Protein AF-0000000076642189 (afdb_homodimer)

Organism: NCBI:txid1194090

InterPro domains:
  IPR000515 ABC transporter type 1, transmembrane domain MetI-like [PF00528] (84-279)
  IPR000515 ABC transporter type 1, transm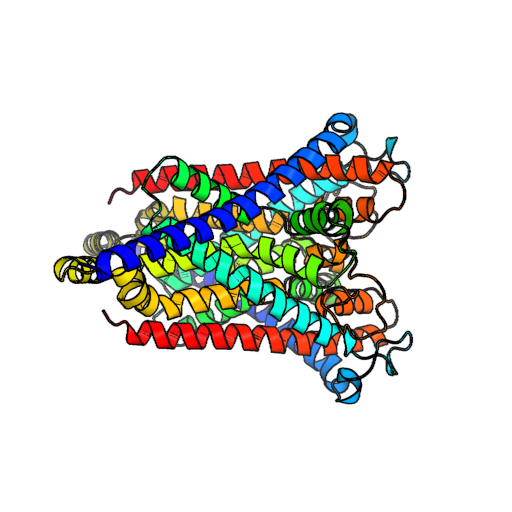embrane domain MetI-like [PS50928] (66-272)
  IPR000515 ABC transporter type 1, transmembrane domain MetI-like [cd06261] (67-217)
  IPR005672 Phosphate transport system permease protein PstA [TIGR00974] (12-279)
  IPR035906 MetI-like superfamily [G3DSA:1.10.3720.10] (18-284)
  IPR035906 MetI-like superfamily [SSF161098] (12-273)

Foldseek 3Di:
DVVVVVVVVVVVVVVVVVVVVVCVVVVVVVVVLVVLCVLAVVVDDPQQCCAFADPDLNRGHCPQAALLLVLLLVLLLVPLLCLLLVLLCCLQQVNDVDPVSVVVLVVLVVLQVDDLLVLLVVLQPVVCPVVVLNLFSNSLSVSLSSNLSSQLSVQSNVLLVPDDCVQVVVCVVVVHDSVCSCVPPRCVLSVLSSLLSSLVSSLVSSQDDNSSVSSPLLDRDRDHDDDRSDRGHHLNSQLVVLVPDPDVSSPNSSSNSVVVSVVVSVVSNVVSVVSNVVSVVVPPD/DVVVVVVVVVVVVVVVVVVVVVCVVVVVVVVVLVVLCVLAVVVDDPQQCCAFADPDLNNGHCPQAALLLVLLLVLLLVPLLCLLLVLLCCLQQVNDVDPVSVVVLVVLVVLQVDDLLVLLVVLQPVVCPVVVLNLFSNSLSVSLSSNLSSQLSVQNNVLLVPDDCVQVVVCVVVVDDSVCSCVPPRCVLSVLSSLLSSLVSSLVSSQDDNSSVSSPLLDRDRDHDDDRSDRGHHLNSQLVVLVPDPDVSSPNSSSNSVVVSVVVSVVSNVVSVVSNVVSVVVPPD

Sequence (570 aa):
MNNTNSSRFKDKAFRVFGLSAIIFCMLTLVIFIGFIIYQGAGRLSWDFMTSLPSRFAERSGIYTAWIGTLWVLVLTTLISFPLGVGAGIYLEEYGNKGKLSKLLEINIANLAGVPSIIYGLLGLQVFVRMMKMGNSILAGALTLALLILPIIIVSTREALRAVPSSIKEASVALGASKWQTIWKQTLPASFGGILTGVILAISRAVGETAPLIVIGALAYVPFVPESPFDEFTVLPIQIFNWVSRPQHEFAINAAAAIIVLLFITFLMNGIAVYLRNRWQQKINWMNNTNSSRFKDKAFRVFGLSAIIFCMLTLVIFIGFIIYQGAGRLSWDFMTSLPSRFAERSGIYTAWIGTLWVLVLTTLISFPLGVGAGIYLEEYGNKGKLSKLLEINIANLAGVPSIIYGLLGLQVFVRMMKMGNSILAGALTLALLILPIIIVSTREALRAVPSSIKEASVALGASKWQTIWKQTLPASFGGILTGVILAISRAVGETAPLIVIGALAYVPFVPESPFDEFTVLPIQIFNWVSRPQHEFAINAAAAIIVLLFITFLMNGIAVYLRNRWQQKINW

Solvent-accessible surface area (backbone atoms only — not comparable to full-atom values): 27286 Å² total; per-residue (Å²): 120,70,69,56,53,55,40,47,52,53,41,50,52,45,44,51,50,7,48,51,39,50,48,50,55,51,46,53,51,50,52,43,51,50,50,34,47,70,57,3,53,82,59,60,45,71,63,31,52,66,20,46,59,49,96,46,52,90,63,30,26,41,28,26,19,52,51,31,38,50,51,32,50,52,50,18,44,67,53,24,47,60,34,11,42,34,28,10,47,29,53,64,74,64,35,51,97,40,72,63,41,50,50,49,52,54,46,39,56,49,57,62,30,52,32,49,46,56,42,8,49,38,25,31,50,49,36,22,57,73,63,60,46,41,52,10,34,46,34,47,12,54,29,49,18,58,66,35,24,41,51,24,19,52,30,26,31,52,22,48,64,68,50,61,63,63,60,56,52,50,37,43,72,73,66,45,50,71,50,52,34,39,68,68,44,48,46,66,72,18,40,35,45,29,50,24,29,41,37,49,34,50,27,41,53,64,25,56,35,40,28,41,46,62,39,45,31,68,46,89,50,77,52,68,62,87,50,59,66,30,53,36,28,28,49,57,46,52,34,49,56,26,58,71,42,86,54,65,59,25,42,31,51,23,25,26,50,46,52,53,51,48,48,54,28,49,51,42,46,48,50,22,50,52,42,36,53,56,38,56,62,66,57,71,123,122,72,70,56,53,56,40,47,51,51,40,50,52,45,45,51,50,8,49,51,38,50,48,50,53,49,47,54,49,50,52,42,51,52,51,32,47,69,58,3,54,81,59,62,44,72,64,31,52,66,20,46,59,48,95,45,51,89,62,30,26,42,28,27,19,53,51,29,36,48,51,33,50,50,50,18,45,67,52,24,48,59,36,12,43,33,28,10,48,29,52,65,72,64,36,52,97,39,74,64,42,51,50,50,51,53,47,38,56,49,56,61,31,52,32,50,45,56,41,8,49,38,24,32,50,48,35,22,57,71,64,60,46,40,53,10,36,46,35,47,13,53,30,49,19,58,65,34,25,42,50,22,20,51,29,26,30,52,23,49,64,67,51,62,65,64,58,56,51,51,38,43,71,74,67,44,49,70,50,52,34,39,68,68,45,47,44,64,72,17,40,36,44,29,49,26,31,40,36,51,35,49,26,40,53,65,25,55,35,42,28,42,47,64,38,44,32,67,47,88,51,76,50,67,63,87,49,59,65,29,53,34,29,26,49,56,47,52,34,49,57,27,59,71,42,87,54,66,60,24,41,33,51,23,25,26,50,46,52,53,52,48,49,55,30,50,50,43,47,49,50,22,49,53,44,35,53,56,38,56,63,66,57,70,122

Radius of gyration: 24.4 Å; Cα contacts (8 Å, |Δi|>4): 907; chains: 2; bounding box: 71×69×58 Å

Secondary structure (DSSP, 8-state):
-HHHHHHHHHHHHHHHHHHHHHHHHHHHHHHHHHHHHHHHGGG--HHHHHPPP-SSGGG--SHHHHHHHHHHHHHHHHHHHHHHHHHHHIIIII--SSHHHHHHHHHHHHHHHS-HHHHHHHIIIIIIIIS---SBHHHHHHHHHHHHHHHHHHHHHHHHHTS-HHHHHHHHHTT--HHHHIIIIIHHHHHHHHHHHHHHHHHHHHT--HHHIIIIITS---S---STTSB---HHHHHHHHHTSS-HHHHHHHHHHHHHHHHHHHHHHHHHHHHHHHHHHH---/-HHHHHHHHHHHHHHHHHHHHHHHHHHHHHHHHHHHHHHHGGG--HHHHHPPP-SSGGG--SHHHHHHHHHHHHHHHHHHHHHHHHHHHIIIII--SSHHHHHHHHHHHHHHHS-HHHHHHHIIIIIIIIS---SBHHHHHHHHHHHHHHHHHHHHHHHHHTS-HHHHHHHHHTT--HHHHIIIIIHHHHHHHHHHHHHHHHHHHHT--HHHIIIIITS---S---STTSB---HHHHHHHHHTSS-HHHHHHHHHHHHHHHHHHHHHHHHHHHHHHHHHHH---

Structure (mmCIF, N/CA/C/O backbone):
data_AF-0000000076642189-model_v1
#
loop_
_entity.id
_entity.type
_entity.pdbx_description
1 polymer 'Phosphate transport system permease protein PstA'
#
loop_
_atom_site.group_PDB
_atom_site.id
_atom_site.type_symbol
_atom_site.label_atom_id
_atom_site.label_alt_id
_atom_site.label_comp_id
_atom_site.label_asym_id
_atom_site.label_entity_id
_atom_site.label_seq_id
_atom_site.pdbx_PDB_ins_code
_atom_site.Cartn_x
_atom_site.Cartn_y
_atom_site.Cartn_z
_atom_site.occupancy
_atom_site.B_iso_or_equiv
_atom_site.auth_seq_id
_atom_site.auth_comp_id
_atom_site.auth_asym_id
_atom_site.auth_atom_id
_atom_site.pdbx_PDB_model_num
ATOM 1 N N . MET A 1 1 ? 32.625 36.062 4.148 1 38.81 1 MET A N 1
ATOM 2 C CA . MET A 1 1 ? 32.375 36.156 2.709 1 38.81 1 MET A CA 1
ATOM 3 C C . MET A 1 1 ? 32.375 34.781 2.07 1 38.81 1 MET A C 1
ATOM 5 O O . MET A 1 1 ? 31.594 34.5 1.159 1 38.81 1 MET A O 1
ATOM 9 N N . ASN A 1 2 ? 33.406 33.875 2.416 1 45.53 2 ASN A N 1
ATOM 10 C CA . ASN A 1 2 ? 33.812 32.594 1.893 1 45.53 2 ASN A CA 1
ATOM 11 C C . ASN A 1 2 ? 32.812 31.484 2.197 1 45.53 2 ASN A C 1
ATOM 13 O O . ASN A 1 2 ? 32.719 30.5 1.461 1 45.53 2 ASN A O 1
ATOM 17 N N . ASN A 1 3 ? 32.125 31.719 3.395 1 54.75 3 ASN A N 1
ATOM 18 C CA . ASN A 1 3 ? 31.172 30.766 3.932 1 54.75 3 ASN A CA 1
ATOM 19 C C . ASN A 1 3 ? 29.859 30.797 3.158 1 54.75 3 ASN A C 1
ATOM 21 O O . ASN A 1 3 ? 29.109 29.812 3.16 1 54.75 3 ASN A O 1
ATOM 25 N N . THR A 1 4 ? 29.75 31.969 2.391 1 63.41 4 THR A N 1
ATOM 26 C CA . THR A 1 4 ? 28.547 32.156 1.608 1 63.41 4 THR A CA 1
ATOM 27 C C . THR A 1 4 ? 28.578 31.359 0.322 1 63.41 4 THR A C 1
ATOM 29 O O . THR A 1 4 ? 27.578 30.766 -0.079 1 63.41 4 THR A O 1
ATOM 32 N N . ASN A 1 5 ? 29.938 31.297 -0.279 1 64.25 5 ASN A N 1
ATOM 33 C CA . ASN A 1 5 ? 30.047 30.578 -1.541 1 64.25 5 ASN A CA 1
ATOM 34 C C . ASN A 1 5 ? 29.875 29.078 -1.344 1 64.25 5 ASN A C 1
ATOM 36 O O . ASN A 1 5 ? 29.25 28.406 -2.168 1 64.25 5 ASN A O 1
ATOM 40 N N . SER A 1 6 ? 30.562 28.625 -0.318 1 72.5 6 SER A N 1
ATOM 41 C CA . SER A 1 6 ? 30.469 27.203 -0.024 1 72.5 6 SER A CA 1
ATOM 42 C C . SER A 1 6 ? 29.016 26.797 0.276 1 72.5 6 SER A C 1
ATOM 44 O O . SER A 1 6 ? 28.562 25.734 -0.163 1 72.5 6 SER A O 1
ATOM 46 N N . SER A 1 7 ? 28.391 27.734 0.865 1 74.88 7 SER A N 1
ATOM 47 C CA . SER A 1 7 ? 27 27.453 1.194 1 74.88 7 SER A CA 1
ATOM 48 C C . SER A 1 7 ? 26.125 27.438 -0.057 1 74.88 7 SER A C 1
ATOM 50 O O . SER A 1 7 ? 25.203 26.641 -0.167 1 74.88 7 SER A O 1
ATOM 52 N N . ARG A 1 8 ? 26.531 28.234 -0.994 1 77.62 8 ARG A N 1
ATOM 53 C CA . ARG A 1 8 ? 25.781 28.281 -2.24 1 77.62 8 ARG A CA 1
ATOM 54 C C . ARG A 1 8 ? 25.984 27.016 -3.061 1 77.62 8 ARG A C 1
ATOM 56 O O . ARG A 1 8 ? 25.031 26.531 -3.689 1 77.62 8 ARG A O 1
ATOM 63 N N . PHE A 1 9 ? 27.234 26.547 -3.025 1 77.31 9 PHE A N 1
ATOM 64 C CA . PHE A 1 9 ? 27.516 25.312 -3.75 1 77.31 9 PHE A CA 1
ATOM 65 C C . PHE A 1 9 ? 26.75 24.141 -3.131 1 77.31 9 PHE A C 1
ATOM 67 O O . PHE A 1 9 ? 26.234 23.297 -3.848 1 77.31 9 PHE A O 1
ATOM 74 N N . LYS A 1 10 ? 26.734 24.125 -1.885 1 78.38 10 LYS A N 1
ATOM 75 C CA . LYS A 1 10 ? 26.016 23.062 -1.191 1 78.38 10 LYS A CA 1
ATOM 76 C C . LYS A 1 10 ? 24.516 23.141 -1.443 1 78.38 10 LYS A C 1
ATOM 78 O O . LYS A 1 10 ? 23.859 22.125 -1.627 1 78.38 10 LYS A O 1
ATOM 83 N N . ASP A 1 11 ? 24.094 24.234 -1.544 1 77.44 11 ASP A N 1
ATOM 84 C CA . ASP A 1 11 ? 22.672 24.453 -1.857 1 77.44 11 ASP A CA 1
ATOM 85 C C . ASP A 1 11 ? 22.344 23.953 -3.264 1 77.44 11 ASP A C 1
ATOM 87 O O . ASP A 1 11 ? 21.344 23.266 -3.469 1 77.44 11 ASP A O 1
ATOM 91 N N . LYS A 1 12 ? 23.25 24.328 -4.156 1 81 12 LYS A N 1
ATOM 92 C CA . LYS A 1 12 ? 23.031 23.938 -5.543 1 81 12 LYS A CA 1
ATOM 93 C C . LYS A 1 12 ? 23.125 22.422 -5.695 1 81 12 LYS A C 1
ATOM 95 O O . LYS A 1 12 ? 22.344 21.812 -6.422 1 81 12 LYS A O 1
ATOM 100 N N . ALA A 1 13 ? 24.031 21.797 -5.031 1 80.56 13 ALA A N 1
ATOM 101 C CA . ALA A 1 13 ? 24.219 20.344 -5.098 1 80.56 13 ALA A CA 1
ATOM 102 C C . ALA A 1 13 ? 22.984 19.609 -4.551 1 80.56 13 ALA A C 1
ATOM 104 O O . ALA A 1 13 ? 22.547 18.609 -5.121 1 80.56 13 ALA A O 1
ATOM 105 N N . PHE A 1 14 ? 22.5 20.141 -3.609 1 78 14 PHE A N 1
ATOM 106 C CA . PHE A 1 14 ? 21.344 19.5 -2.986 1 78 14 PHE A CA 1
ATOM 107 C C . PHE A 1 14 ? 20.109 19.672 -3.854 1 78 14 PHE A C 1
ATOM 109 O O . PHE A 1 14 ? 19.281 18.766 -3.959 1 78 14 PHE A O 1
ATOM 116 N N . ARG A 1 15 ? 20.078 20.75 -4.398 1 80.44 15 ARG A N 1
ATOM 117 C CA . ARG A 1 15 ? 18.969 20.984 -5.316 1 80.44 15 ARG A CA 1
ATOM 118 C C . ARG A 1 15 ? 19.031 20.031 -6.504 1 80.44 15 ARG A C 1
ATOM 120 O O . ARG A 1 15 ? 18 19.469 -6.902 1 80.44 15 ARG A O 1
ATOM 127 N N . VAL A 1 16 ? 20.188 19.859 -6.965 1 83.25 16 VAL A N 1
ATOM 128 C CA . VAL A 1 16 ? 20.359 19 -8.133 1 83.25 16 VAL A CA 1
ATOM 129 C C . VAL A 1 16 ? 20.109 17.547 -7.746 1 83.25 16 VAL A C 1
ATOM 131 O O . VAL A 1 16 ? 19.5 16.797 -8.508 1 83.25 16 VAL A O 1
ATOM 134 N N . PHE A 1 17 ? 20.438 17.188 -6.578 1 83.31 17 PHE A N 1
ATOM 135 C CA . PHE A 1 17 ? 20.266 15.828 -6.102 1 83.31 17 PHE A CA 1
ATOM 136 C C . PHE A 1 17 ? 18.781 15.508 -5.941 1 83.31 17 PHE A C 1
ATOM 138 O O . PHE A 1 17 ? 18.312 14.477 -6.43 1 83.31 17 PHE A O 1
ATOM 145 N N . GLY A 1 18 ? 18.094 16.359 -5.305 1 81.56 18 GLY A N 1
ATOM 146 C CA . GLY A 1 18 ? 16.672 16.172 -5.113 1 81.56 18 GLY A CA 1
ATOM 147 C C . GLY A 1 18 ? 15.891 16.109 -6.414 1 81.56 18 GLY A C 1
ATOM 148 O O . GLY A 1 18 ? 15.039 15.25 -6.598 1 81.56 18 GLY A O 1
ATOM 149 N N . LEU A 1 19 ? 16.281 16.938 -7.277 1 82.81 19 LEU A N 1
ATOM 150 C CA . LEU A 1 19 ? 15.609 17.016 -8.562 1 82.81 19 LEU A CA 1
ATOM 151 C C . LEU A 1 19 ? 15.914 15.789 -9.414 1 82.81 19 LEU A C 1
ATOM 153 O O . LEU A 1 19 ? 15.031 15.266 -10.109 1 82.81 19 LEU A O 1
ATOM 157 N N . SER A 1 20 ? 17.094 15.383 -9.375 1 86.31 20 SER A N 1
ATOM 158 C CA . SER A 1 20 ? 17.484 14.211 -10.148 1 86.31 20 SER A CA 1
ATOM 159 C C . SER A 1 20 ? 16.703 12.977 -9.688 1 86.31 20 SER A C 1
ATOM 161 O O . SER A 1 20 ? 16.359 12.125 -10.508 1 86.31 20 SER A O 1
ATOM 163 N N . ALA A 1 21 ? 16.438 12.852 -8.414 1 84.25 21 ALA A N 1
ATOM 164 C CA . ALA A 1 21 ? 15.695 11.727 -7.871 1 84.25 21 ALA A CA 1
ATOM 165 C C . ALA A 1 21 ? 14.258 11.719 -8.391 1 84.25 21 ALA A C 1
ATOM 167 O O . ALA A 1 21 ? 13.742 10.68 -8.797 1 84.25 21 ALA A O 1
ATOM 168 N N . ILE A 1 22 ? 13.727 12.82 -8.438 1 84.25 22 ILE A N 1
ATOM 169 C CA . ILE A 1 22 ? 12.352 12.961 -8.891 1 84.25 22 ILE A CA 1
ATOM 170 C C . ILE A 1 22 ? 12.266 12.664 -10.383 1 84.25 22 ILE A C 1
ATOM 172 O O . ILE A 1 22 ? 11.375 11.93 -10.828 1 84.25 22 ILE A O 1
ATOM 176 N N . ILE A 1 23 ? 13.172 13.156 -11.094 1 85.19 23 ILE A N 1
ATOM 177 C CA . ILE A 1 23 ? 13.18 12.969 -12.539 1 85.19 23 ILE A CA 1
ATOM 178 C C . ILE A 1 23 ? 13.391 11.492 -12.867 1 85.19 23 ILE A C 1
ATOM 180 O O . ILE A 1 23 ? 12.75 10.961 -13.781 1 85.19 23 ILE A O 1
ATOM 184 N N . PHE A 1 24 ? 14.211 10.852 -12.141 1 85.31 24 PHE A N 1
ATOM 185 C CA . PHE A 1 24 ? 14.453 9.43 -12.359 1 85.31 24 PHE A CA 1
ATOM 186 C C . PHE A 1 24 ? 13.18 8.617 -12.156 1 85.31 24 PHE A C 1
ATOM 188 O O . PHE A 1 24 ? 12.844 7.758 -12.969 1 85.31 24 PHE A O 1
ATOM 195 N N . CYS A 1 25 ? 12.508 8.891 -11.0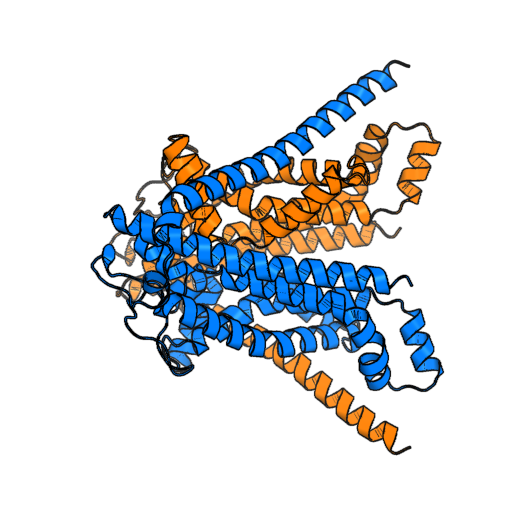78 1 83.56 25 CYS A N 1
ATOM 196 C CA . CYS A 1 25 ? 11.266 8.18 -10.781 1 83.56 25 CYS A CA 1
ATOM 197 C C . CYS A 1 25 ? 10.227 8.438 -11.867 1 83.56 25 CYS A C 1
ATOM 199 O O . CYS A 1 25 ? 9.594 7.496 -12.352 1 83.56 25 CYS A O 1
ATOM 201 N N . MET A 1 26 ? 10.125 9.672 -12.273 1 84.25 26 MET A N 1
ATOM 202 C CA . MET A 1 26 ? 9.133 10.055 -13.273 1 84.25 26 MET A CA 1
ATOM 203 C C . MET A 1 26 ? 9.492 9.484 -14.641 1 84.25 26 MET A C 1
ATOM 205 O O . MET A 1 26 ? 8.617 9.039 -15.383 1 84.25 26 MET A O 1
ATOM 209 N N . LEU A 1 27 ? 10.758 9.516 -14.922 1 87.25 27 LEU A N 1
ATOM 210 C CA . LEU A 1 27 ? 11.227 9.039 -16.219 1 87.25 27 LEU A CA 1
ATOM 211 C C . LEU A 1 27 ? 10.984 7.539 -16.359 1 87.25 27 LEU A C 1
ATOM 213 O O . LEU A 1 27 ? 10.562 7.074 -17.422 1 87.25 27 LEU A O 1
ATOM 217 N N . THR A 1 28 ? 11.305 6.82 -15.312 1 87.44 28 THR A N 1
ATOM 218 C CA . THR A 1 28 ? 11.086 5.379 -15.375 1 87.44 28 THR A CA 1
ATOM 219 C C . THR A 1 28 ? 9.609 5.062 -15.586 1 87.44 28 THR A C 1
ATOM 221 O O . THR A 1 28 ? 9.258 4.164 -16.344 1 87.44 28 THR A O 1
ATOM 224 N N . LEU A 1 29 ? 8.773 5.805 -14.969 1 86.12 29 LEU A N 1
ATOM 225 C CA . LEU A 1 29 ? 7.336 5.594 -15.117 1 86.12 29 LEU A CA 1
ATOM 226 C C . LEU A 1 29 ? 6.875 5.953 -16.531 1 86.12 29 LEU A C 1
ATOM 228 O O . LEU A 1 29 ? 6.086 5.227 -17.125 1 86.12 29 LEU A O 1
ATOM 232 N N . VAL A 1 30 ? 7.383 7.051 -17.047 1 88.25 30 VAL A N 1
ATOM 233 C CA . VAL A 1 30 ? 7.004 7.508 -18.375 1 88.25 30 VAL A CA 1
ATOM 234 C C . VAL A 1 30 ? 7.48 6.5 -19.422 1 88.25 30 VAL A C 1
ATOM 236 O O . VAL A 1 30 ? 6.758 6.195 -20.375 1 88.25 30 VAL A O 1
ATOM 239 N N . ILE A 1 31 ? 8.648 6.004 -19.203 1 90.12 31 ILE A N 1
ATOM 240 C CA . ILE A 1 31 ? 9.195 5.008 -20.125 1 90.12 31 ILE A CA 1
ATOM 241 C C . ILE A 1 31 ? 8.328 3.75 -20.094 1 90.12 31 ILE A C 1
ATOM 243 O O . ILE A 1 31 ? 7.996 3.195 -21.141 1 90.12 31 ILE A O 1
ATOM 247 N N . PHE A 1 32 ? 7.965 3.303 -18.906 1 90.62 32 PHE A N 1
ATOM 248 C CA . PHE A 1 32 ? 7.137 2.107 -18.781 1 90.62 32 PHE A CA 1
ATOM 249 C C . PHE A 1 32 ? 5.77 2.326 -19.422 1 90.62 32 PHE A C 1
ATOM 251 O O . PHE A 1 32 ? 5.273 1.464 -20.156 1 90.62 32 PHE A O 1
ATOM 258 N N . ILE A 1 33 ? 5.156 3.471 -19.172 1 91.19 33 ILE A N 1
ATOM 259 C CA . ILE A 1 33 ? 3.84 3.777 -19.719 1 91.19 33 ILE A CA 1
ATOM 260 C C . ILE A 1 33 ? 3.914 3.83 -21.25 1 91.19 33 ILE A C 1
ATOM 262 O O . ILE A 1 33 ? 3.033 3.307 -21.938 1 91.19 33 ILE A O 1
ATOM 266 N N . GLY A 1 34 ? 4.918 4.453 -21.797 1 92.94 34 GLY A N 1
ATOM 267 C CA . GLY A 1 34 ? 5.117 4.477 -23.234 1 92.94 34 GLY A CA 1
ATOM 268 C C . GLY A 1 34 ? 5.254 3.094 -23.844 1 92.94 34 GLY A C 1
ATOM 269 O O . GLY A 1 34 ? 4.656 2.803 -24.891 1 92.94 34 GLY A O 1
ATOM 270 N N . PHE A 1 35 ? 5.992 2.301 -23.172 1 92.38 35 PHE A N 1
ATOM 271 C CA . PHE A 1 35 ? 6.188 0.927 -23.625 1 92.38 35 PHE A CA 1
ATOM 272 C C . PHE A 1 35 ? 4.867 0.171 -23.641 1 92.38 35 PHE A C 1
ATOM 274 O O . PHE A 1 35 ? 4.57 -0.544 -24.594 1 92.38 35 PHE A O 1
ATOM 281 N N . ILE A 1 36 ? 4.137 0.334 -22.609 1 93.94 36 ILE A N 1
ATOM 282 C CA . ILE A 1 36 ? 2.881 -0.398 -22.469 1 93.94 36 ILE A CA 1
ATOM 283 C C . ILE A 1 36 ? 1.888 0.082 -23.531 1 93.94 36 ILE A C 1
ATOM 285 O O . ILE A 1 36 ? 1.136 -0.717 -24.094 1 93.94 36 ILE A O 1
ATOM 289 N N . ILE A 1 37 ? 1.857 1.361 -23.75 1 95.75 37 ILE A N 1
ATOM 290 C CA . ILE A 1 37 ? 0.957 1.912 -24.766 1 95.75 37 ILE A CA 1
ATOM 291 C C . ILE A 1 37 ? 1.356 1.403 -26.141 1 95.75 37 ILE A C 1
ATOM 293 O O . ILE A 1 37 ? 0.502 0.987 -26.922 1 95.75 37 ILE A O 1
ATOM 297 N N . TYR A 1 38 ? 2.594 1.391 -26.375 1 94.62 38 TYR A N 1
ATOM 298 C CA . TYR A 1 38 ? 3.102 0.917 -27.672 1 94.62 38 TYR A CA 1
ATOM 299 C C . TYR A 1 38 ? 2.754 -0.551 -27.875 1 94.62 38 TYR A C 1
ATOM 301 O O . TYR A 1 38 ? 2.352 -0.945 -28.984 1 94.62 38 TYR A O 1
ATOM 309 N N . GLN A 1 39 ? 2.83 -1.307 -26.859 1 93.75 39 GLN A N 1
ATOM 310 C CA . GLN A 1 39 ? 2.633 -2.748 -26.953 1 93.75 39 GLN A CA 1
ATOM 311 C C . GLN A 1 39 ? 1.148 -3.104 -26.922 1 93.75 39 GLN A C 1
ATOM 313 O O . GLN A 1 39 ? 0.714 -4.035 -27.594 1 93.75 39 GLN A O 1
ATOM 318 N N . GLY A 1 40 ? 0.393 -2.389 -26.125 1 95.81 40 GLY A N 1
ATOM 319 C CA . GLY A 1 40 ? -0.947 -2.855 -25.797 1 95.81 40 GLY A CA 1
ATOM 320 C C . GLY A 1 40 ? -2.037 -2.064 -26.5 1 95.81 40 GLY A C 1
ATOM 321 O O . GLY A 1 40 ? -3.18 -2.52 -26.594 1 95.81 40 GLY A O 1
ATOM 322 N N . ALA A 1 41 ? -1.795 -0.889 -27.078 1 95.31 41 ALA A N 1
ATOM 323 C CA . ALA A 1 41 ? -2.816 -0.002 -27.625 1 95.31 41 ALA A CA 1
ATOM 324 C C . ALA A 1 41 ? -3.539 -0.662 -28.797 1 95.31 41 ALA A C 1
ATOM 326 O O . ALA A 1 41 ? -4.746 -0.471 -28.984 1 95.31 41 ALA A O 1
ATOM 327 N N . GLY A 1 42 ? -2.863 -1.412 -29.531 1 93.81 42 GLY A N 1
ATOM 328 C CA . GLY A 1 42 ? -3.449 -2.07 -30.688 1 93.81 42 GLY A CA 1
ATOM 329 C C . GLY A 1 42 ? -4.445 -3.152 -30.328 1 93.81 42 GLY A C 1
ATOM 330 O O . GLY A 1 42 ? -5.336 -3.48 -31.109 1 93.81 42 GLY A O 1
ATOM 331 N N . ARG A 1 43 ? -4.281 -3.691 -29.156 1 95 43 ARG A N 1
ATOM 332 C CA . ARG A 1 43 ? -5.137 -4.785 -28.703 1 95 43 ARG A CA 1
ATOM 333 C C . ARG A 1 43 ? -6.398 -4.254 -28.031 1 95 43 ARG A C 1
ATOM 335 O O . ARG A 1 43 ? -7.383 -4.98 -27.891 1 95 43 ARG A O 1
ATOM 342 N N . LEU A 1 44 ? -6.359 -3.016 -27.797 1 94.56 44 LEU A N 1
ATOM 343 C CA . LEU A 1 44 ? -7.52 -2.424 -27.141 1 94.56 44 LEU A CA 1
ATOM 344 C C . LEU A 1 44 ? -8.68 -2.283 -28.125 1 94.56 44 LEU A C 1
ATOM 346 O O . LEU A 1 44 ? -8.578 -1.578 -29.125 1 94.56 44 LEU A O 1
ATOM 350 N N . SER A 1 45 ? -9.656 -3.096 -27.953 1 93.88 45 SER A N 1
ATOM 351 C CA . SER A 1 45 ? -10.875 -3.104 -28.766 1 93.88 45 SER A CA 1
ATOM 352 C C . SER A 1 45 ? -12.102 -3.445 -27.922 1 93.88 45 SER A C 1
ATOM 354 O O . SER A 1 45 ? -11.969 -3.875 -26.781 1 93.88 45 SER A O 1
ATOM 356 N N . TRP A 1 46 ? -13.219 -3.195 -28.5 1 94 46 TRP A N 1
ATOM 357 C CA . TRP A 1 46 ? -14.453 -3.537 -27.797 1 94 46 TRP A CA 1
ATOM 358 C C . TRP A 1 46 ? -14.555 -5.043 -27.578 1 94 46 TRP A C 1
ATOM 360 O O . TRP A 1 46 ? -15.055 -5.488 -26.547 1 94 46 TRP A O 1
ATOM 370 N N . ASP A 1 47 ? -14.07 -5.727 -28.531 1 93.88 47 ASP A N 1
ATOM 371 C CA . ASP A 1 47 ? -14.055 -7.18 -28.422 1 93.88 47 ASP A CA 1
ATOM 372 C C . ASP A 1 47 ? -13.18 -7.633 -27.25 1 93.88 47 ASP A C 1
ATOM 374 O O . ASP A 1 47 ? -13.539 -8.539 -26.516 1 93.88 47 ASP A O 1
ATOM 378 N N . PHE A 1 48 ? -12.047 -7 -27.109 1 95.81 48 PHE A N 1
ATOM 379 C CA . PHE A 1 48 ? -11.133 -7.32 -26.016 1 95.81 48 PHE A CA 1
ATOM 380 C C . PHE A 1 48 ? -11.781 -7.023 -24.672 1 95.81 48 PHE A C 1
ATOM 382 O O . PHE A 1 48 ? -11.617 -7.785 -23.719 1 95.81 48 PHE A O 1
ATOM 389 N N . MET A 1 49 ? -12.617 -6.012 -24.641 1 95 49 MET A N 1
ATOM 390 C CA . MET A 1 49 ? -13.227 -5.562 -23.391 1 95 49 MET A CA 1
ATOM 391 C C . MET A 1 49 ? -14.406 -6.453 -23.016 1 95 49 MET A C 1
ATOM 393 O O . MET A 1 49 ? -14.734 -6.582 -21.844 1 95 49 MET A O 1
ATOM 397 N N . THR A 1 50 ? -15 -7.133 -24 1 94.69 50 THR A N 1
ATOM 398 C CA . THR A 1 50 ? -16.25 -7.82 -23.719 1 94.69 50 TH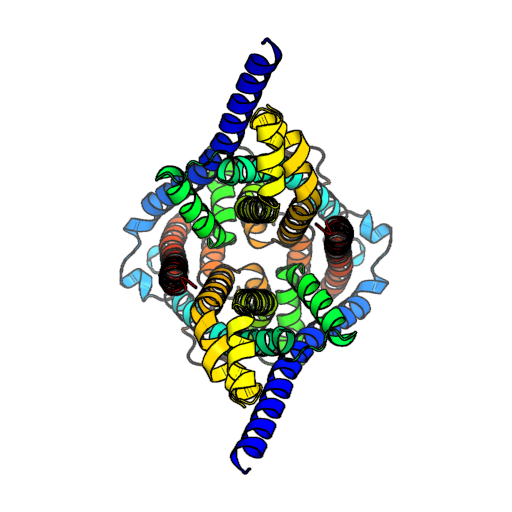R A CA 1
ATOM 399 C C . THR A 1 50 ? -16.109 -9.328 -23.922 1 94.69 50 THR A C 1
ATOM 401 O O . THR A 1 50 ? -17.078 -10.078 -23.766 1 94.69 50 THR A O 1
ATOM 404 N N . SER A 1 51 ? -14.945 -9.719 -24.203 1 93.69 51 SER A N 1
ATOM 405 C CA . SER A 1 51 ? -14.734 -11.148 -24.422 1 93.69 51 SER A CA 1
ATOM 406 C C . SER A 1 51 ? -14.273 -11.836 -23.141 1 93.69 51 SER A C 1
ATOM 408 O O . SER A 1 51 ? -13.641 -11.211 -22.281 1 93.69 51 SER A O 1
ATOM 410 N N . LEU A 1 52 ? -14.609 -13.094 -23.078 1 92.31 52 LEU A N 1
ATOM 411 C CA . LEU A 1 52 ? -14.188 -13.93 -21.969 1 92.31 52 LEU A CA 1
ATOM 412 C C . LEU A 1 52 ? -12.734 -14.383 -22.141 1 92.31 52 LEU A C 1
ATOM 414 O O . LEU A 1 52 ? -12.195 -14.328 -23.25 1 92.31 52 LEU A O 1
ATOM 418 N N . PRO A 1 53 ? -12.141 -14.711 -21.031 1 89.38 53 PRO A N 1
ATOM 419 C CA . PRO A 1 53 ? -10.781 -15.234 -21.156 1 89.38 53 PRO A CA 1
ATOM 420 C C . PRO A 1 53 ? -10.719 -16.547 -21.953 1 89.38 53 PRO A C 1
ATOM 422 O O . PRO A 1 53 ? -11.664 -17.344 -21.906 1 89.38 53 PRO A O 1
ATOM 425 N N . SER A 1 54 ? -9.602 -16.656 -22.625 1 90 54 SER A N 1
ATOM 426 C CA . SER A 1 54 ? -9.391 -17.844 -23.453 1 90 54 SER A CA 1
ATOM 427 C C . SER A 1 54 ? -7.945 -18.328 -23.375 1 90 54 SER A C 1
ATOM 429 O O . SER A 1 54 ? -7.055 -17.562 -23 1 90 54 SER A O 1
ATOM 431 N N . ARG A 1 55 ? -7.812 -19.594 -23.688 1 88 55 ARG A N 1
ATOM 432 C CA . ARG A 1 55 ? -6.457 -20.141 -23.766 1 88 55 ARG A CA 1
ATOM 433 C C . ARG A 1 55 ? -5.715 -19.594 -24.984 1 88 55 ARG A C 1
ATOM 435 O O . ARG A 1 55 ? -4.484 -19.641 -25.031 1 88 55 ARG A O 1
ATOM 442 N N . PHE A 1 56 ? -6.535 -19.141 -25.875 1 90.31 56 PHE A N 1
ATOM 443 C CA . PHE A 1 56 ? -5.961 -18.5 -27.062 1 90.31 56 PHE A CA 1
ATOM 444 C C . PHE A 1 56 ? -5.902 -16.984 -26.891 1 90.31 56 PHE A C 1
ATOM 446 O O . PHE A 1 56 ? -6.934 -16.344 -26.719 1 90.31 56 PHE A O 1
ATOM 453 N N . ALA A 1 57 ? -4.758 -16.469 -26.969 1 92.5 57 ALA A N 1
ATOM 454 C CA . ALA A 1 57 ? -4.496 -15.062 -26.688 1 92.5 57 ALA A CA 1
ATOM 455 C C . ALA A 1 57 ? -5.375 -14.164 -27.547 1 92.5 57 ALA A C 1
ATOM 457 O O . ALA A 1 57 ? -5.895 -13.148 -27.078 1 92.5 57 ALA A O 1
ATOM 458 N N . GLU A 1 58 ? -5.523 -14.539 -28.781 1 91.25 58 GLU A N 1
ATOM 459 C CA . GLU A 1 58 ? -6.242 -13.695 -29.734 1 91.25 58 GLU A CA 1
ATOM 460 C C . GLU A 1 58 ? -7.723 -13.602 -29.391 1 91.25 58 GLU A C 1
ATOM 462 O O . GLU A 1 58 ? -8.383 -12.609 -29.703 1 91.25 58 GLU A O 1
ATOM 467 N N . ARG A 1 59 ? -8.203 -14.633 -28.75 1 91.88 59 ARG A N 1
ATOM 468 C CA . ARG A 1 59 ? -9.625 -14.68 -28.422 1 91.88 59 ARG A CA 1
ATOM 469 C C . ARG A 1 59 ? -9.875 -14.266 -26.984 1 91.88 59 ARG A C 1
ATOM 471 O O . ARG A 1 59 ? -11.023 -14.125 -26.562 1 91.88 59 ARG A O 1
ATOM 478 N N . SER A 1 60 ? -8.82 -14.031 -26.312 1 93.19 60 SER A N 1
ATOM 479 C CA . SER A 1 60 ? -8.945 -13.75 -24.875 1 93.19 60 SER A CA 1
ATOM 480 C C . SER A 1 60 ? -9.258 -12.281 -24.625 1 93.19 60 SER A C 1
ATOM 482 O O . SER A 1 60 ? -8.727 -11.398 -25.312 1 93.19 60 SER A O 1
ATOM 484 N N . GLY A 1 61 ? -10.18 -12.008 -23.703 1 94.19 61 GLY A N 1
ATOM 485 C CA . GLY A 1 61 ? -10.516 -10.648 -23.312 1 94.19 61 GLY A CA 1
ATOM 486 C C . GLY A 1 61 ? -10.508 -10.438 -21.797 1 94.19 61 GLY A C 1
ATOM 487 O O . GLY A 1 61 ? -10.039 -11.297 -21.047 1 94.19 61 GLY A O 1
ATOM 488 N N . ILE A 1 62 ? -10.961 -9.25 -21.422 1 95.25 62 ILE A N 1
ATOM 489 C CA . ILE A 1 62 ? -10.836 -8.922 -20 1 95.25 62 ILE A CA 1
ATOM 490 C C . ILE A 1 62 ? -12.219 -8.703 -19.391 1 95.25 62 ILE A C 1
ATOM 492 O O . ILE A 1 62 ? -12.352 -8.039 -18.359 1 95.25 62 ILE A O 1
ATOM 496 N N . TYR A 1 63 ? -13.25 -9.289 -19.969 1 94.81 63 TYR A N 1
ATOM 497 C CA . TYR A 1 63 ? -14.617 -9.07 -19.5 1 94.81 63 TYR A CA 1
ATOM 498 C C . TYR A 1 63 ? -14.773 -9.516 -18.047 1 94.81 63 TYR A C 1
ATOM 500 O O . TYR A 1 63 ? -15.297 -8.773 -17.219 1 94.81 63 TYR A O 1
ATOM 508 N N . THR A 1 64 ? -14.352 -10.648 -17.719 1 93.75 64 THR A N 1
ATOM 509 C CA . THR A 1 64 ? -14.469 -11.188 -16.375 1 93.75 64 THR A CA 1
ATOM 510 C C . THR A 1 64 ? -13.633 -10.367 -15.391 1 93.75 64 THR A C 1
ATOM 512 O O . THR A 1 64 ? -14.078 -10.078 -14.281 1 93.75 64 THR A O 1
ATOM 515 N N . ALA A 1 65 ? -12.469 -9.945 -15.828 1 93.81 65 ALA A N 1
ATOM 516 C CA . ALA A 1 65 ? -11.523 -9.258 -14.945 1 93.81 65 ALA A CA 1
ATOM 517 C C . ALA A 1 65 ? -12 -7.844 -14.633 1 93.81 65 ALA A C 1
ATOM 519 O O . ALA A 1 65 ? -11.922 -7.398 -13.484 1 93.81 65 ALA A O 1
ATOM 520 N N . TRP A 1 66 ? -12.445 -7.148 -15.648 1 94 66 TRP A N 1
ATOM 521 C CA . TRP A 1 66 ? -12.812 -5.77 -15.359 1 94 66 TRP A CA 1
ATOM 522 C C . TRP A 1 66 ? -14.141 -5.703 -14.617 1 94 66 TRP A C 1
ATOM 524 O O . TRP A 1 66 ? -14.344 -4.828 -13.766 1 94 66 TRP A O 1
ATOM 534 N N . ILE A 1 67 ? -15.109 -6.637 -14.836 1 94.31 67 ILE A N 1
ATOM 535 C CA . ILE A 1 67 ? -16.359 -6.691 -14.078 1 94.31 67 ILE A CA 1
ATOM 536 C C . ILE A 1 67 ? -16.062 -7.102 -12.641 1 94.31 67 ILE A C 1
ATOM 538 O O . ILE A 1 67 ? -16.641 -6.562 -11.695 1 94.31 67 ILE A O 1
ATOM 542 N N . GLY A 1 68 ? -15.211 -8.062 -12.508 1 93.44 68 GLY A N 1
ATOM 543 C CA . GLY A 1 68 ? -14.789 -8.438 -11.172 1 93.44 68 GLY A CA 1
ATOM 544 C C . GLY A 1 68 ? -14.164 -7.285 -10.406 1 93.44 68 GLY A C 1
ATOM 545 O O . GLY A 1 68 ? -14.43 -7.105 -9.211 1 93.44 68 GLY A O 1
ATOM 546 N N . THR A 1 69 ? -13.359 -6.535 -11.125 1 94.12 69 THR A N 1
ATOM 547 C CA . THR A 1 69 ? -12.742 -5.359 -10.516 1 94.12 69 THR A CA 1
ATOM 548 C C . THR A 1 69 ? -13.805 -4.367 -10.062 1 94.12 69 THR A C 1
ATOM 550 O O . THR A 1 69 ? -13.727 -3.826 -8.953 1 94.12 69 THR A O 1
ATOM 553 N N . LEU A 1 70 ? -14.758 -4.191 -10.844 1 94.19 70 LEU A N 1
ATOM 554 C CA . LEU A 1 70 ? -15.836 -3.27 -10.492 1 94.19 70 LEU A CA 1
ATOM 555 C C . LEU A 1 70 ? -16.609 -3.762 -9.273 1 94.19 70 LEU A C 1
ATOM 557 O O . LEU A 1 70 ? -16.922 -2.975 -8.383 1 94.19 70 LEU A O 1
ATOM 561 N N . TRP A 1 71 ? -16.891 -5.004 -9.289 1 94.75 71 TRP A N 1
ATOM 562 C CA . TRP A 1 71 ? -17.594 -5.602 -8.156 1 94.75 71 TRP A CA 1
ATOM 563 C C . TRP A 1 71 ? -16.812 -5.398 -6.863 1 94.75 71 TRP A C 1
ATOM 565 O O . TRP A 1 71 ? -17.359 -4.957 -5.855 1 94.75 71 TRP A O 1
ATOM 575 N N . VAL A 1 72 ? -15.594 -5.754 -6.914 1 94.25 72 VAL A N 1
ATOM 576 C CA . VAL A 1 72 ? -14.742 -5.676 -5.734 1 94.25 72 VAL A CA 1
ATOM 577 C C . VAL A 1 72 ? -14.625 -4.227 -5.27 1 94.25 72 VAL A C 1
ATOM 579 O O . VAL A 1 72 ? -14.68 -3.947 -4.066 1 94.25 72 VAL A O 1
ATOM 582 N N . LEU A 1 73 ? -14.5 -3.336 -6.211 1 93.88 73 LEU A N 1
ATOM 583 C CA . LEU A 1 73 ? -14.375 -1.921 -5.883 1 93.88 73 LEU A CA 1
ATOM 584 C C . LEU A 1 73 ? -15.641 -1.402 -5.211 1 93.88 73 LEU A C 1
ATOM 586 O O . LEU A 1 73 ? -15.57 -0.702 -4.199 1 93.88 73 LEU A O 1
ATOM 590 N N . VAL A 1 74 ? -16.719 -1.719 -5.77 1 95.69 74 VAL A N 1
ATOM 591 C CA . VAL A 1 74 ? -18 -1.229 -5.258 1 95.69 74 VAL A CA 1
ATOM 592 C C . VAL A 1 74 ? -18.25 -1.798 -3.863 1 95.69 74 VAL A C 1
ATOM 594 O O . VAL A 1 74 ? -18.594 -1.059 -2.938 1 95.69 74 VAL A O 1
ATOM 597 N N . LEU A 1 75 ? -18.078 -3.035 -3.691 1 96.88 75 LEU A N 1
ATOM 598 C CA . LEU A 1 75 ? -18.344 -3.676 -2.408 1 96.88 75 LEU A CA 1
ATOM 599 C C . LEU A 1 75 ? -17.344 -3.207 -1.353 1 96.88 75 LEU A C 1
ATOM 601 O O . LEU A 1 75 ? -17.719 -2.957 -0.206 1 96.88 75 LEU A O 1
ATOM 605 N N . THR A 1 76 ? -16.062 -3.162 -1.718 1 96.81 76 THR A N 1
ATOM 606 C CA . THR A 1 76 ? -15.047 -2.676 -0.789 1 96.81 76 THR A CA 1
ATOM 607 C C . THR A 1 76 ? -15.383 -1.262 -0.319 1 96.81 76 THR A C 1
ATOM 609 O O . THR A 1 76 ? -15.25 -0.949 0.866 1 96.81 76 THR A O 1
ATOM 612 N N . THR A 1 77 ? -15.828 -0.446 -1.271 1 95.69 77 THR A N 1
ATOM 613 C CA . THR A 1 77 ? -16.188 0.93 -0.944 1 95.69 77 THR A CA 1
ATOM 614 C C . THR A 1 77 ? -17.406 0.97 -0.02 1 95.69 77 THR A C 1
ATOM 616 O O . THR A 1 77 ? -17.406 1.689 0.982 1 95.69 77 THR A O 1
ATOM 619 N N . LEU A 1 78 ? -18.406 0.23 -0.373 1 96.25 78 LEU A N 1
ATOM 620 C CA . LEU A 1 78 ? -19.641 0.21 0.402 1 96.25 78 LEU A CA 1
ATOM 621 C C . LEU A 1 78 ? -19.375 -0.228 1.838 1 96.25 78 LEU A C 1
ATOM 623 O O . LEU A 1 78 ? -20.047 0.224 2.764 1 96.25 78 LEU A O 1
ATOM 627 N N . ILE A 1 79 ? -18.391 -1.022 2.021 1 95.5 79 ILE A N 1
ATOM 628 C CA . ILE A 1 79 ? -18.109 -1.567 3.344 1 95.5 79 ILE A CA 1
ATOM 629 C C . ILE A 1 79 ? -17.141 -0.638 4.086 1 95.5 79 ILE A C 1
ATOM 631 O O . ILE A 1 79 ? -17.422 -0.232 5.219 1 95.5 79 ILE A O 1
ATOM 635 N N . SER A 1 80 ? -16.062 -0.286 3.438 1 95.62 80 SER A N 1
ATOM 636 C CA . SER A 1 80 ? -14.977 0.424 4.105 1 95.62 80 SER A CA 1
ATOM 637 C C . SER A 1 80 ? -15.336 1.889 4.34 1 95.62 80 SER A C 1
ATOM 639 O O . SER A 1 80 ? -14.898 2.49 5.32 1 95.62 80 SER A O 1
ATOM 641 N N . PHE A 1 81 ? -16.125 2.457 3.451 1 94.81 81 PHE A N 1
ATOM 642 C CA . PHE A 1 81 ? -16.422 3.881 3.543 1 94.81 81 PHE A CA 1
ATOM 643 C C . PHE A 1 81 ? -17.203 4.188 4.816 1 94.81 81 PHE A C 1
ATOM 645 O O . PHE A 1 81 ? -16.766 4.977 5.648 1 94.81 81 PHE A O 1
ATOM 652 N N . PRO A 1 82 ? -18.359 3.594 5.039 1 94.12 82 PRO A N 1
ATOM 653 C CA . PRO A 1 82 ? -19.109 3.883 6.262 1 94.12 82 PRO A CA 1
ATOM 654 C C . PRO A 1 82 ? -18.359 3.475 7.527 1 94.12 82 PRO A C 1
ATOM 656 O O . PRO A 1 82 ? -18.375 4.203 8.523 1 94.12 82 PRO A O 1
ATOM 659 N N . LEU A 1 83 ? -17.672 2.367 7.496 1 93.31 83 LEU A N 1
ATOM 660 C CA . LEU A 1 83 ? -16.969 1.883 8.68 1 93.31 83 LEU A CA 1
ATOM 661 C C . LEU A 1 83 ? -15.773 2.775 8.992 1 93.31 83 LEU A C 1
ATOM 663 O O . LEU A 1 83 ? -15.555 3.143 10.156 1 93.31 83 LEU A O 1
ATOM 667 N N . GLY A 1 84 ? -15.039 3.082 7.934 1 94.06 84 GLY A N 1
ATOM 668 C CA . GLY A 1 84 ? -13.852 3.9 8.125 1 94.06 84 GLY A CA 1
ATOM 669 C C . GLY A 1 84 ? -14.172 5.32 8.555 1 94.06 84 GLY A C 1
ATOM 670 O O . GLY A 1 84 ? -13.562 5.84 9.492 1 94.06 84 GLY A O 1
ATOM 671 N N . VAL A 1 85 ? -15.078 5.926 7.859 1 93.31 85 VAL A N 1
ATOM 672 C CA . VAL A 1 85 ? -15.469 7.293 8.188 1 93.31 85 VAL A CA 1
ATOM 673 C C . VAL A 1 85 ? -16.109 7.324 9.57 1 93.31 85 VAL A C 1
ATOM 675 O O . VAL A 1 85 ? -15.805 8.203 10.383 1 93.31 85 VAL A O 1
ATOM 678 N N . GLY A 1 86 ? -17 6.363 9.836 1 91.31 86 GLY A N 1
ATOM 679 C CA . GLY A 1 86 ? -17.609 6.277 11.156 1 91.31 86 GLY A CA 1
ATOM 680 C C . GLY A 1 86 ? -16.578 6.129 12.273 1 91.31 86 GLY A C 1
ATOM 681 O O . GLY A 1 86 ? -16.672 6.809 13.297 1 91.31 86 GLY A O 1
ATOM 682 N N . ALA A 1 87 ? -15.625 5.273 12.086 1 91.25 87 ALA A N 1
ATOM 683 C CA . ALA A 1 87 ? -14.578 5.059 13.078 1 91.25 87 ALA A CA 1
ATOM 684 C C . ALA A 1 87 ? -13.719 6.309 13.25 1 91.25 87 ALA A C 1
ATOM 686 O O . ALA A 1 87 ? -13.328 6.648 14.367 1 91.25 87 ALA A O 1
ATOM 687 N N . GLY A 1 88 ? -13.406 6.934 12.109 1 91.5 88 GLY A N 1
ATOM 688 C CA . GLY A 1 88 ? -12.648 8.172 12.172 1 91.5 88 GLY A CA 1
ATOM 689 C C . GLY A 1 88 ? -13.352 9.258 12.969 1 91.5 88 GLY A C 1
ATOM 690 O O . GLY A 1 88 ? -12.727 9.961 13.766 1 91.5 88 GLY A O 1
ATOM 691 N N . ILE A 1 89 ? -14.617 9.398 12.703 1 90.31 89 ILE A N 1
ATOM 692 C CA . ILE A 1 89 ? -15.414 10.383 13.422 1 90.31 89 ILE A CA 1
ATOM 693 C C . ILE A 1 89 ? -15.438 10.039 14.914 1 90.31 89 ILE A C 1
ATOM 695 O O . ILE A 1 89 ? -15.266 10.914 15.766 1 90.31 89 ILE A O 1
ATOM 699 N N . TYR A 1 90 ? -15.695 8.805 15.18 1 87.69 90 TYR A N 1
ATOM 700 C CA . TYR A 1 90 ? -15.742 8.359 16.562 1 87.69 90 TYR A CA 1
ATOM 701 C C . TYR A 1 90 ? -14.438 8.68 17.281 1 87.69 90 TYR A C 1
ATOM 703 O O . TYR A 1 90 ? -14.445 9.242 18.391 1 87.69 90 TYR A O 1
ATOM 711 N N . LEU A 1 91 ? -13.391 8.43 16.75 1 87.88 91 LEU A N 1
ATOM 712 C CA . LEU A 1 91 ? -12.086 8.594 17.391 1 87.88 91 LEU A CA 1
ATOM 713 C C . LEU A 1 91 ? -11.742 10.07 17.547 1 87.88 91 LEU A C 1
ATOM 715 O O . LEU A 1 91 ? -11.125 10.461 18.547 1 87.88 91 LEU A O 1
ATOM 719 N N . GLU A 1 92 ? -12.148 10.859 16.547 1 88.31 92 GLU A N 1
ATOM 720 C CA . GLU A 1 92 ? -11.773 12.266 16.578 1 88.31 92 GLU A CA 1
ATOM 721 C C . GLU A 1 92 ? -12.727 13.078 17.453 1 88.31 92 GLU A C 1
ATOM 723 O O . GLU A 1 92 ? -12.305 14.008 18.141 1 88.31 92 GLU A O 1
ATOM 728 N N . GLU A 1 93 ? -13.984 12.742 17.422 1 85.94 93 GLU A N 1
ATOM 729 C CA . GLU A 1 93 ? -14.977 13.602 18.062 1 85.94 93 GLU A CA 1
ATOM 730 C C . GLU A 1 93 ? -15.438 13.031 19.406 1 85.94 93 GLU A C 1
ATOM 732 O O . GLU A 1 93 ? -15.852 13.773 20.297 1 85.94 93 GLU A O 1
ATOM 737 N N . TYR A 1 94 ? -15.5 11.781 19.453 1 78.38 94 TYR A N 1
ATOM 738 C CA . TYR A 1 94 ? -16.047 11.172 20.656 1 78.38 94 TYR A CA 1
ATOM 739 C C . TYR A 1 94 ? -14.945 10.531 21.484 1 78.38 94 TYR A C 1
ATOM 741 O O . TYR A 1 94 ? -15.172 10.141 22.641 1 78.38 94 TYR A O 1
ATOM 749 N N . GLY A 1 95 ? -13.828 10.164 20.766 1 70.12 95 GLY A N 1
ATOM 750 C CA . GLY A 1 95 ? -12.766 9.477 21.469 1 70.12 95 GLY A CA 1
ATOM 751 C C . GLY A 1 95 ? -12.172 10.289 22.609 1 70.12 95 GLY A C 1
ATOM 752 O O . GLY A 1 95 ? -11.852 11.469 22.422 1 70.12 95 GLY A O 1
ATOM 753 N N . ASN A 1 96 ? -12.68 10.047 23.703 1 63.72 96 ASN A N 1
ATOM 754 C CA . ASN A 1 96 ? -12.102 10.703 24.875 1 63.72 96 ASN A CA 1
ATOM 755 C C . ASN A 1 96 ? -10.602 10.453 24.969 1 63.72 96 ASN A C 1
ATOM 757 O O . ASN A 1 96 ? -10.102 9.453 24.453 1 63.72 96 ASN A O 1
ATOM 761 N N . LYS A 1 97 ? -9.719 11.523 25.031 1 63.56 97 LYS A N 1
ATOM 762 C CA . LYS A 1 97 ? -8.289 11.414 25.297 1 63.56 97 LYS A CA 1
ATOM 763 C C . LYS A 1 97 ? -7.992 10.281 26.266 1 63.56 97 LYS A C 1
ATOM 765 O O . LYS A 1 97 ? -6.977 10.305 26.969 1 63.56 97 LYS A O 1
ATOM 770 N N . GLY A 1 98 ? -8.977 9.297 26.219 1 68.31 98 GLY A N 1
ATOM 771 C CA . GLY A 1 98 ? -8.734 8.258 27.219 1 68.31 98 GLY A CA 1
ATOM 772 C C . GLY A 1 98 ? -7.805 7.168 26.719 1 68.31 98 GLY A C 1
ATOM 773 O O . GLY A 1 98 ? -7.238 7.27 25.625 1 68.31 98 GLY A O 1
ATOM 774 N N . LYS A 1 99 ? -7.559 6.25 27.609 1 76.25 99 LYS A N 1
ATOM 775 C CA . LYS A 1 99 ? -6.645 5.133 27.406 1 76.25 99 LYS A CA 1
ATOM 776 C C . LYS A 1 99 ? -7.098 4.27 26.219 1 76.25 99 LYS A C 1
ATOM 778 O O . LYS A 1 99 ? -6.27 3.787 25.453 1 76.25 99 LYS A O 1
ATOM 783 N N . LEU A 1 100 ? -8.414 4.156 25.984 1 76.12 100 LEU A N 1
ATOM 784 C CA . LEU A 1 100 ? -8.938 3.32 24.906 1 76.12 100 LEU A CA 1
ATOM 785 C C . LEU A 1 100 ? -8.656 3.949 23.547 1 76.12 100 LEU A C 1
ATOM 787 O O . LEU A 1 100 ? -8.273 3.254 22.594 1 76.12 100 LEU A O 1
ATOM 791 N N . SER A 1 101 ? -8.883 5.211 23.516 1 75 101 SER A N 1
ATOM 792 C CA . SER A 1 101 ? -8.625 5.922 22.266 1 75 101 SER A CA 1
ATOM 793 C C . SER A 1 101 ? -7.16 5.824 21.859 1 75 101 SER A C 1
ATOM 795 O O . SER A 1 101 ? -6.844 5.629 20.688 1 75 101 SER A O 1
ATOM 797 N N . LYS A 1 102 ? -6.379 5.891 22.859 1 76 102 LYS A N 1
ATOM 798 C CA . LYS A 1 102 ? -4.945 5.785 22.594 1 76 102 LYS A CA 1
ATOM 799 C C . LYS A 1 102 ? -4.574 4.387 22.125 1 76 102 LYS A C 1
ATOM 801 O O . LYS A 1 102 ? -3.762 4.234 21.203 1 76 102 LYS A O 1
ATOM 806 N N . LEU A 1 103 ? -5.215 3.449 22.719 1 77 103 LEU A N 1
ATOM 807 C CA . LEU A 1 103 ? -4.973 2.068 22.312 1 77 103 LEU A CA 1
ATOM 808 C C . LEU A 1 103 ? -5.438 1.827 20.875 1 77 103 LEU A C 1
ATOM 810 O O . LEU A 1 103 ? -4.758 1.148 20.109 1 77 103 LEU A O 1
ATOM 814 N N . LEU A 1 104 ? -6.527 2.383 20.562 1 78.31 104 LEU A N 1
ATOM 815 C CA . LEU A 1 104 ? -7.074 2.203 19.219 1 78.31 104 LEU A CA 1
ATOM 816 C C . LEU A 1 104 ? -6.215 2.914 18.188 1 78.31 104 LEU A C 1
ATOM 818 O O . LEU A 1 104 ? -5.984 2.383 17.094 1 78.31 104 LEU A O 1
ATOM 822 N N . GLU A 1 105 ? -5.77 4.008 18.625 1 75.62 105 GLU A N 1
ATOM 823 C CA . GLU A 1 105 ? -4.922 4.781 17.734 1 75.62 105 GLU A CA 1
ATOM 824 C C . GLU A 1 105 ? -3.633 4.027 17.406 1 75.62 105 GLU A C 1
ATOM 826 O O . GLU A 1 105 ? -3.234 3.941 16.234 1 75.62 105 GLU A O 1
ATOM 831 N N . ILE A 1 106 ? -3.088 3.436 18.375 1 73.12 106 ILE A N 1
ATOM 832 C CA . ILE A 1 106 ? -1.838 2.703 18.203 1 73.12 106 ILE A CA 1
ATOM 833 C C . ILE A 1 106 ? -2.078 1.464 17.344 1 73.12 106 ILE A C 1
ATOM 835 O O . ILE A 1 106 ? -1.264 1.133 16.469 1 73.12 106 ILE A O 1
ATOM 839 N N . ASN A 1 107 ? -3.178 0.923 17.578 1 77.62 107 ASN A N 1
ATOM 840 C CA . ASN A 1 107 ? -3.484 -0.296 16.828 1 77.62 107 ASN A CA 1
ATOM 841 C C . ASN A 1 107 ? -3.789 -0 15.367 1 77.62 107 ASN A C 1
ATOM 843 O O . ASN A 1 107 ? -3.434 -0.784 14.484 1 77.62 107 ASN A O 1
ATOM 847 N N . ILE A 1 108 ? -4.398 1.093 15.172 1 78.38 108 ILE A N 1
ATOM 848 C CA . ILE A 1 108 ? -4.711 1.462 13.789 1 78.38 108 ILE A CA 1
ATOM 849 C C . ILE A 1 108 ? -3.418 1.715 13.016 1 78.38 108 ILE A C 1
ATOM 851 O O . ILE A 1 108 ? -3.287 1.302 11.867 1 78.38 108 ILE A O 1
ATOM 855 N N . ALA A 1 109 ? -2.469 2.299 13.68 1 71.31 109 ALA A N 1
ATOM 856 C CA . ALA A 1 109 ? -1.168 2.539 13.062 1 71.31 109 ALA A CA 1
ATOM 857 C C . ALA A 1 109 ? -0.458 1.226 12.75 1 71.31 109 ALA A C 1
ATOM 859 O O . ALA A 1 109 ? 0.181 1.092 11.703 1 71.31 109 ALA A O 1
ATOM 860 N N . ASN A 1 110 ? -0.666 0.318 13.609 1 74.31 110 ASN A N 1
ATOM 861 C CA . ASN A 1 110 ? -0.044 -0.988 13.422 1 74.31 110 ASN A CA 1
ATOM 862 C C . ASN A 1 110 ? -0.708 -1.77 12.289 1 74.31 110 ASN A C 1
ATOM 864 O O . ASN A 1 110 ? -0.039 -2.5 11.555 1 74.31 110 ASN A O 1
ATOM 868 N N . LEU A 1 111 ? -1.962 -1.549 12.211 1 77.12 111 LEU A N 1
ATOM 869 C CA . LEU A 1 111 ? -2.689 -2.227 11.141 1 77.12 111 LEU A CA 1
ATOM 870 C C . LEU A 1 111 ? -2.23 -1.73 9.773 1 77.12 111 LEU A C 1
ATOM 872 O O . LEU A 1 111 ? -2.141 -2.512 8.828 1 77.12 111 LEU A O 1
ATOM 876 N N . ALA A 1 112 ? -1.825 -0.495 9.797 1 73.88 112 ALA A N 1
ATOM 877 C CA . ALA A 1 112 ? -1.386 0.106 8.539 1 73.88 112 ALA A CA 1
ATOM 878 C C . ALA A 1 112 ? -0.034 -0.455 8.109 1 73.88 112 ALA A C 1
ATOM 880 O O . ALA A 1 112 ? 0.308 -0.42 6.922 1 73.88 112 ALA A O 1
ATOM 881 N N . GLY A 1 113 ? 0.634 -1.055 9.023 1 77.38 113 GLY A N 1
ATOM 882 C CA . GLY A 1 113 ? 1.965 -1.568 8.742 1 77.38 113 GLY A CA 1
ATOM 883 C C . GLY A 1 113 ? 1.981 -3.059 8.461 1 77.38 113 GLY A C 1
ATOM 884 O O . GLY A 1 113 ? 3.016 -3.611 8.078 1 77.38 113 GLY A O 1
ATOM 885 N N . VAL A 1 114 ? 0.845 -3.703 8.578 1 85.38 114 VAL A N 1
ATOM 886 C CA . VAL A 1 114 ? 0.754 -5.141 8.344 1 85.38 114 VAL A CA 1
ATOM 887 C C . VAL A 1 114 ? 0.915 -5.43 6.852 1 85.38 114 VAL A C 1
ATOM 889 O O . VAL A 1 114 ? 0.281 -4.781 6.016 1 85.38 114 VAL A O 1
ATOM 892 N N . PRO A 1 115 ? 1.72 -6.355 6.551 1 88.38 115 PRO A N 1
ATOM 893 C CA . PRO A 1 115 ? 1.918 -6.723 5.148 1 88.38 115 PRO A CA 1
ATOM 894 C C . PRO A 1 115 ? 0.622 -7.148 4.461 1 88.38 115 PRO A C 1
ATOM 896 O O . PRO A 1 115 ? -0.208 -7.828 5.066 1 88.38 115 PRO A O 1
ATOM 899 N N . SER A 1 116 ? 0.493 -6.785 3.209 1 89.19 116 SER A N 1
ATOM 900 C CA . SER A 1 116 ? -0.771 -6.988 2.508 1 89.19 116 SER A CA 1
ATOM 901 C C . SER A 1 116 ? -1.087 -8.469 2.355 1 89.19 116 SER A C 1
ATOM 903 O O . SER A 1 116 ? -2.254 -8.867 2.377 1 89.19 116 SER A O 1
ATOM 905 N N . ILE A 1 117 ? -0.071 -9.305 2.166 1 90.88 117 ILE A N 1
ATOM 906 C CA . ILE A 1 117 ? -0.281 -10.734 1.975 1 90.88 117 ILE A CA 1
ATOM 907 C C . ILE A 1 117 ? -0.937 -11.328 3.219 1 90.88 117 ILE A C 1
ATOM 909 O O . ILE A 1 117 ? -1.69 -12.297 3.125 1 90.88 117 ILE A O 1
ATOM 913 N N . ILE A 1 118 ? -0.589 -10.766 4.352 1 91.81 118 ILE A N 1
ATOM 914 C CA . ILE A 1 118 ? -1.151 -11.25 5.609 1 91.81 118 ILE A CA 1
ATOM 915 C C . ILE A 1 118 ? -2.66 -11.023 5.617 1 91.81 118 ILE A C 1
ATOM 917 O O . ILE A 1 118 ? -3.418 -11.859 6.117 1 91.81 118 ILE A O 1
ATOM 921 N N . TYR A 1 119 ? -3.082 -9.938 5.082 1 92.75 119 TYR A N 1
ATOM 922 C CA . TYR A 1 119 ? -4.516 -9.695 4.965 1 92.75 119 TYR A CA 1
ATOM 923 C C . TYR A 1 119 ? -5.168 -10.727 4.055 1 92.75 119 TYR A C 1
ATOM 925 O O . TYR A 1 119 ? -6.301 -11.148 4.301 1 92.75 119 TYR A O 1
ATOM 933 N N . GLY A 1 120 ? -4.453 -11.078 3.039 1 93.69 120 GLY A N 1
ATOM 934 C CA . GLY A 1 120 ? -4.969 -12.133 2.18 1 93.69 120 GLY A CA 1
ATOM 935 C C . GLY A 1 120 ? -5.176 -13.445 2.904 1 93.69 120 GLY A C 1
ATOM 936 O O . GLY A 1 120 ? -6.211 -14.094 2.746 1 93.69 120 GLY A O 1
ATOM 937 N N . LEU A 1 121 ? -4.219 -13.781 3.664 1 93.56 121 LEU A N 1
ATOM 938 C CA . LEU A 1 121 ? -4.293 -15.031 4.406 1 93.56 121 LEU A CA 1
ATOM 939 C C . LEU A 1 121 ? -5.371 -14.961 5.484 1 93.56 121 LEU A C 1
ATOM 941 O O . LEU A 1 121 ? -6.031 -15.961 5.773 1 93.56 121 LEU A O 1
ATOM 945 N N . LEU A 1 122 ? -5.422 -13.812 6.066 1 93.81 122 LEU A N 1
ATOM 946 C CA . LEU A 1 122 ? -6.516 -13.578 7.004 1 93.81 122 LEU A CA 1
ATOM 947 C C . LEU A 1 122 ? -7.867 -13.789 6.328 1 93.81 122 LEU A C 1
ATOM 949 O O . LEU A 1 122 ? -8.742 -14.453 6.875 1 93.81 122 LEU A O 1
ATOM 953 N N . GLY A 1 123 ? -8.078 -13.203 5.191 1 94.75 123 GLY A N 1
ATOM 954 C CA . GLY A 1 123 ? -9.312 -13.375 4.445 1 94.75 123 GLY A CA 1
ATOM 955 C C . GLY A 1 123 ? -9.586 -14.828 4.086 1 94.75 123 GLY A C 1
ATOM 956 O O . GLY A 1 123 ? -10.727 -15.289 4.18 1 94.75 123 GLY A O 1
ATOM 957 N N . LEU A 1 124 ? -8.578 -15.508 3.66 1 92.94 124 LEU A N 1
ATOM 958 C CA . LEU A 1 124 ? -8.711 -16.922 3.318 1 92.94 124 LEU A CA 1
ATOM 959 C C . LEU A 1 124 ? -9.172 -17.734 4.523 1 92.94 124 LEU A C 1
ATOM 961 O O . LEU A 1 124 ? -10.117 -18.516 4.422 1 92.94 124 LEU A O 1
ATOM 965 N N . GLN A 1 125 ? -8.516 -17.453 5.664 1 91.69 125 GLN A N 1
ATOM 966 C CA . GLN A 1 125 ? -8.797 -18.266 6.852 1 91.69 125 GLN A CA 1
ATOM 967 C C . GLN A 1 125 ? -10.141 -17.875 7.469 1 91.69 125 GLN A C 1
ATOM 969 O O . GLN A 1 125 ? -10.953 -18.75 7.773 1 91.69 125 GLN A O 1
ATOM 974 N N . VAL A 1 126 ? -10.383 -16.625 7.609 1 93.25 126 VAL A N 1
ATOM 975 C CA . VAL A 1 126 ? -11.539 -16.172 8.359 1 93.25 126 VAL A CA 1
ATOM 976 C C . VAL A 1 126 ? -12.766 -16.141 7.457 1 93.25 126 VAL A C 1
ATOM 978 O O . VAL A 1 126 ? -13.789 -16.766 7.762 1 93.25 126 VAL A O 1
ATOM 981 N N . PHE A 1 127 ? -12.719 -15.539 6.328 1 95.19 127 PHE A N 1
ATOM 982 C CA . PHE A 1 127 ? -13.898 -15.328 5.496 1 95.19 127 PHE A CA 1
ATOM 983 C C . PHE A 1 127 ? -14.164 -16.547 4.617 1 95.19 127 PHE A C 1
ATOM 985 O O . PHE A 1 127 ? -15.289 -17.031 4.535 1 95.19 127 PHE A O 1
ATOM 992 N N . VAL A 1 128 ? -13.164 -17.047 3.984 1 94.19 128 VAL A N 1
ATOM 993 C CA . VAL A 1 128 ? -13.344 -18.141 3.031 1 94.19 128 VAL A CA 1
ATOM 994 C C . VAL A 1 128 ? -13.602 -19.453 3.783 1 94.19 128 VAL A C 1
ATOM 996 O O . VAL A 1 128 ? -14.57 -20.156 3.494 1 94.19 128 VAL A O 1
ATOM 999 N N . ARG A 1 129 ? -12.797 -19.734 4.77 1 91.69 129 ARG A N 1
ATOM 1000 C CA . ARG A 1 129 ? -12.836 -21.047 5.395 1 91.69 129 ARG A CA 1
ATOM 1001 C C . ARG A 1 129 ? -13.75 -21.047 6.617 1 91.69 129 ARG A C 1
ATOM 1003 O O . ARG A 1 129 ? -14.703 -21.828 6.684 1 91.69 129 ARG A O 1
ATOM 1010 N N . MET A 1 130 ? -13.492 -20.172 7.59 1 91.88 130 MET A N 1
ATOM 1011 C CA . MET A 1 130 ? -14.258 -20.188 8.836 1 91.88 130 MET A CA 1
ATOM 1012 C C . MET A 1 130 ? -15.711 -19.781 8.586 1 91.88 130 MET A C 1
ATOM 1014 O O . MET A 1 130 ? -16.641 -20.453 9.055 1 91.88 130 MET A O 1
ATOM 1018 N N . MET A 1 131 ? -15.93 -18.766 7.754 1 93.94 131 MET A N 1
ATOM 1019 C CA . MET A 1 131 ? -17.281 -18.266 7.5 1 93.94 131 MET A CA 1
ATOM 1020 C C . MET A 1 131 ? -17.875 -18.953 6.273 1 93.94 131 MET A C 1
ATOM 1022 O O . MET A 1 131 ? -19.016 -18.656 5.887 1 93.94 131 MET A O 1
ATOM 1026 N N . LYS A 1 132 ? -17.125 -19.75 5.539 1 95.69 132 LYS A N 1
ATOM 1027 C CA . LYS A 1 132 ? -17.547 -20.594 4.418 1 95.69 132 LYS A CA 1
ATOM 1028 C C . LYS A 1 132 ? -18.109 -19.734 3.279 1 95.69 132 LYS A C 1
ATOM 1030 O O . LYS A 1 132 ? -19.125 -20.094 2.674 1 95.69 132 LYS A O 1
ATOM 1035 N N . MET A 1 133 ? -17.531 -18.625 3.018 1 94.69 133 MET A N 1
ATOM 1036 C CA . MET A 1 133 ? -17.953 -17.75 1.932 1 94.69 133 MET A CA 1
ATOM 1037 C C . MET A 1 133 ? -17.391 -18.219 0.597 1 94.69 133 MET A C 1
ATOM 1039 O O . MET A 1 133 ? -17.812 -17.75 -0.462 1 94.69 133 MET A O 1
ATOM 1043 N N . GLY A 1 134 ? -16.422 -19.172 0.67 1 92.5 134 GLY A N 1
ATOM 1044 C CA . GLY A 1 134 ? -15.727 -19.562 -0.545 1 92.5 134 GLY A CA 1
ATOM 1045 C C . GLY A 1 134 ? -14.867 -18.453 -1.125 1 92.5 134 GLY A C 1
ATOM 1046 O O . GLY A 1 134 ? -14.758 -17.375 -0.539 1 92.5 134 GLY A O 1
ATOM 1047 N N . ASN A 1 135 ? -14.211 -18.75 -2.232 1 92.81 135 ASN A N 1
ATOM 1048 C CA . ASN A 1 135 ? -13.406 -17.75 -2.936 1 92.81 135 ASN A CA 1
ATOM 1049 C C . ASN A 1 135 ? -14.281 -16.766 -3.688 1 92.81 135 ASN A C 1
ATOM 1051 O O . ASN A 1 135 ? -14.188 -16.641 -4.91 1 92.81 135 ASN A O 1
ATOM 1055 N N . SER A 1 136 ? -15 -16 -2.924 1 94.94 136 SER A N 1
ATOM 1056 C CA . SER A 1 136 ? -16.062 -15.156 -3.477 1 94.94 136 SER A CA 1
ATOM 1057 C C . SER A 1 136 ? -15.617 -13.695 -3.557 1 94.94 136 SER A C 1
ATOM 1059 O O . SER A 1 136 ? -14.641 -13.305 -2.918 1 94.94 136 SER A O 1
ATOM 1061 N N . ILE A 1 137 ? -16.375 -12.93 -4.289 1 95.31 137 ILE A N 1
ATOM 1062 C CA . ILE A 1 137 ? -16.156 -11.492 -4.414 1 95.31 137 ILE A CA 1
ATOM 1063 C C . ILE A 1 137 ? -16.266 -10.836 -3.039 1 95.31 137 ILE A C 1
ATOM 1065 O O . ILE A 1 137 ? -15.477 -9.945 -2.705 1 95.31 137 ILE A O 1
ATOM 1069 N N . LEU A 1 138 ? -17.203 -11.336 -2.312 1 96.56 138 LEU A N 1
ATOM 1070 C CA . LEU A 1 138 ? -17.453 -10.75 -1 1 96.56 138 LEU A CA 1
ATOM 1071 C C . LEU A 1 138 ? -16.266 -10.977 -0.069 1 96.56 138 LEU A C 1
ATOM 1073 O O . LEU A 1 138 ? -15.875 -10.078 0.678 1 96.56 138 LEU A O 1
ATOM 1077 N N . ALA A 1 139 ? -15.719 -12.18 -0.091 1 96.31 139 ALA A N 1
ATOM 1078 C CA . ALA A 1 139 ? -14.539 -12.469 0.716 1 96.31 139 ALA A CA 1
ATOM 1079 C C . ALA A 1 139 ? -13.375 -11.555 0.336 1 96.31 139 ALA A C 1
ATOM 1081 O O . ALA A 1 139 ? -12.672 -11.047 1.208 1 96.31 139 ALA A O 1
ATOM 1082 N N . GLY A 1 140 ? -13.219 -11.391 -0.985 1 95.44 140 GLY A N 1
ATOM 1083 C CA . GLY A 1 140 ? -12.188 -10.484 -1.461 1 95.44 140 GLY A CA 1
ATOM 1084 C C . GLY A 1 140 ? -12.422 -9.047 -1.049 1 95.44 140 GLY A C 1
ATOM 1085 O O . GLY A 1 140 ? -11.5 -8.367 -0.592 1 95.44 140 GLY A O 1
ATOM 1086 N N . ALA A 1 141 ? -13.633 -8.625 -1.145 1 96.31 141 ALA A N 1
ATOM 1087 C CA . ALA A 1 141 ? -13.992 -7.25 -0.814 1 96.31 141 ALA A CA 1
ATOM 1088 C C . ALA A 1 141 ? -13.805 -6.977 0.675 1 96.31 141 ALA A C 1
ATOM 1090 O O . ALA A 1 141 ? -13.305 -5.914 1.062 1 96.31 141 ALA A O 1
ATOM 1091 N N . LEU A 1 142 ? -14.219 -7.895 1.476 1 96.19 142 LEU A N 1
ATOM 1092 C CA . LEU A 1 142 ? -14.055 -7.746 2.916 1 96.19 142 LEU A CA 1
ATOM 1093 C C . LEU A 1 142 ? -12.578 -7.672 3.291 1 96.19 142 LEU A C 1
ATOM 1095 O O . LEU A 1 142 ? -12.195 -6.898 4.176 1 96.19 142 LEU A O 1
ATOM 1099 N N . THR A 1 143 ? -11.797 -8.477 2.646 1 95.62 143 THR A N 1
ATOM 1100 C CA . THR A 1 143 ? -10.359 -8.492 2.889 1 95.62 143 THR A CA 1
ATOM 1101 C C . THR A 1 143 ? -9.734 -7.148 2.525 1 95.62 143 THR A C 1
ATOM 1103 O O . THR A 1 143 ? -8.977 -6.578 3.311 1 95.62 143 THR A O 1
ATOM 1106 N N . LEU A 1 144 ? -10.094 -6.664 1.354 1 95.69 144 LEU A N 1
ATOM 1107 C CA . LEU A 1 144 ? -9.57 -5.379 0.91 1 95.69 144 LEU A CA 1
ATOM 1108 C C . LEU A 1 144 ? -10.086 -4.246 1.792 1 95.69 144 LEU A C 1
ATOM 1110 O O . LEU A 1 144 ? -9.375 -3.271 2.037 1 95.69 144 LEU A O 1
ATOM 1114 N N . ALA A 1 145 ? -11.297 -4.395 2.209 1 95.5 145 ALA A N 1
ATOM 1115 C CA . ALA A 1 145 ? -11.859 -3.387 3.104 1 95.5 145 ALA A CA 1
ATOM 1116 C C . ALA A 1 145 ? -11.047 -3.281 4.391 1 95.5 145 ALA A C 1
ATOM 1118 O O . ALA A 1 145 ? -10.734 -2.178 4.848 1 95.5 145 ALA A O 1
ATOM 1119 N N . LEU A 1 146 ? -10.711 -4.391 4.941 1 93.12 146 LEU A N 1
ATOM 1120 C CA . LEU A 1 146 ? -9.898 -4.402 6.156 1 93.12 146 LEU A CA 1
ATOM 1121 C C . LEU A 1 146 ? -8.531 -3.779 5.902 1 93.12 146 LEU A C 1
ATOM 1123 O O . LEU A 1 146 ? -7.988 -3.088 6.77 1 93.12 146 LEU A O 1
ATOM 1127 N N . LEU A 1 147 ? -8.062 -4.055 4.754 1 92.38 147 LEU A N 1
ATOM 1128 C CA . LEU A 1 147 ? -6.73 -3.578 4.387 1 92.38 147 LEU A CA 1
ATOM 1129 C C . LEU A 1 147 ? -6.703 -2.057 4.309 1 92.38 147 LEU A C 1
ATOM 1131 O O . LEU A 1 147 ? -5.738 -1.425 4.746 1 92.38 147 LEU A O 1
ATOM 1135 N N . ILE A 1 148 ? -7.777 -1.399 3.834 1 93.31 148 ILE A N 1
ATOM 1136 C CA . ILE A 1 148 ? -7.695 0.032 3.566 1 93.31 148 ILE A CA 1
ATOM 1137 C C . ILE A 1 148 ? -8.414 0.806 4.668 1 93.31 148 ILE A C 1
ATOM 1139 O O . ILE A 1 148 ? -8.375 2.037 4.699 1 93.31 148 ILE A O 1
ATOM 1143 N N . LEU A 1 149 ? -9.047 0.134 5.578 1 92.75 149 LEU A N 1
ATOM 1144 C CA . LEU A 1 149 ? -9.797 0.761 6.656 1 92.75 149 LEU A CA 1
ATOM 1145 C C . LEU A 1 149 ? -8.922 1.723 7.449 1 92.75 149 LEU A C 1
ATOM 1147 O O . LEU A 1 149 ? -9.312 2.863 7.707 1 92.75 149 LEU A O 1
ATOM 1151 N N . PRO A 1 150 ? -7.734 1.296 7.871 1 89.12 150 PRO A N 1
ATOM 1152 C CA . PRO A 1 150 ? -6.883 2.213 8.633 1 89.12 150 PRO A CA 1
ATOM 1153 C C . PRO A 1 150 ? -6.586 3.508 7.875 1 89.12 150 PRO A C 1
ATOM 1155 O O . PRO A 1 150 ? -6.527 4.582 8.484 1 89.12 150 PRO A O 1
ATOM 1158 N N . ILE A 1 151 ? -6.434 3.424 6.605 1 88.25 151 ILE A N 1
ATOM 1159 C CA . ILE A 1 151 ? -6.145 4.598 5.789 1 88.25 151 ILE A CA 1
ATOM 1160 C C . ILE A 1 151 ? -7.344 5.543 5.801 1 88.25 151 ILE A C 1
ATOM 1162 O O . ILE A 1 151 ? -7.184 6.758 5.945 1 88.25 151 ILE A O 1
ATOM 1166 N N . ILE A 1 152 ? -8.484 4.988 5.668 1 93.19 152 ILE A N 1
ATOM 1167 C CA . ILE A 1 152 ? -9.695 5.797 5.66 1 93.19 152 ILE A CA 1
ATOM 1168 C C . ILE A 1 152 ? -9.898 6.438 7.031 1 93.19 152 ILE A C 1
ATOM 1170 O O . ILE A 1 152 ? -10.258 7.613 7.125 1 93.19 152 ILE A O 1
ATOM 1174 N N . ILE A 1 153 ? -9.633 5.723 8.039 1 92.12 153 ILE A N 1
ATOM 1175 C CA . ILE A 1 153 ? -9.797 6.227 9.398 1 92.12 153 ILE A CA 1
ATOM 1176 C C . ILE A 1 153 ? -8.852 7.398 9.633 1 92.12 153 ILE A C 1
ATOM 1178 O O . ILE A 1 153 ? -9.273 8.461 10.094 1 92.12 153 ILE A O 1
ATOM 1182 N N . VAL A 1 154 ? -7.648 7.223 9.281 1 86.62 154 VAL A N 1
ATOM 1183 C CA . VAL A 1 154 ? -6.633 8.242 9.516 1 86.62 154 VAL A CA 1
ATOM 1184 C C . VAL A 1 154 ? -6.945 9.484 8.68 1 86.62 154 VAL A C 1
ATOM 1186 O O . VAL A 1 154 ? -6.871 10.609 9.172 1 86.62 154 VAL A O 1
ATOM 1189 N N . SER A 1 155 ? -7.285 9.281 7.461 1 89.31 155 SER A N 1
ATOM 1190 C CA . SER A 1 155 ? -7.605 10.414 6.594 1 89.31 155 SER A CA 1
ATOM 1191 C C . SER A 1 155 ? -8.828 11.172 7.102 1 89.31 155 SER A C 1
ATOM 1193 O O . SER A 1 155 ? -8.883 12.398 7.031 1 89.31 155 SER A O 1
ATOM 1195 N N . THR A 1 156 ? -9.766 10.445 7.562 1 92.94 156 THR A N 1
ATOM 1196 C CA . THR A 1 156 ? -10.961 11.062 8.117 1 92.94 156 THR A CA 1
ATOM 1197 C C . THR A 1 156 ? -10.625 11.883 9.352 1 92.94 156 THR A C 1
ATOM 1199 O O . THR A 1 156 ? -11.07 13.031 9.492 1 92.94 156 THR A O 1
ATOM 1202 N N . ARG A 1 157 ? -9.867 11.336 10.188 1 90.44 157 ARG A N 1
ATOM 1203 C CA . ARG A 1 157 ? -9.453 12.047 11.391 1 90.44 157 ARG A CA 1
ATOM 1204 C C . ARG A 1 157 ? -8.688 13.32 11.047 1 90.44 157 ARG A C 1
ATOM 1206 O O . ARG A 1 157 ? -8.93 14.375 11.633 1 90.44 157 ARG A O 1
ATOM 1213 N N . GLU A 1 158 ? -7.809 13.195 10.125 1 85.06 158 GLU A N 1
ATOM 1214 C CA . GLU A 1 158 ? -7.008 14.344 9.719 1 85.06 158 GLU A CA 1
ATOM 1215 C C . GLU A 1 158 ? -7.887 15.438 9.117 1 85.06 158 GLU A C 1
ATOM 1217 O O . GLU A 1 158 ? -7.668 16.625 9.375 1 85.06 158 GLU A O 1
ATOM 1222 N N . ALA A 1 159 ? -8.789 15.023 8.312 1 89.94 159 ALA A N 1
ATOM 1223 C CA . ALA A 1 159 ? -9.703 15.984 7.707 1 89.94 159 ALA A CA 1
ATOM 1224 C C . ALA A 1 159 ? -10.539 16.703 8.766 1 89.94 159 ALA A C 1
ATOM 1226 O O . ALA A 1 159 ? -10.758 17.906 8.68 1 89.94 159 ALA A O 1
ATOM 1227 N N . LEU A 1 160 ? -10.961 16.016 9.773 1 91.75 160 LEU A N 1
ATOM 1228 C CA . LEU A 1 160 ? -11.758 16.594 10.852 1 91.75 160 LEU A CA 1
ATOM 1229 C C . LEU A 1 160 ? -10.906 17.531 11.711 1 91.75 160 LEU A C 1
ATOM 1231 O O . LEU A 1 160 ? -11.383 18.578 12.141 1 91.75 160 LEU A O 1
ATOM 1235 N N . ARG A 1 161 ? -9.75 17.109 11.883 1 88.81 161 ARG A N 1
ATOM 1236 C CA . ARG A 1 161 ? -8.828 17.891 12.703 1 88.81 161 ARG A CA 1
ATOM 1237 C C . ARG A 1 161 ? -8.477 19.203 12.016 1 88.81 161 ARG A C 1
ATOM 1239 O O . ARG A 1 161 ? -8.141 20.188 12.688 1 88.81 161 ARG A O 1
ATOM 1246 N N . ALA A 1 162 ? -8.531 19.188 10.797 1 85 162 ALA A N 1
ATOM 1247 C CA . ALA A 1 162 ? -8.18 20.375 10.023 1 85 162 ALA A CA 1
ATOM 1248 C C . ALA A 1 162 ? -9.258 21.453 10.148 1 85 162 ALA A C 1
ATOM 1250 O O . ALA A 1 162 ? -9.016 22.625 9.812 1 85 162 ALA A O 1
ATOM 1251 N N . VAL A 1 163 ? -10.375 21.141 10.633 1 88.62 163 VAL A N 1
ATOM 1252 C CA . VAL A 1 163 ? -11.453 22.109 10.812 1 88.62 163 VAL A CA 1
ATOM 1253 C C . VAL A 1 163 ? -11.164 22.984 12.031 1 88.62 163 VAL A C 1
ATOM 1255 O O . VAL A 1 163 ? -10.906 22.469 13.117 1 88.62 163 VAL A O 1
ATOM 1258 N N . PRO A 1 164 ? -11.203 24.266 11.875 1 89 164 PRO A N 1
ATOM 1259 C CA . PRO A 1 164 ? -10.922 25.172 12.992 1 89 164 PRO A CA 1
ATOM 1260 C C . PRO A 1 164 ? -11.844 24.938 14.188 1 89 164 PRO A C 1
ATOM 1262 O O . PRO A 1 164 ? -13.039 24.688 14.008 1 89 164 PRO A O 1
ATOM 1265 N N . SER A 1 165 ? -11.281 25.047 15.289 1 88.38 165 SER A N 1
ATOM 1266 C CA . SER A 1 165 ? -12.031 24.828 16.531 1 88.38 165 SER A CA 1
ATOM 1267 C C . SER A 1 165 ? -13.102 25.906 16.719 1 88.38 165 SER A C 1
ATOM 1269 O O . SER A 1 165 ? -14.109 25.656 17.391 1 88.38 165 SER A O 1
ATOM 1271 N N . SER A 1 166 ? -12.883 27.016 16.141 1 90.81 166 SER A N 1
ATOM 1272 C CA . SER A 1 166 ? -13.828 28.125 16.266 1 90.81 166 SER A CA 1
ATOM 1273 C C . SER A 1 166 ? -15.203 27.734 15.734 1 90.81 166 SER A C 1
ATOM 1275 O O . SER A 1 166 ? -16.219 28.188 16.25 1 90.81 166 SER A O 1
ATOM 1277 N N . ILE A 1 167 ? -15.172 26.922 14.766 1 89.69 167 ILE A N 1
ATOM 1278 C CA . ILE A 1 167 ? -16.422 26.469 14.172 1 89.69 167 ILE A CA 1
ATOM 1279 C C . ILE A 1 167 ? -17.188 25.594 15.164 1 89.69 167 ILE A C 1
ATOM 1281 O O . ILE A 1 167 ? -18.391 25.781 15.367 1 89.69 167 ILE A O 1
ATOM 1285 N N . LYS A 1 168 ? -16.469 24.781 15.789 1 89.31 168 LYS A N 1
ATOM 1286 C CA . LYS A 1 168 ? -17.078 23.891 16.781 1 89.31 168 LYS A CA 1
ATOM 1287 C C . LYS A 1 168 ? -17.531 24.672 18 1 89.31 168 LYS A C 1
ATOM 1289 O O . LYS A 1 168 ? -18.641 24.438 18.516 1 89.31 168 LYS A O 1
ATOM 1294 N N . GLU A 1 169 ? -16.734 25.578 18.406 1 90.62 169 GLU A N 1
ATOM 1295 C CA . GLU A 1 169 ? -17.047 26.391 19.578 1 90.62 169 GLU A CA 1
ATOM 1296 C C . GLU A 1 169 ? -18.266 27.281 19.312 1 90.62 169 GLU A C 1
ATOM 1298 O O . GLU A 1 169 ? -19.109 27.453 20.188 1 90.62 169 GLU A O 1
ATOM 1303 N N . ALA A 1 170 ? -18.281 27.75 18.156 1 91.5 170 ALA A N 1
ATOM 1304 C CA . ALA A 1 170 ? -19.406 28.594 17.781 1 91.5 170 ALA A CA 1
ATOM 1305 C C . ALA A 1 170 ? -20.703 27.797 17.766 1 91.5 170 ALA A C 1
ATOM 1307 O O . ALA A 1 170 ? -21.75 28.281 18.219 1 91.5 170 ALA A O 1
ATOM 1308 N N . SER A 1 171 ? -20.641 26.641 17.25 1 90.69 171 SER A N 1
ATOM 1309 C CA . SER A 1 171 ? -21.812 25.766 17.203 1 90.69 171 SER A CA 1
ATOM 1310 C C . SER A 1 171 ? -22.312 25.422 18.594 1 90.69 171 SER A C 1
ATOM 1312 O O . SER A 1 171 ? -23.516 25.469 18.859 1 90.69 171 SER A O 1
ATOM 1314 N N . VAL A 1 172 ? -21.469 25.234 19.484 1 87.31 172 VAL A N 1
ATOM 1315 C CA . VAL A 1 172 ? -21.812 24.891 20.859 1 87.31 172 VAL A CA 1
ATOM 1316 C C . VAL A 1 172 ? -22.359 26.125 21.578 1 87.31 172 VAL A C 1
ATOM 1318 O O . VAL A 1 172 ? -23.312 26.016 22.375 1 87.31 172 VAL A O 1
ATOM 1321 N N . ALA A 1 173 ? -21.781 27.141 21.281 1 91.62 173 ALA A N 1
ATOM 1322 C CA . ALA A 1 173 ? -22.234 28.391 21.875 1 91.62 173 ALA A CA 1
ATOM 1323 C C . ALA A 1 173 ? -23.672 28.703 21.469 1 91.62 173 ALA A C 1
ATOM 1325 O O . ALA A 1 173 ? -24.422 29.312 22.234 1 91.62 173 ALA A O 1
ATOM 1326 N N . LEU A 1 174 ? -24.062 28.266 20.359 1 93.12 174 LEU A N 1
ATOM 1327 C CA . LEU A 1 174 ? -25.422 28.453 19.859 1 93.12 174 LEU A CA 1
ATOM 1328 C C . LEU A 1 174 ? -26.375 27.406 20.422 1 93.12 174 LEU A C 1
ATOM 1330 O O . LEU A 1 174 ? -27.578 27.438 20.141 1 93.12 174 LEU A O 1
ATOM 1334 N N . GLY A 1 175 ? -25.875 26.469 21.234 1 89.5 175 GLY A N 1
ATOM 1335 C CA . GLY A 1 175 ? -26.703 25.469 21.906 1 89.5 175 GLY A CA 1
ATOM 1336 C C . GLY A 1 175 ? -26.828 24.172 21.141 1 89.5 175 GLY A C 1
ATOM 1337 O O . GLY A 1 175 ? -27.656 23.328 21.469 1 89.5 175 GLY A O 1
ATOM 1338 N N . ALA A 1 176 ? -26.016 24.047 20.125 1 89.56 176 ALA A N 1
ATOM 1339 C CA . ALA A 1 176 ? -26.078 22.828 19.328 1 89.56 176 ALA A CA 1
ATOM 1340 C C . ALA A 1 176 ? -25.5 21.641 20.094 1 89.56 176 ALA A C 1
ATOM 1342 O O . ALA A 1 176 ? -24.547 21.797 20.859 1 89.56 176 ALA A O 1
ATOM 1343 N N . SER A 1 177 ? -26.156 20.5 19.875 1 86.69 177 SER A N 1
ATOM 1344 C CA . SER A 1 177 ? -25.594 19.266 20.438 1 86.69 177 SER A CA 1
ATOM 1345 C C . SER A 1 177 ? -24.375 18.812 19.656 1 86.69 177 SER A C 1
ATOM 1347 O O . SER A 1 177 ? -24.094 19.312 18.562 1 86.69 177 SER A O 1
ATOM 1349 N N . LYS A 1 178 ? -23.609 17.891 20.266 1 85.56 178 LYS A N 1
ATOM 1350 C CA . LYS A 1 178 ? -22.406 17.375 19.625 1 85.56 178 LYS A CA 1
ATOM 1351 C C . LYS A 1 178 ? -22.719 16.75 18.281 1 85.56 178 LYS A C 1
ATOM 1353 O O . LYS A 1 178 ? -22.016 16.969 17.297 1 85.56 178 LYS A O 1
ATOM 1358 N N . TRP A 1 179 ? -23.781 16.016 18.266 1 85.62 179 TRP A N 1
ATOM 1359 C CA . TRP A 1 179 ? -24.188 15.375 17.031 1 85.62 179 TRP A CA 1
ATOM 1360 C C . TRP A 1 179 ? -24.562 16.406 15.969 1 85.62 179 TRP A C 1
ATOM 1362 O O . TRP A 1 179 ? -24.203 16.25 14.797 1 85.62 179 TRP A O 1
ATOM 1372 N N . GLN A 1 180 ? -25.219 17.438 16.422 1 88.38 180 GLN A N 1
ATOM 1373 C CA . GLN A 1 180 ? -25.609 18.5 15.5 1 88.38 180 GLN A CA 1
ATOM 1374 C C . GLN A 1 180 ? -24.375 19.234 14.953 1 88.38 180 GLN A C 1
ATOM 1376 O O . GLN A 1 180 ? -24.328 19.562 13.766 1 88.38 180 GLN A O 1
ATOM 1381 N N . THR A 1 181 ? -23.469 19.438 15.867 1 90.44 181 THR A N 1
ATOM 1382 C CA . THR A 1 181 ? -22.25 20.125 15.477 1 90.44 181 THR A CA 1
ATOM 1383 C C . THR A 1 181 ? -21.453 19.297 14.469 1 90.44 181 THR A C 1
ATOM 1385 O O . THR A 1 181 ? -20.969 19.812 13.469 1 90.44 181 THR A O 1
ATOM 1388 N N . ILE A 1 182 ? -21.359 18.031 14.648 1 89.88 182 ILE A N 1
ATOM 1389 C CA . ILE A 1 182 ? -20.609 17.156 13.773 1 89.88 182 ILE A CA 1
ATOM 1390 C C . ILE A 1 182 ? -21.281 17.062 12.414 1 89.88 182 ILE A C 1
ATOM 1392 O O . ILE A 1 182 ? -20.656 17.266 11.375 1 89.88 182 ILE A O 1
ATOM 1396 N N . TRP A 1 183 ? -22.562 16.891 12.359 1 89.56 183 TRP A N 1
ATOM 1397 C CA . TRP A 1 183 ? -23.281 16.578 11.125 1 89.56 183 TRP A CA 1
ATOM 1398 C C . TRP A 1 183 ? -23.562 17.859 10.328 1 89.56 183 TRP A C 1
ATOM 1400 O O . TRP A 1 183 ? -23.625 17.812 9.094 1 89.56 183 TRP A O 1
ATOM 1410 N N . LYS A 1 184 ? -23.609 18.953 11.062 1 91.44 184 LYS A N 1
ATOM 1411 C CA . LYS A 1 184 ? -24.031 20.156 10.367 1 91.44 184 LYS A CA 1
ATOM 1412 C C . LYS A 1 184 ? -22.844 21.078 10.102 1 91.44 184 LYS A C 1
ATOM 1414 O O . LYS A 1 184 ? -22.875 21.922 9.195 1 91.44 184 LYS A O 1
ATOM 1419 N N . GLN A 1 185 ? -21.781 20.938 10.859 1 91.69 185 GLN A N 1
ATOM 1420 C CA . GLN A 1 185 ? -20.672 21.875 10.719 1 91.69 185 GLN A CA 1
ATOM 1421 C C . GLN A 1 185 ? -19.375 21.156 10.375 1 91.69 185 GLN A C 1
ATOM 1423 O O . GLN A 1 185 ? -18.859 21.281 9.258 1 91.69 185 GLN A O 1
ATOM 1428 N N . THR A 1 186 ? -18.984 20.297 11.211 1 91.81 186 THR A N 1
ATOM 1429 C CA . THR A 1 186 ? -17.641 19.703 11.102 1 91.81 186 THR A CA 1
ATOM 1430 C C . THR A 1 186 ? -17.562 18.766 9.906 1 91.81 186 THR A C 1
ATOM 1432 O O . THR A 1 186 ? -16.609 18.828 9.133 1 91.81 186 THR A O 1
ATOM 1435 N N . LEU A 1 187 ? -18.516 17.922 9.719 1 92 187 LEU A N 1
ATOM 1436 C CA . LEU A 1 187 ? -18.469 16.922 8.656 1 92 187 LEU A CA 1
ATOM 1437 C C . LEU A 1 187 ? -18.578 17.578 7.285 1 92 187 LEU A C 1
ATOM 1439 O O . LEU A 1 187 ? -17.797 17.266 6.383 1 92 187 LEU A O 1
ATOM 1443 N N . PRO A 1 188 ? -19.531 18.469 7.164 1 91.56 188 PRO A N 1
ATOM 1444 C CA . PRO A 1 188 ? -19.594 19.141 5.867 1 91.56 188 PRO A CA 1
ATOM 1445 C C . PRO A 1 188 ? -18.328 19.922 5.543 1 91.56 188 PRO A C 1
ATOM 1447 O O . PRO A 1 188 ? -17.906 19.984 4.387 1 91.56 188 PRO A O 1
ATOM 1450 N N . ALA A 1 189 ? -17.719 20.484 6.562 1 90.38 189 ALA A N 1
ATOM 1451 C CA . ALA A 1 189 ? -16.5 21.281 6.371 1 90.38 189 ALA A CA 1
ATOM 1452 C C . ALA A 1 189 ? -15.312 20.406 6.031 1 90.38 189 ALA A C 1
ATOM 1454 O O . ALA A 1 189 ? -14.359 20.844 5.387 1 90.38 189 ALA A O 1
ATOM 1455 N N . SER A 1 190 ? -15.352 19.141 6.418 1 92.81 190 SER A N 1
ATOM 1456 C CA . SER A 1 190 ? -14.227 18.25 6.23 1 92.81 190 SER A CA 1
ATOM 1457 C C . SER A 1 190 ? -14.492 17.25 5.109 1 92.81 190 SER A C 1
ATOM 1459 O O . SER A 1 190 ? -13.68 16.359 4.848 1 92.81 190 SER A O 1
ATOM 1461 N N . PHE A 1 191 ? -15.594 17.359 4.461 1 91.38 191 PHE A N 1
ATOM 1462 C CA . PHE A 1 191 ? -16.062 16.344 3.525 1 91.38 191 PHE A CA 1
ATOM 1463 C C . PHE A 1 191 ? -15.086 16.203 2.361 1 91.38 191 PHE A C 1
ATOM 1465 O O . PHE A 1 191 ? -14.836 15.086 1.893 1 91.38 191 PHE A O 1
ATOM 1472 N N . GLY A 1 192 ? -14.602 17.297 1.877 1 88 192 GLY A N 1
ATOM 1473 C CA . GLY A 1 192 ? -13.633 17.234 0.793 1 88 192 GLY A CA 1
ATOM 1474 C C . GLY A 1 192 ? -12.391 16.438 1.143 1 88 192 GLY A C 1
ATOM 1475 O O . GLY A 1 192 ? -11.969 15.57 0.376 1 88 192 GLY A O 1
ATOM 1476 N N . GLY A 1 193 ? -11.883 16.703 2.33 1 88.12 193 GLY A N 1
ATOM 1477 C CA . GLY A 1 193 ? -10.727 15.961 2.799 1 88.12 193 GLY A CA 1
ATOM 1478 C C . GLY A 1 193 ? -11.008 14.492 3.02 1 88.12 193 GLY A C 1
ATOM 1479 O O . GLY A 1 193 ? -10.188 13.633 2.67 1 88.12 193 GLY A O 1
ATOM 1480 N N . ILE A 1 194 ? -12.133 14.203 3.516 1 93.38 194 ILE A N 1
ATOM 1481 C CA . ILE A 1 194 ? -12.531 12.82 3.773 1 93.38 194 ILE A CA 1
ATOM 1482 C C . ILE A 1 194 ? -12.656 12.07 2.451 1 93.38 194 ILE A C 1
ATOM 1484 O O . ILE A 1 194 ? -12.109 10.969 2.301 1 93.38 194 ILE A O 1
ATOM 1488 N N . LEU A 1 195 ? -13.328 12.695 1.528 1 92.69 195 LEU A N 1
ATOM 1489 C CA . LEU A 1 195 ? -13.555 12.047 0.241 1 92.69 195 LEU A CA 1
ATOM 1490 C C . LEU A 1 195 ? -12.234 11.812 -0.488 1 92.69 195 LEU A C 1
ATOM 1492 O O . LEU A 1 195 ? -12.055 10.781 -1.133 1 92.69 195 LEU A O 1
ATOM 1496 N N . THR A 1 196 ? -11.359 12.758 -0.404 1 86.88 196 THR A N 1
ATOM 1497 C CA . THR A 1 196 ? -10.047 12.602 -1.009 1 86.88 196 THR A CA 1
ATOM 1498 C C . THR A 1 196 ? -9.328 11.391 -0.425 1 86.88 196 THR A C 1
ATOM 1500 O O . THR A 1 196 ? -8.789 10.562 -1.166 1 86.88 196 THR A O 1
ATOM 1503 N N . GLY A 1 197 ? -9.383 11.344 0.857 1 87.94 197 GLY A N 1
ATOM 1504 C CA . GLY A 1 197 ? -8.75 10.219 1.529 1 87.94 197 GLY A CA 1
ATOM 1505 C C . GLY A 1 197 ? -9.367 8.883 1.159 1 87.94 197 GLY A C 1
ATOM 1506 O O . GLY A 1 197 ? -8.648 7.898 0.951 1 87.94 197 GLY A O 1
ATOM 1507 N N . VAL A 1 198 ? -10.609 8.852 1.02 1 92.31 198 VAL A N 1
ATOM 1508 C CA . VAL A 1 198 ? -11.336 7.629 0.677 1 92.31 198 VAL A CA 1
ATOM 1509 C C . VAL A 1 198 ? -10.984 7.211 -0.75 1 92.31 198 VAL A C 1
ATOM 1511 O O . VAL A 1 198 ? -10.727 6.035 -1.012 1 92.31 198 VAL A O 1
ATOM 1514 N N . ILE A 1 199 ? -11 8.141 -1.622 1 90.12 199 ILE A N 1
ATOM 1515 C CA . ILE A 1 199 ? -10.719 7.848 -3.023 1 90.12 199 ILE A CA 1
ATOM 1516 C C . ILE A 1 199 ? -9.289 7.328 -3.168 1 90.12 199 ILE A C 1
ATOM 1518 O O . ILE A 1 199 ? -9.039 6.375 -3.908 1 90.12 199 ILE A O 1
ATOM 1522 N N . LEU A 1 200 ? -8.391 7.906 -2.469 1 84.5 200 LEU A N 1
ATOM 1523 C CA . LEU A 1 200 ? -7.004 7.449 -2.52 1 84.5 200 LEU A CA 1
ATOM 1524 C C . LEU A 1 200 ? -6.875 6.035 -1.964 1 84.5 200 LEU A C 1
ATOM 1526 O O . LEU A 1 200 ? -6.117 5.219 -2.494 1 84.5 200 LEU A O 1
ATOM 1530 N N . ALA A 1 201 ? -7.625 5.789 -0.888 1 90.81 201 ALA A N 1
ATOM 1531 C CA . ALA A 1 201 ? -7.613 4.457 -0.289 1 90.81 201 ALA A CA 1
ATOM 1532 C C . ALA A 1 201 ? -8.164 3.416 -1.259 1 90.81 201 ALA A C 1
ATOM 1534 O O . ALA A 1 201 ? -7.605 2.328 -1.397 1 90.81 201 ALA A O 1
ATOM 1535 N N . ILE A 1 202 ? -9.195 3.729 -1.923 1 91.56 202 ILE A N 1
ATOM 1536 C CA . ILE A 1 202 ? -9.82 2.82 -2.875 1 91.56 202 ILE A CA 1
ATOM 1537 C C . ILE A 1 202 ? -8.914 2.635 -4.09 1 91.56 202 ILE A C 1
ATOM 1539 O O . ILE A 1 202 ? -8.82 1.536 -4.641 1 91.56 202 ILE A O 1
ATOM 1543 N N . SER A 1 203 ? -8.352 3.703 -4.516 1 87.88 203 SER A N 1
ATOM 1544 C CA . SER A 1 203 ? -7.41 3.623 -5.625 1 87.88 203 SER A CA 1
ATOM 1545 C C . SER A 1 203 ? -6.273 2.654 -5.32 1 87.88 203 SER A C 1
ATOM 1547 O O . SER A 1 203 ? -5.805 1.94 -6.207 1 87.88 203 SER A O 1
ATOM 1549 N N . ARG A 1 204 ? -5.883 2.609 -4.156 1 84.62 204 ARG A N 1
ATOM 1550 C CA . ARG A 1 204 ? -4.852 1.664 -3.742 1 84.62 204 ARG A CA 1
ATOM 1551 C C . ARG A 1 204 ? -5.383 0.235 -3.748 1 84.62 204 ARG A C 1
ATOM 1553 O O . ARG A 1 204 ? -4.676 -0.694 -4.148 1 84.62 204 ARG A O 1
ATOM 1560 N N . ALA A 1 205 ? -6.547 0.128 -3.311 1 91.31 205 ALA A N 1
ATOM 1561 C CA . ALA A 1 205 ? -7.168 -1.192 -3.25 1 91.31 205 ALA A CA 1
ATOM 1562 C C . ALA A 1 205 ? -7.293 -1.806 -4.641 1 91.31 205 ALA A C 1
ATOM 1564 O O . ALA A 1 205 ? -7.168 -3.021 -4.805 1 91.31 205 ALA A O 1
ATOM 1565 N N . VAL A 1 206 ? -7.488 -0.999 -5.598 1 88.19 206 VAL A N 1
ATOM 1566 C CA . VAL A 1 206 ? -7.656 -1.444 -6.977 1 88.19 206 VAL A CA 1
ATOM 1567 C C . VAL A 1 206 ? -6.383 -2.139 -7.453 1 88.19 206 VAL A C 1
ATOM 1569 O O . VAL A 1 206 ? -6.438 -3.072 -8.258 1 88.19 206 VAL A O 1
ATOM 1572 N N . GLY A 1 207 ? -5.336 -1.727 -6.957 1 88.12 207 GLY A N 1
ATOM 1573 C CA . GLY A 1 207 ? -4.055 -2.227 -7.43 1 88.12 207 GLY A CA 1
ATOM 1574 C C . GLY A 1 207 ? -3.494 -3.342 -6.566 1 88.12 207 GLY A C 1
ATOM 1575 O O . GLY A 1 207 ? -2.385 -3.824 -6.809 1 88.12 207 GLY A O 1
ATOM 1576 N N . GLU A 1 208 ? -4.277 -3.703 -5.551 1 89.06 208 GLU A N 1
ATOM 1577 C CA . GLU A 1 208 ? -3.789 -4.77 -4.68 1 89.06 208 GLU A CA 1
ATOM 1578 C C . GLU A 1 208 ? -3.951 -6.137 -5.344 1 89.06 208 GLU A C 1
ATOM 1580 O O . GLU A 1 208 ? -5.035 -6.473 -5.824 1 89.06 208 GLU A O 1
ATOM 1585 N N . THR A 1 209 ? -2.896 -6.883 -5.395 1 90 209 THR A N 1
ATOM 1586 C CA . THR A 1 209 ? -2.895 -8.195 -6.039 1 90 209 THR A CA 1
ATOM 1587 C C . THR A 1 209 ? -2.666 -9.297 -5.016 1 90 209 THR A C 1
ATOM 1589 O O . THR A 1 209 ? -3.396 -10.289 -4.992 1 90 209 THR A O 1
ATOM 1592 N N . ALA A 1 210 ? -1.796 -9.062 -4.102 1 89.31 210 ALA A N 1
ATOM 1593 C CA . ALA A 1 210 ? -1.29 -10.094 -3.205 1 89.31 210 ALA A CA 1
ATOM 1594 C C . ALA A 1 210 ? -2.406 -10.656 -2.324 1 89.31 210 ALA A C 1
ATOM 1596 O O . ALA A 1 210 ? -2.584 -11.867 -2.232 1 89.31 210 ALA A O 1
ATOM 1597 N N . PRO A 1 211 ? -3.193 -9.781 -1.738 1 92.06 211 PRO A N 1
ATOM 1598 C CA . PRO A 1 211 ? -4.246 -10.352 -0.893 1 92.06 211 PRO A CA 1
ATOM 1599 C C . PRO A 1 211 ? -5.258 -11.172 -1.685 1 92.06 211 PRO A C 1
ATOM 1601 O O . PRO A 1 211 ? -5.738 -12.203 -1.198 1 92.06 211 PRO A O 1
ATOM 1604 N N . LEU A 1 212 ? -5.48 -10.766 -2.879 1 92.44 212 LEU A N 1
ATOM 1605 C CA . LEU A 1 212 ? -6.543 -11.406 -3.648 1 92.44 212 LEU A CA 1
ATOM 1606 C C . LEU A 1 212 ? -6.047 -12.703 -4.281 1 92.44 212 LEU A C 1
ATOM 1608 O O . LEU A 1 212 ? -6.82 -13.648 -4.465 1 92.44 212 LEU A O 1
ATOM 1612 N N . ILE A 1 213 ? -4.816 -12.711 -4.562 1 88.06 213 ILE A N 1
ATOM 1613 C CA . ILE A 1 213 ? -4.246 -13.938 -5.113 1 88.06 213 ILE A CA 1
ATOM 1614 C C . ILE A 1 213 ? -4.359 -15.062 -4.09 1 88.06 213 ILE A C 1
ATOM 1616 O O . ILE A 1 213 ? -4.684 -16.203 -4.445 1 88.06 213 ILE A O 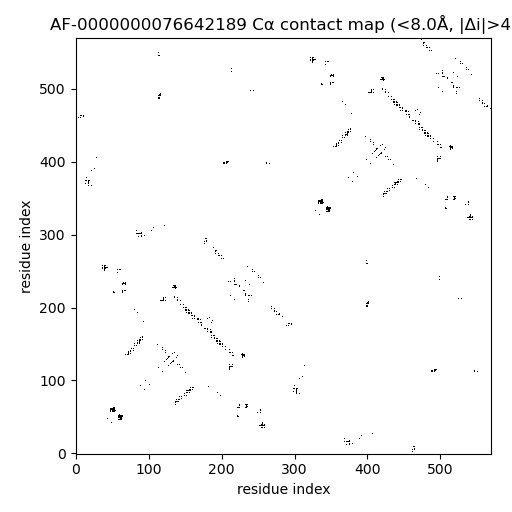1
ATOM 1620 N N . VAL A 1 214 ? -4.156 -14.82 -2.871 1 86.94 214 VAL A N 1
ATOM 1621 C CA . VAL A 1 214 ? -4.18 -15.805 -1.799 1 86.94 214 VAL A CA 1
ATOM 1622 C C . VAL A 1 214 ? -5.609 -16.297 -1.583 1 86.94 214 VAL A C 1
ATOM 1624 O O . VAL A 1 214 ? -5.828 -17.484 -1.302 1 86.94 214 VAL A O 1
ATOM 1627 N N . ILE A 1 215 ? -6.551 -15.43 -1.765 1 87.19 215 ILE A N 1
ATOM 1628 C CA . ILE A 1 215 ? -7.953 -15.789 -1.567 1 87.19 215 ILE A CA 1
ATOM 1629 C C . ILE A 1 215 ? -8.438 -16.641 -2.732 1 87.19 215 ILE A C 1
ATOM 1631 O O . ILE A 1 215 ? -9.406 -17.391 -2.6 1 87.19 215 ILE A O 1
ATOM 1635 N N . GLY A 1 216 ? -7.867 -16.797 -3.707 1 72.94 216 GLY A N 1
ATOM 1636 C CA . GLY A 1 216 ? -8.219 -17.75 -4.754 1 72.94 216 GLY A CA 1
ATOM 1637 C C . GLY A 1 216 ? -8.727 -17.078 -6.02 1 72.94 216 GLY A C 1
ATOM 1638 O O . GLY A 1 216 ? -9.438 -17.688 -6.812 1 72.94 216 GLY A O 1
ATOM 1639 N N . ALA A 1 217 ? -8.336 -15.844 -6.121 1 64.5 217 ALA A N 1
ATOM 1640 C CA . ALA A 1 217 ? -8.766 -15.188 -7.352 1 64.5 217 ALA A CA 1
ATOM 1641 C C . ALA A 1 217 ? -7.863 -15.57 -8.523 1 64.5 217 ALA A C 1
ATOM 1643 O O . ALA A 1 217 ? -8.094 -15.148 -9.656 1 64.5 217 ALA A O 1
ATOM 1644 N N . LEU A 1 218 ? -6.879 -16.406 -8.195 1 63.75 218 LEU A N 1
ATOM 1645 C CA . LEU A 1 218 ? -5.945 -16.875 -9.219 1 63.75 218 LEU A CA 1
ATOM 1646 C C . LEU A 1 218 ? -6.609 -17.891 -10.141 1 63.75 218 LEU A C 1
ATOM 1648 O O . LEU A 1 218 ? -6.133 -18.141 -11.25 1 63.75 218 LEU A O 1
ATOM 1652 N N . ALA A 1 219 ? -7.711 -18.234 -9.75 1 64.81 219 ALA A N 1
ATOM 1653 C CA . ALA A 1 219 ? -8.328 -19.312 -10.523 1 64.81 219 ALA A CA 1
ATOM 1654 C C . ALA A 1 219 ? -8.883 -18.781 -11.844 1 64.81 219 ALA A C 1
ATOM 1656 O O . ALA A 1 219 ? -9.195 -17.594 -11.969 1 64.81 219 ALA A O 1
ATOM 1657 N N . TYR A 1 220 ? -8.57 -19.641 -12.773 1 71.5 220 TYR A N 1
ATOM 1658 C CA . TYR A 1 220 ? -9.203 -19.359 -14.055 1 71.5 220 TYR A CA 1
ATOM 1659 C C . TYR A 1 220 ? -10.711 -19.234 -13.906 1 71.5 220 TYR A C 1
ATOM 1661 O O . TYR A 1 220 ? -11.383 -20.188 -13.492 1 71.5 220 TYR A O 1
ATOM 1669 N N . VAL A 1 221 ? -11.188 -18.031 -14.094 1 79.38 221 VAL A N 1
ATOM 1670 C CA . VAL A 1 221 ? -12.617 -17.781 -13.945 1 79.38 221 VAL A CA 1
ATOM 1671 C C . VAL A 1 221 ? -13.211 -17.406 -15.305 1 79.38 221 VAL A C 1
ATOM 1673 O O . VAL A 1 221 ? -13.188 -16.234 -15.703 1 79.38 221 VAL A O 1
ATOM 1676 N N . PRO A 1 222 ? -13.781 -18.344 -15.922 1 78.44 222 PRO A N 1
ATOM 1677 C CA . PRO A 1 222 ? -14.266 -18.094 -17.281 1 78.44 222 PRO A CA 1
ATOM 1678 C C . PRO A 1 222 ? -15.672 -17.516 -17.297 1 78.44 222 PRO A C 1
ATOM 1680 O O . PRO A 1 222 ? -16.328 -17.484 -18.359 1 78.44 222 PRO A O 1
ATOM 1683 N N . PHE A 1 223 ? -16.125 -17.062 -16.125 1 85.5 223 PHE A N 1
ATOM 1684 C CA . PHE A 1 223 ? -17.484 -16.531 -16.094 1 85.5 223 PHE A CA 1
ATOM 1685 C C . PHE A 1 223 ? -17.531 -15.18 -15.391 1 85.5 223 PHE A C 1
ATOM 1687 O O . PHE A 1 223 ? -16.719 -14.906 -14.516 1 85.5 223 PHE A O 1
ATOM 1694 N N . VAL A 1 224 ? -18.531 -14.398 -15.805 1 90.31 224 VAL A N 1
ATOM 1695 C CA . VAL A 1 224 ? -18.781 -13.102 -15.18 1 90.31 224 VAL A CA 1
ATOM 1696 C C . VAL A 1 224 ? -19.594 -13.305 -13.898 1 90.31 224 VAL A C 1
ATOM 1698 O O . VAL A 1 224 ? -20.594 -14.016 -13.898 1 90.31 224 VAL A O 1
ATOM 1701 N N . PRO A 1 225 ? -19.078 -12.742 -12.844 1 91.25 225 PRO A N 1
ATOM 1702 C CA . PRO A 1 225 ? -19.844 -12.898 -11.602 1 91.25 225 PRO A CA 1
ATOM 1703 C C . PRO A 1 225 ? -21.203 -12.203 -11.648 1 91.25 225 PRO A C 1
ATOM 1705 O O . PRO A 1 225 ? -21.328 -11.117 -12.234 1 91.25 225 PRO A O 1
ATOM 1708 N N . GLU A 1 226 ? -22.156 -12.867 -11.039 1 92.38 226 GLU A N 1
ATOM 1709 C CA . GLU A 1 226 ? -23.516 -12.328 -11.008 1 92.38 226 GLU A CA 1
ATOM 1710 C C . GLU A 1 226 ? -23.969 -12.023 -9.586 1 92.38 226 GLU A C 1
ATOM 1712 O O . GLU A 1 226 ? -24.953 -11.312 -9.375 1 92.38 226 GLU A O 1
ATOM 1717 N N . SER A 1 227 ? -23.234 -12.539 -8.672 1 93.81 227 SER A N 1
ATOM 1718 C CA . SER A 1 227 ? -23.531 -12.336 -7.262 1 93.81 227 SER A CA 1
ATOM 1719 C C . SER A 1 227 ? -22.25 -12.125 -6.445 1 93.81 227 SER A C 1
ATOM 1721 O O . SER A 1 227 ? -21.172 -12.531 -6.867 1 93.81 227 SER A O 1
ATOM 1723 N N . PRO A 1 228 ? -22.422 -11.523 -5.297 1 94.81 228 PRO A N 1
ATOM 1724 C CA . PRO A 1 228 ? -21.25 -11.305 -4.445 1 94.81 228 PRO A CA 1
ATOM 1725 C C . PRO A 1 228 ? -20.625 -12.617 -3.957 1 94.81 228 PRO A C 1
ATOM 1727 O O . PRO A 1 228 ? -19.5 -12.617 -3.443 1 94.81 228 PRO A O 1
ATOM 1730 N N . PHE A 1 229 ? -21.281 -13.734 -4.176 1 94.75 229 PHE A N 1
ATOM 1731 C CA . PHE A 1 229 ? -20.812 -15.008 -3.646 1 94.75 229 PHE A CA 1
ATOM 1732 C C . PHE A 1 229 ? -20.125 -15.82 -4.738 1 94.75 229 PHE A C 1
ATOM 1734 O O . PHE A 1 229 ? -19.625 -16.922 -4.477 1 94.75 229 PHE A O 1
ATOM 1741 N N . ASP A 1 230 ? -20.047 -15.242 -5.918 1 94 230 ASP A N 1
ATOM 1742 C CA . ASP A 1 230 ? -19.422 -15.938 -7.043 1 94 230 ASP A CA 1
ATOM 1743 C C . ASP A 1 230 ? -17.906 -15.773 -7.02 1 94 230 ASP A C 1
ATOM 1745 O O . ASP A 1 230 ? -17.391 -14.82 -6.438 1 94 230 ASP A O 1
ATOM 1749 N N . GLU A 1 231 ? -17.25 -16.781 -7.652 1 93.31 231 GLU A N 1
ATOM 1750 C CA . GLU A 1 231 ? -15.82 -16.641 -7.906 1 93.31 231 GLU A CA 1
ATOM 1751 C C . GLU A 1 231 ? -15.539 -15.477 -8.852 1 93.31 231 GLU A C 1
ATOM 1753 O O . GLU A 1 231 ? -16.438 -15.031 -9.578 1 93.31 231 GLU A O 1
ATOM 1758 N N . PHE A 1 232 ? -14.336 -14.992 -8.766 1 92.06 232 PHE A N 1
ATOM 1759 C CA . PHE A 1 232 ? -14.047 -13.781 -9.523 1 92.06 232 PHE A CA 1
ATOM 1760 C C . PHE A 1 232 ? -12.562 -13.68 -9.844 1 92.06 232 PHE A C 1
ATOM 1762 O O . PHE A 1 232 ? -11.758 -14.469 -9.328 1 92.06 232 PHE A O 1
ATOM 1769 N N . THR A 1 233 ? -12.273 -12.891 -10.758 1 93.31 233 THR A N 1
ATOM 1770 C CA . THR A 1 233 ? -10.93 -12.391 -11.016 1 93.31 233 THR A CA 1
ATOM 1771 C C . THR A 1 233 ? -10.938 -10.867 -11.188 1 93.31 233 THR A C 1
ATOM 1773 O O . THR A 1 233 ? -12.008 -10.258 -11.25 1 93.31 233 THR A O 1
ATOM 1776 N N . VAL A 1 234 ? -9.773 -10.281 -10.992 1 94.31 234 VAL A N 1
ATOM 1777 C CA . VAL A 1 234 ? -9.633 -8.836 -11.156 1 94.31 234 VAL A CA 1
ATOM 1778 C C . VAL A 1 234 ? -8.5 -8.539 -12.141 1 94.31 234 VAL A C 1
ATOM 1780 O O . VAL A 1 234 ? -7.703 -9.422 -12.469 1 94.31 234 VAL A O 1
ATOM 1783 N N . LEU A 1 235 ? -8.422 -7.352 -12.562 1 94.94 235 LEU A N 1
ATOM 1784 C CA . LEU A 1 235 ? -7.48 -6.957 -13.602 1 94.94 235 LEU A CA 1
ATOM 1785 C C . LEU A 1 235 ? -6.047 -7.242 -13.172 1 94.94 235 LEU A C 1
ATOM 1787 O O . LEU A 1 235 ? -5.273 -7.832 -13.93 1 94.94 235 LEU A O 1
ATOM 1791 N N . PRO A 1 236 ? -5.652 -6.887 -11.906 1 93.5 236 PRO A N 1
ATOM 1792 C CA . PRO A 1 236 ? -4.266 -7.156 -11.523 1 93.5 236 PRO A CA 1
ATOM 1793 C C . PRO A 1 236 ? -3.916 -8.641 -11.578 1 93.5 236 PRO A C 1
ATOM 1795 O O . PRO A 1 236 ? -2.811 -9.008 -11.984 1 93.5 236 PRO A O 1
ATOM 1798 N N . ILE A 1 237 ? -4.824 -9.438 -11.227 1 92.31 237 ILE A N 1
ATOM 1799 C CA . ILE A 1 237 ? -4.586 -10.875 -11.227 1 92.31 237 ILE A CA 1
ATOM 1800 C C . ILE A 1 237 ? -4.512 -11.391 -12.664 1 92.31 237 ILE A C 1
ATOM 1802 O O . ILE A 1 237 ? -3.65 -12.211 -12.992 1 92.31 237 ILE A O 1
ATOM 1806 N N . GLN A 1 238 ? -5.445 -10.953 -13.477 1 92.81 238 GLN A N 1
ATOM 1807 C CA . GLN A 1 238 ? -5.438 -11.359 -14.875 1 92.81 238 GLN A CA 1
ATOM 1808 C C . GLN A 1 238 ? -4.141 -10.93 -15.562 1 92.81 238 GLN A C 1
ATOM 1810 O O . GLN A 1 238 ? -3.588 -11.68 -16.375 1 92.81 238 GLN A O 1
ATOM 1815 N N . ILE A 1 239 ? -3.703 -9.75 -15.289 1 93.12 239 ILE A N 1
ATOM 1816 C CA . ILE A 1 239 ? -2.441 -9.25 -15.82 1 93.12 239 ILE A CA 1
ATOM 1817 C C . ILE A 1 239 ? -1.298 -10.156 -15.375 1 93.12 239 ILE A C 1
ATOM 1819 O O . ILE A 1 239 ? -0.465 -10.562 -16.188 1 93.12 239 ILE A O 1
ATOM 1823 N N . PHE A 1 240 ? -1.315 -10.555 -14.203 1 89.62 240 PHE A N 1
ATOM 1824 C CA . PHE A 1 240 ? -0.285 -11.438 -13.664 1 89.62 240 PHE A CA 1
ATOM 1825 C C . PHE A 1 240 ? -0.308 -12.789 -14.367 1 89.62 240 PHE A C 1
ATOM 1827 O O . PHE A 1 240 ? 0.742 -13.328 -14.727 1 89.62 240 PHE A O 1
ATOM 1834 N N . ASN A 1 241 ? -1.46 -13.297 -14.523 1 89.69 241 ASN A N 1
ATOM 1835 C CA . ASN A 1 241 ? -1.605 -14.594 -15.18 1 89.69 241 ASN A CA 1
ATOM 1836 C C . ASN A 1 241 ? -1.07 -14.57 -16.609 1 89.69 241 ASN A C 1
ATOM 1838 O O . ASN A 1 241 ? -0.432 -15.523 -17.062 1 89.69 241 ASN A O 1
ATOM 1842 N N . TRP A 1 242 ? -1.364 -13.523 -17.297 1 92.19 242 TRP A N 1
ATOM 1843 C CA . TRP A 1 242 ? -0.965 -13.422 -18.703 1 92.19 242 TRP A CA 1
ATOM 1844 C C . TRP A 1 242 ? 0.539 -13.195 -18.828 1 92.19 242 TRP A C 1
ATOM 1846 O O . TRP A 1 242 ? 1.186 -13.758 -19.703 1 92.19 242 TRP A O 1
ATOM 1856 N N . VAL A 1 243 ? 1.115 -12.43 -17.906 1 89.06 243 VAL A N 1
ATOM 1857 C CA . VAL A 1 243 ? 2.539 -12.125 -18 1 89.06 243 VAL A CA 1
ATOM 1858 C C . VAL A 1 243 ? 3.355 -13.352 -17.594 1 89.06 243 VAL A C 1
ATOM 1860 O O . VAL A 1 243 ? 4.535 -13.461 -17.938 1 89.06 243 VAL A O 1
ATOM 1863 N N . SER A 1 244 ? 2.75 -14.258 -16.828 1 85.38 244 SER A N 1
ATOM 1864 C CA . SER A 1 244 ? 3.424 -15.469 -16.375 1 85.38 244 SER A CA 1
ATOM 1865 C C . SER A 1 244 ? 3.424 -16.547 -17.453 1 85.38 244 SER A C 1
ATOM 1867 O O . SER A 1 244 ? 4.059 -17.594 -17.297 1 85.38 244 SER A O 1
ATOM 1869 N N . ARG A 1 245 ? 2.703 -16.297 -18.531 1 88 245 ARG A N 1
ATOM 1870 C CA . ARG A 1 245 ? 2.666 -17.234 -19.656 1 88 245 ARG A CA 1
ATOM 1871 C C . ARG A 1 245 ? 3.857 -17.016 -20.578 1 88 245 ARG A C 1
ATOM 1873 O O . ARG A 1 245 ? 4.293 -15.891 -20.797 1 88 245 ARG A O 1
ATOM 1880 N N . PRO A 1 246 ? 4.285 -18.031 -21.172 1 86.19 246 PRO A N 1
ATOM 1881 C CA . PRO A 1 246 ? 5.457 -17.922 -22.047 1 86.19 246 PRO A CA 1
ATOM 1882 C C . PRO A 1 246 ? 5.129 -17.312 -23.406 1 86.19 246 PRO A C 1
ATOM 1884 O O . PRO A 1 246 ? 6.012 -16.766 -24.062 1 86.19 246 PRO A O 1
ATOM 1887 N N . GLN A 1 247 ? 3.879 -17.438 -23.875 1 89.56 247 GLN A N 1
ATOM 1888 C CA . GLN A 1 247 ? 3.484 -16.938 -25.172 1 89.56 247 GLN A CA 1
ATOM 1889 C C . GLN A 1 247 ? 3.492 -15.406 -25.203 1 89.56 247 GLN A C 1
ATOM 1891 O O . GLN A 1 247 ? 2.826 -14.758 -24.391 1 89.56 247 GLN A O 1
ATOM 1896 N N . HIS A 1 248 ? 4.113 -14.891 -26.156 1 90.38 248 HIS A N 1
ATOM 1897 C CA . HIS A 1 248 ? 4.281 -13.445 -26.297 1 90.38 248 HIS A CA 1
ATOM 1898 C C . HIS A 1 248 ? 2.938 -12.742 -26.469 1 90.38 248 HIS A C 1
ATOM 1900 O O . HIS A 1 248 ? 2.758 -11.617 -26 1 90.38 248 HIS A O 1
ATOM 1906 N N . GLU A 1 249 ? 2.051 -13.414 -27.094 1 92.94 249 GLU A N 1
ATOM 1907 C CA . GLU A 1 249 ? 0.75 -12.82 -27.375 1 92.94 249 GLU A CA 1
ATOM 1908 C C . GLU A 1 249 ? 0.005 -12.469 -26.094 1 92.94 249 GLU A C 1
ATOM 1910 O O . GLU A 1 249 ? -0.77 -11.508 -26.062 1 92.94 249 GLU A O 1
ATOM 1915 N N . PHE A 1 250 ? 0.296 -13.148 -25.125 1 93.44 250 PHE A N 1
ATOM 1916 C CA . PHE A 1 250 ? -0.368 -12.867 -23.859 1 93.44 250 PHE A CA 1
ATOM 1917 C C . PHE A 1 250 ? 0.237 -11.641 -23.188 1 93.44 250 PHE A C 1
ATOM 1919 O O . PHE A 1 250 ? -0.432 -10.953 -22.406 1 93.44 250 PHE A O 1
ATOM 1926 N N . ALA A 1 251 ? 1.458 -11.398 -23.547 1 92.62 251 ALA A N 1
ATOM 1927 C CA . ALA A 1 251 ? 2.072 -10.172 -23.047 1 92.62 251 ALA A CA 1
ATOM 1928 C C . ALA A 1 251 ? 1.4 -8.938 -23.656 1 92.62 251 ALA A C 1
ATOM 1930 O O . ALA A 1 251 ? 1.279 -7.906 -22.984 1 92.62 251 ALA A O 1
ATOM 1931 N N . ILE A 1 252 ? 0.996 -9.094 -24.828 1 95.62 252 ILE A N 1
ATOM 1932 C CA . ILE A 1 252 ? 0.282 -8.016 -25.5 1 95.62 252 ILE A CA 1
ATOM 1933 C C . ILE A 1 252 ? -1.077 -7.805 -24.828 1 95.62 252 ILE A C 1
ATOM 1935 O O . ILE A 1 252 ? -1.489 -6.668 -24.594 1 95.62 252 ILE A O 1
ATOM 1939 N N . ASN A 1 253 ? -1.735 -8.914 -24.547 1 96.19 253 ASN A N 1
ATOM 1940 C CA . ASN A 1 253 ? -2.996 -8.828 -23.828 1 96.19 253 ASN A CA 1
ATOM 1941 C C . ASN A 1 253 ? -2.812 -8.148 -22.469 1 96.19 253 ASN A C 1
ATOM 1943 O O . ASN A 1 253 ? -3.629 -7.32 -22.062 1 96.19 253 ASN A O 1
ATOM 1947 N N . ALA A 1 254 ? -1.753 -8.562 -21.812 1 95.38 254 ALA A N 1
ATOM 1948 C CA . ALA A 1 254 ? -1.457 -7.988 -20.516 1 95.38 254 ALA A CA 1
ATOM 1949 C C . ALA A 1 254 ? -1.224 -6.484 -20.609 1 95.38 254 ALA A C 1
ATOM 1951 O O . ALA A 1 254 ? -1.694 -5.719 -19.766 1 95.38 254 ALA A O 1
ATOM 1952 N N . ALA A 1 255 ? -0.541 -6.098 -21.641 1 96.31 255 ALA A N 1
ATOM 1953 C CA . ALA A 1 255 ? -0.274 -4.68 -21.844 1 96.31 255 ALA A CA 1
ATOM 1954 C C . ALA A 1 255 ? -1.572 -3.898 -22.047 1 96.31 255 ALA A C 1
ATOM 1956 O O . ALA A 1 255 ? -1.741 -2.814 -21.484 1 96.31 255 ALA A O 1
ATOM 1957 N N . ALA A 1 256 ? -2.418 -4.445 -22.766 1 97.06 256 ALA A N 1
ATOM 1958 C CA . ALA A 1 256 ? -3.715 -3.809 -22.969 1 97.06 256 ALA A CA 1
ATOM 1959 C C . ALA A 1 256 ? -4.5 -3.699 -21.672 1 97.06 256 ALA A C 1
ATOM 1961 O O . ALA A 1 256 ? -5.105 -2.664 -21.391 1 97.06 256 ALA A O 1
ATOM 1962 N N . ALA A 1 257 ? -4.496 -4.754 -20.953 1 96.25 257 ALA A N 1
ATOM 1963 C CA . ALA A 1 257 ? -5.195 -4.762 -19.672 1 96.25 257 ALA A CA 1
ATOM 1964 C C . ALA A 1 257 ? -4.594 -3.74 -18.719 1 96.25 257 ALA A C 1
ATOM 1966 O O . ALA A 1 257 ? -5.309 -3.121 -17.922 1 96.25 257 ALA A O 1
ATOM 1967 N N . ILE A 1 258 ? -3.312 -3.561 -18.781 1 96.06 258 ILE A N 1
ATOM 1968 C CA . ILE A 1 258 ? -2.611 -2.594 -17.953 1 96.06 258 ILE A CA 1
ATOM 1969 C C . ILE A 1 258 ? -3.074 -1.18 -18.297 1 96.06 258 ILE A C 1
ATOM 1971 O O . ILE A 1 258 ? -3.26 -0.346 -17.406 1 96.06 258 ILE A O 1
ATOM 1975 N N . ILE A 1 259 ? -3.225 -0.957 -19.531 1 96.31 259 ILE A N 1
ATOM 1976 C CA . ILE A 1 259 ? -3.703 0.354 -19.969 1 96.31 259 ILE A CA 1
ATOM 1977 C C . ILE A 1 259 ? -5.059 0.641 -19.328 1 96.31 259 ILE A C 1
ATOM 1979 O O . ILE A 1 259 ? -5.293 1.739 -18.812 1 96.31 259 ILE A O 1
ATOM 1983 N N . VAL A 1 260 ? -5.906 -0.352 -19.312 1 95.56 260 VAL A N 1
ATOM 1984 C CA . VAL A 1 260 ? -7.234 -0.198 -18.734 1 95.56 260 VAL A CA 1
ATOM 1985 C C . VAL A 1 260 ? -7.109 0.038 -17.234 1 95.56 260 VAL A C 1
ATOM 1987 O O . VAL A 1 260 ? -7.766 0.924 -16.672 1 95.56 260 VAL A O 1
ATOM 1990 N N . LEU A 1 261 ? -6.301 -0.743 -16.594 1 94 261 LEU A N 1
ATOM 1991 C CA . LEU A 1 261 ? -6.098 -0.621 -15.148 1 94 261 LEU A CA 1
ATOM 1992 C C . LEU A 1 261 ? -5.555 0.759 -14.797 1 94 261 LEU A C 1
ATOM 1994 O O . LEU A 1 261 ? -6.016 1.384 -13.836 1 94 261 LEU A O 1
ATOM 1998 N N . LEU A 1 262 ? -4.582 1.211 -15.562 1 92.69 262 LEU A N 1
ATOM 1999 C CA . LEU A 1 262 ? -4 2.529 -15.336 1 92.69 262 LEU A CA 1
ATOM 2000 C C . LEU A 1 262 ? -5.035 3.625 -15.555 1 92.69 262 LEU A C 1
ATOM 2002 O O . LEU A 1 262 ? -5.055 4.621 -14.82 1 92.69 262 LEU A O 1
ATOM 2006 N N . PHE A 1 263 ? -5.809 3.412 -16.562 1 92.44 263 PHE A N 1
ATOM 2007 C CA . PHE A 1 263 ? -6.863 4.383 -16.828 1 92.44 263 PHE A CA 1
ATOM 2008 C C . PHE A 1 263 ? -7.801 4.496 -15.625 1 92.44 263 PHE A C 1
ATOM 2010 O O . PHE A 1 263 ? -8.125 5.602 -15.188 1 92.44 263 PHE A O 1
ATOM 2017 N N . ILE A 1 264 ? -8.219 3.391 -15.102 1 90.62 264 ILE A N 1
ATOM 2018 C CA . ILE A 1 264 ? -9.109 3.365 -13.945 1 90.62 264 ILE A CA 1
ATOM 2019 C C . ILE A 1 264 ? -8.43 4.039 -12.758 1 90.62 264 ILE A C 1
ATOM 2021 O O . ILE A 1 264 ? -9.031 4.887 -12.086 1 90.62 264 ILE A O 1
ATOM 2025 N N . THR A 1 265 ? -7.23 3.732 -12.555 1 88.19 265 THR A N 1
ATOM 2026 C CA . THR A 1 265 ? -6.488 4.266 -11.414 1 88.19 265 THR A CA 1
ATOM 2027 C C . THR A 1 265 ? -6.281 5.77 -11.562 1 88.19 265 THR A C 1
ATOM 2029 O O . THR A 1 265 ? -6.453 6.523 -10.602 1 88.19 265 THR A O 1
ATOM 2032 N N . PHE A 1 266 ? -5.879 6.195 -12.742 1 88.44 266 PHE A N 1
ATOM 2033 C CA . PHE A 1 266 ? -5.633 7.613 -12.969 1 88.44 266 PHE A CA 1
ATOM 2034 C C . PHE A 1 266 ? -6.938 8.406 -12.898 1 88.44 266 PHE A C 1
ATOM 2036 O O . PHE A 1 266 ? -6.945 9.555 -12.453 1 88.44 266 PHE A O 1
ATOM 2043 N N . LEU A 1 267 ? -7.988 7.812 -13.367 1 89.62 267 LEU A N 1
ATOM 2044 C CA . LEU A 1 267 ? -9.289 8.461 -13.258 1 89.62 267 LEU A CA 1
ATOM 2045 C C . LEU A 1 267 ? -9.688 8.648 -11.805 1 89.62 267 LEU A C 1
ATOM 2047 O O . LEU A 1 267 ? -10.133 9.734 -11.406 1 89.62 267 LEU A O 1
ATOM 2051 N N . MET A 1 268 ? -9.516 7.648 -11.023 1 86.31 268 MET A N 1
ATOM 2052 C CA . MET A 1 268 ? -9.852 7.73 -9.602 1 86.31 268 MET A CA 1
ATOM 2053 C C . MET A 1 268 ? -8.945 8.727 -8.891 1 86.31 268 MET A C 1
ATOM 2055 O O . MET A 1 268 ? -9.422 9.555 -8.102 1 86.31 268 MET A O 1
ATOM 2059 N N . ASN A 1 269 ? -7.695 8.688 -9.188 1 83.94 269 ASN A N 1
ATOM 2060 C CA . ASN A 1 269 ? -6.762 9.633 -8.578 1 83.94 269 ASN A CA 1
ATOM 2061 C C . ASN A 1 269 ? -7.031 11.062 -9.039 1 83.94 269 ASN A C 1
ATOM 2063 O O . ASN A 1 269 ? -6.914 12 -8.25 1 83.94 269 ASN A O 1
ATOM 2067 N N . GLY A 1 270 ? -7.359 11.211 -10.312 1 85.25 270 GLY A N 1
ATOM 2068 C CA . GLY A 1 270 ? -7.711 12.523 -10.82 1 85.25 270 GLY A CA 1
ATOM 2069 C C . GLY A 1 270 ? -8.93 13.117 -10.148 1 85.25 270 GLY A C 1
ATOM 2070 O O . GLY A 1 270 ? -8.953 14.305 -9.82 1 85.25 270 GLY A O 1
ATOM 2071 N N . ILE A 1 271 ? -9.875 12.312 -9.906 1 85.5 271 ILE A N 1
ATOM 2072 C CA . ILE A 1 271 ? -11.078 12.75 -9.203 1 85.5 271 ILE A CA 1
ATOM 2073 C C . ILE A 1 271 ? -10.727 13.148 -7.773 1 85.5 271 ILE A C 1
ATOM 2075 O O . ILE A 1 271 ? -11.203 14.164 -7.27 1 85.5 271 ILE A O 1
ATOM 2079 N N . ALA A 1 272 ? -9.922 12.398 -7.188 1 81.75 272 ALA A N 1
ATOM 2080 C CA . ALA A 1 272 ? -9.492 12.688 -5.82 1 81.75 272 ALA A CA 1
ATOM 2081 C C . ALA A 1 272 ? -8.797 14.039 -5.742 1 81.75 272 ALA A C 1
ATOM 2083 O O . ALA A 1 272 ? -9.094 14.852 -4.859 1 81.75 272 ALA A O 1
ATOM 2084 N N . VAL A 1 273 ? -7.953 14.297 -6.68 1 76.19 273 VAL A N 1
ATOM 2085 C CA . VAL A 1 273 ? -7.195 15.539 -6.707 1 76.19 273 VAL A CA 1
ATOM 2086 C C . VAL A 1 273 ? -8.133 16.703 -6.992 1 76.19 273 VAL A C 1
ATOM 2088 O O . VAL A 1 273 ? -8.016 17.766 -6.379 1 76.19 273 VAL A O 1
ATOM 2091 N N . TYR A 1 274 ? -8.953 16.469 -7.91 1 82.56 274 TYR A N 1
ATOM 2092 C CA . TYR A 1 274 ? -9.914 17.516 -8.266 1 82.56 274 TYR A CA 1
ATOM 2093 C C . TYR A 1 274 ? -10.781 17.891 -7.066 1 82.56 274 TYR A C 1
ATOM 2095 O O . TYR A 1 274 ? -11.016 19.062 -6.809 1 82.56 274 TYR A O 1
ATOM 2103 N N . LEU A 1 275 ? -11.242 16.969 -6.344 1 80.88 275 LEU A N 1
ATOM 2104 C CA . LEU A 1 275 ? -12.078 17.203 -5.168 1 80.88 275 LEU A CA 1
ATOM 2105 C C . LEU A 1 275 ? -11.273 17.891 -4.066 1 80.88 275 LEU A C 1
ATOM 2107 O O . LEU A 1 275 ? -11.789 18.781 -3.385 1 80.88 275 LEU A O 1
ATOM 2111 N N . ARG A 1 276 ? -10.141 17.406 -3.945 1 75.62 276 ARG A N 1
ATOM 2112 C CA . ARG A 1 276 ? -9.273 18 -2.93 1 75.62 276 ARG A CA 1
ATOM 2113 C C . ARG A 1 276 ? -9.047 19.484 -3.195 1 75.62 276 ARG A C 1
ATOM 2115 O O . ARG A 1 276 ? -9.117 20.312 -2.277 1 75.62 276 ARG A O 1
ATOM 2122 N N . ASN A 1 277 ? -8.781 19.875 -4.402 1 74.75 277 ASN A N 1
ATOM 2123 C CA . ASN A 1 277 ? -8.5 21.25 -4.773 1 74.75 277 ASN A CA 1
ATOM 2124 C C . ASN A 1 277 ? -9.75 22.125 -4.66 1 74.75 277 ASN A C 1
ATOM 2126 O O . ASN A 1 277 ? -9.664 23.297 -4.262 1 74.75 277 ASN A O 1
ATOM 2130 N N . ARG A 1 278 ? -10.734 21.547 -5.035 1 75.75 278 ARG A N 1
ATOM 2131 C CA . ARG A 1 278 ? -11.977 22.297 -4.992 1 75.75 278 ARG A CA 1
ATOM 2132 C C . ARG A 1 278 ? -12.383 22.609 -3.555 1 75.75 278 ARG A C 1
ATOM 2134 O O . ARG A 1 278 ? -12.859 23.703 -3.262 1 75.75 278 ARG A O 1
ATOM 2141 N N . TRP A 1 279 ? -12.172 21.719 -2.715 1 70.31 279 TRP A N 1
ATOM 2142 C CA . TRP A 1 279 ? -12.609 21.891 -1.334 1 70.31 279 TRP A CA 1
ATOM 2143 C C . TRP A 1 279 ? -11.594 22.719 -0.542 1 70.31 279 TRP A C 1
ATOM 2145 O O . TRP A 1 279 ? -11.961 23.453 0.374 1 70.31 279 TRP A O 1
ATOM 2155 N N . GLN A 1 280 ? -10.383 22.469 -0.824 1 62.94 280 GLN A N 1
ATOM 2156 C CA . GLN A 1 280 ? -9.383 23.297 -0.166 1 62.94 280 GLN A CA 1
ATOM 2157 C C . GLN A 1 280 ? -9.586 24.766 -0.512 1 62.94 280 GLN A C 1
ATOM 2159 O O . GLN A 1 280 ? -9.352 25.656 0.322 1 62.94 280 GLN A O 1
ATOM 2164 N N . GLN A 1 281 ? -9.914 25.031 -1.707 1 55.75 281 GLN A N 1
ATOM 2165 C CA . GLN A 1 281 ? -10.133 26.422 -2.102 1 55.75 281 GLN A CA 1
ATOM 2166 C C . GLN A 1 281 ? -11.359 27 -1.399 1 55.75 281 GLN A C 1
ATOM 2168 O O . GLN A 1 281 ? -11.438 28.203 -1.165 1 55.75 281 GLN A O 1
ATOM 2173 N N . LYS A 1 282 ? -12.281 26.25 -1.187 1 53.5 282 LYS A N 1
ATOM 2174 C CA . LYS A 1 282 ? -13.508 26.781 -0.595 1 53.5 282 LYS A CA 1
ATOM 2175 C C . LYS A 1 282 ? -13.328 27.062 0.892 1 53.5 282 LYS A C 1
ATOM 2177 O O . LYS A 1 282 ? -14.008 27.922 1.453 1 53.5 282 LYS A O 1
ATOM 2182 N N . ILE A 1 283 ? -12.438 26.344 1.476 1 53.72 283 ILE A N 1
ATOM 2183 C CA . ILE A 1 283 ? -12.344 26.547 2.918 1 53.72 283 ILE A CA 1
ATOM 2184 C C . ILE A 1 283 ? -11.328 27.641 3.223 1 53.72 283 ILE A C 1
ATOM 2186 O O . ILE A 1 283 ? -10.133 27.359 3.363 1 53.72 283 ILE A O 1
ATOM 2190 N N . ASN A 1 284 ? -11.18 28.625 2.408 1 48.62 284 ASN A N 1
ATOM 2191 C CA . ASN A 1 284 ? -10.484 29.781 2.963 1 48.62 284 ASN A CA 1
ATOM 2192 C C . ASN A 1 284 ? -11.125 30.25 4.27 1 48.62 284 ASN A C 1
ATOM 2194 O O . ASN A 1 284 ? -12.227 30.797 4.266 1 48.62 284 ASN A O 1
ATOM 2198 N N . TRP A 1 285 ? -10.688 29.438 5.297 1 45.75 285 TRP A N 1
ATOM 2199 C CA . TRP A 1 285 ? -11.141 29.969 6.582 1 45.75 285 TRP A CA 1
ATOM 2200 C C . TRP A 1 285 ? -10.523 31.344 6.855 1 45.75 285 TRP A C 1
ATOM 2202 O O . TRP A 1 285 ? -9.422 31.641 6.379 1 45.75 285 TRP A O 1
ATOM 2212 N N . MET B 1 1 ? -36.719 20.812 24.016 1 38.75 1 MET B N 1
ATOM 2213 C CA . MET B 1 1 ? -36.375 19.75 24.969 1 38.75 1 MET B CA 1
ATOM 2214 C C . MET B 1 1 ? -36.188 18.422 24.25 1 38.75 1 MET B C 1
ATOM 2216 O O . MET B 1 1 ? -35.312 17.625 24.641 1 38.75 1 MET B O 1
ATOM 2220 N N . ASN B 1 2 ? -37.094 18.031 23.266 1 45.56 2 ASN B N 1
ATOM 2221 C CA . ASN B 1 2 ? -37.344 16.781 22.531 1 45.56 2 ASN B CA 1
ATOM 2222 C C . ASN B 1 2 ? -36.219 16.5 21.531 1 45.56 2 ASN B C 1
ATOM 2224 O O . ASN B 1 2 ? -35.969 15.336 21.188 1 45.56 2 ASN B O 1
ATOM 2228 N N . ASN B 1 3 ? -35.656 17.656 21.016 1 54.66 3 ASN B N 1
ATOM 2229 C CA . ASN B 1 3 ? -34.625 17.625 19.984 1 54.66 3 ASN B CA 1
ATOM 2230 C C . ASN B 1 3 ? -33.281 17.203 20.562 1 54.66 3 ASN B C 1
ATOM 2232 O O . ASN B 1 3 ? -32.438 16.672 19.828 1 54.66 3 ASN B O 1
ATOM 2236 N N . THR B 1 4 ? -33.281 17.312 21.938 1 63.22 4 THR B N 1
ATOM 2237 C CA . THR B 1 4 ? -32.062 16.969 22.656 1 63.22 4 THR B CA 1
ATOM 2238 C C . THR B 1 4 ? -31.906 15.445 22.797 1 63.22 4 THR B C 1
ATOM 2240 O O . THR B 1 4 ? -30.812 14.906 22.625 1 63.22 4 THR B O 1
ATOM 2243 N N . ASN B 1 5 ? -33.219 14.781 23.047 1 64.12 5 ASN B N 1
ATOM 2244 C CA . ASN B 1 5 ? -33.156 13.336 23.234 1 64.12 5 ASN B CA 1
ATOM 2245 C C . ASN B 1 5 ? -32.812 12.617 21.938 1 64.12 5 ASN B C 1
ATOM 2247 O O . ASN B 1 5 ? -32.062 11.641 21.938 1 64.12 5 ASN B O 1
ATOM 2251 N N . SER B 1 6 ? -33.5 13.078 20.922 1 71.69 6 SER B N 1
ATOM 2252 C CA . SER B 1 6 ? -33.25 12.469 19.609 1 71.69 6 SER B CA 1
ATOM 2253 C C . SER B 1 6 ? -31.781 12.641 19.203 1 71.69 6 SER B C 1
ATOM 2255 O O . SER B 1 6 ? -31.172 11.719 18.656 1 71.69 6 SER B O 1
ATOM 2257 N N . SER B 1 7 ? -31.312 13.75 19.625 1 74.62 7 SER B N 1
ATOM 2258 C CA . SER B 1 7 ? -29.922 14.023 19.281 1 74.62 7 SER B CA 1
ATOM 2259 C C . SER B 1 7 ? -28.969 13.141 20.094 1 74.62 7 SER B C 1
ATOM 2261 O O . SER B 1 7 ? -27.953 12.68 19.578 1 74.62 7 SER B O 1
ATOM 2263 N N . ARG B 1 8 ? -29.422 12.812 21.266 1 77.38 8 ARG B N 1
ATOM 2264 C CA . ARG B 1 8 ? -28.594 11.961 22.109 1 77.38 8 ARG B CA 1
ATOM 2265 C C . ARG B 1 8 ? -28.578 10.523 21.594 1 77.38 8 ARG B C 1
ATOM 2267 O O . ARG B 1 8 ? -27.547 9.852 21.641 1 77.38 8 ARG B O 1
ATOM 2274 N N . PHE B 1 9 ? -29.766 10.109 21.125 1 77.38 9 PHE B N 1
ATOM 2275 C CA . PHE B 1 9 ? -29.844 8.758 20.578 1 77.38 9 PHE B CA 1
ATOM 2276 C C . PHE B 1 9 ? -29 8.633 19.312 1 77.38 9 PHE B C 1
ATOM 2278 O O . PHE B 1 9 ? -28.328 7.625 19.109 1 77.38 9 PHE B O 1
ATOM 2285 N N . LYS B 1 10 ? -29.047 9.617 18.547 1 78.06 10 LYS B N 1
ATOM 2286 C CA . LYS B 1 10 ? -28.25 9.609 17.328 1 78.06 10 LYS B CA 1
ATOM 2287 C C . LYS B 1 10 ? -26.766 9.648 17.641 1 78.06 10 LYS B C 1
ATOM 2289 O O . LYS B 1 10 ? -25.969 8.977 16.984 1 78.06 10 LYS B O 1
ATOM 2294 N N . ASP B 1 11 ? -26.469 10.289 18.594 1 77.38 11 ASP B N 1
ATOM 2295 C CA . ASP B 1 11 ? -25.078 10.344 19.031 1 77.38 11 ASP B CA 1
ATOM 2296 C C . ASP B 1 11 ? -24.609 8.984 19.516 1 77.38 11 ASP B C 1
ATOM 2298 O O . ASP B 1 11 ? -23.516 8.539 19.156 1 77.38 11 ASP B O 1
ATOM 2302 N N . LYS B 1 12 ? -25.484 8.398 20.297 1 80.94 12 LYS B N 1
ATOM 2303 C CA . LYS B 1 12 ? -25.141 7.086 20.844 1 80.94 12 LYS B CA 1
ATOM 2304 C C . LYS B 1 12 ? -25.031 6.043 19.734 1 80.94 12 LYS B C 1
ATOM 2306 O O . LYS B 1 12 ? -24.125 5.207 19.734 1 80.94 12 LYS B O 1
ATOM 2311 N N . ALA B 1 13 ? -25.875 6.07 18.781 1 80.5 13 ALA B N 1
ATOM 2312 C CA . ALA B 1 13 ? -25.875 5.129 17.672 1 80.5 13 ALA B CA 1
ATOM 2313 C C . ALA B 1 13 ? -24.609 5.273 16.828 1 80.5 13 ALA B C 1
ATOM 2315 O O . ALA B 1 13 ? -24.016 4.277 16.406 1 80.5 13 ALA B O 1
ATOM 2316 N N . PHE B 1 14 ? -24.25 6.402 16.688 1 77.75 14 PHE B N 1
ATOM 2317 C CA . PHE B 1 14 ? -23.062 6.66 15.883 1 77.75 14 PHE B CA 1
ATOM 2318 C C . PHE B 1 14 ? -21.797 6.238 16.625 1 77.75 14 PHE B C 1
ATOM 2320 O O . PHE B 1 14 ? -20.859 5.715 16.016 1 77.75 14 PHE B O 1
ATOM 2327 N N . ARG B 1 15 ? -21.875 6.445 17.812 1 80.44 15 ARG B N 1
ATOM 2328 C CA . ARG B 1 15 ? -20.75 6.008 18.625 1 80.44 15 ARG B CA 1
ATOM 2329 C C . ARG B 1 15 ? -20.609 4.488 18.594 1 80.44 15 ARG B C 1
ATOM 2331 O O . ARG B 1 15 ? -19.5 3.971 18.453 1 80.44 15 ARG B O 1
ATOM 2338 N N . VAL B 1 16 ? -21.703 3.867 18.656 1 83.12 16 VAL B N 1
ATOM 2339 C CA . VAL B 1 16 ? -21.688 2.408 18.688 1 83.12 16 VAL B CA 1
ATOM 2340 C C . VAL B 1 16 ? -21.281 1.871 17.312 1 83.12 16 VAL B C 1
ATOM 2342 O O . VAL B 1 16 ? -20.547 0.891 17.219 1 83.12 16 VAL B O 1
ATOM 2345 N N . PHE B 1 17 ? -21.641 2.543 16.312 1 83.25 17 PHE B N 1
ATOM 2346 C CA . PHE B 1 17 ? -21.328 2.121 14.945 1 83.25 17 PHE B CA 1
ATOM 2347 C C . PHE B 1 17 ? -19.828 2.244 14.68 1 83.25 17 PHE B C 1
ATOM 2349 O O . PHE B 1 17 ? -19.203 1.302 14.195 1 83.25 17 PHE B O 1
ATOM 2356 N N . GLY B 1 18 ? -19.312 3.352 15.008 1 81.44 18 GLY B N 1
ATOM 2357 C CA . GLY B 1 18 ? -17.875 3.566 14.828 1 81.44 18 GLY B CA 1
ATOM 2358 C C . GLY B 1 18 ? -17.016 2.604 15.625 1 81.44 18 GLY B C 1
ATOM 2359 O O . GLY B 1 18 ? -16.047 2.049 15.102 1 81.44 18 GLY B O 1
ATOM 2360 N N . LEU B 1 19 ? -17.469 2.373 16.781 1 82.69 19 LEU B N 1
ATOM 2361 C CA . LEU B 1 19 ? -16.719 1.488 17.672 1 82.69 19 LEU B CA 1
ATOM 2362 C C . LEU B 1 19 ? -16.812 0.04 17.203 1 82.69 19 LEU B C 1
ATOM 2364 O O . LEU B 1 19 ? -15.836 -0.708 17.281 1 82.69 19 LEU B O 1
ATOM 2368 N N . SER B 1 20 ? -17.938 -0.314 16.781 1 86.06 20 SER B N 1
ATOM 2369 C CA . SER B 1 20 ? -18.125 -1.68 16.297 1 86.06 20 SER B CA 1
ATOM 2370 C C . SER B 1 20 ? -17.234 -1.967 15.094 1 86.06 20 SER B C 1
ATOM 2372 O O . SER B 1 20 ? -16.719 -3.078 14.945 1 86.06 20 SER B O 1
ATOM 2374 N N . ALA B 1 21 ? -17.031 -0.994 14.242 1 84 21 ALA B N 1
ATOM 2375 C CA . ALA B 1 21 ? -16.188 -1.154 13.062 1 84 21 ALA B CA 1
ATOM 2376 C C . ALA B 1 21 ? -14.727 -1.383 13.469 1 84 21 ALA B C 1
ATOM 2378 O O . ALA B 1 21 ? -14.062 -2.268 12.93 1 84 21 ALA B O 1
ATOM 2379 N N . ILE B 1 22 ? -14.336 -0.688 14.391 1 84 22 ILE B N 1
ATOM 2380 C CA . ILE B 1 22 ? -12.961 -0.786 14.867 1 84 22 ILE B CA 1
ATOM 2381 C C . ILE B 1 22 ? -12.742 -2.133 15.547 1 84 22 ILE B C 1
ATOM 2383 O O . ILE B 1 22 ? -11.742 -2.811 15.297 1 84 22 ILE B O 1
ATOM 2387 N N . ILE B 1 23 ? -13.656 -2.508 16.312 1 85.19 23 ILE B N 1
ATOM 2388 C CA . ILE B 1 23 ? -13.547 -3.762 17.062 1 85.19 23 ILE B CA 1
ATOM 2389 C C . ILE B 1 23 ? -13.547 -4.938 16.078 1 85.19 23 ILE B C 1
ATOM 2391 O O . ILE B 1 23 ? -12.789 -5.895 16.25 1 85.19 23 ILE B O 1
ATOM 2395 N N . PHE B 1 24 ? -14.328 -4.848 15.07 1 85.19 24 PHE B N 1
ATOM 2396 C CA . PHE B 1 24 ? -14.383 -5.906 14.07 1 85.19 24 PHE B CA 1
ATOM 2397 C C . PHE B 1 24 ? -13.031 -6.07 13.383 1 85.19 24 PHE B C 1
ATOM 2399 O O . PHE B 1 24 ? -12.539 -7.191 13.219 1 85.19 24 PHE B O 1
ATOM 2406 N N . CYS B 1 25 ? -12.477 -4.977 12.984 1 83.38 25 CYS B N 1
ATOM 2407 C CA . CYS B 1 25 ? -11.18 -5.012 12.312 1 83.38 25 CYS B CA 1
ATOM 2408 C C . CYS B 1 25 ? -10.109 -5.582 13.242 1 83.38 25 CYS B C 1
ATOM 2410 O O . CYS B 1 25 ? -9.336 -6.453 12.836 1 83.38 25 CYS B O 1
ATOM 2412 N N . MET B 1 26 ? -10.141 -5.148 14.469 1 84.06 26 MET B N 1
ATOM 2413 C CA . MET B 1 26 ? -9.141 -5.586 15.438 1 84.06 26 MET B CA 1
ATOM 2414 C C . MET B 1 26 ? -9.344 -7.055 15.805 1 84.06 26 MET B C 1
ATOM 2416 O O . MET B 1 26 ? -8.367 -7.801 15.953 1 84.06 26 MET B O 1
ATOM 2420 N N . LEU B 1 27 ? -10.578 -7.406 15.93 1 87.12 27 LEU B N 1
ATOM 2421 C CA . LEU B 1 27 ? -10.898 -8.781 16.312 1 87.12 27 LEU B CA 1
ATOM 2422 C C . LEU B 1 27 ? -10.461 -9.758 15.234 1 87.12 27 LEU B C 1
ATOM 2424 O O . LEU B 1 27 ? -9.922 -10.828 15.539 1 87.12 27 LEU B O 1
ATOM 2428 N N . THR B 1 28 ? -10.758 -9.414 14.008 1 87.25 28 THR B N 1
ATOM 2429 C CA . THR B 1 28 ? -10.359 -10.297 12.914 1 87.25 28 THR B CA 1
ATOM 2430 C C . THR B 1 28 ? -8.844 -10.469 12.875 1 87.25 28 THR B C 1
ATOM 2432 O O . THR B 1 28 ? -8.344 -11.57 12.656 1 87.25 28 THR B O 1
ATOM 2435 N N . LEU B 1 29 ? -8.148 -9.422 13.148 1 86 29 LEU B N 1
ATOM 2436 C CA . LEU B 1 29 ? -6.695 -9.492 13.156 1 86 29 LEU B CA 1
ATOM 2437 C C . LEU B 1 29 ? -6.191 -10.328 14.328 1 86 29 LEU B C 1
ATOM 2439 O O . LEU B 1 29 ? -5.285 -11.148 14.172 1 86 29 LEU B O 1
ATOM 2443 N N . VAL B 1 30 ? -6.789 -10.141 15.492 1 88.06 30 VAL B N 1
ATOM 2444 C CA . VAL B 1 30 ? -6.387 -10.875 16.688 1 88.06 30 VAL B CA 1
ATOM 2445 C C . VAL B 1 30 ? -6.668 -12.367 16.5 1 88.06 30 VAL B C 1
ATOM 2447 O O . VAL B 1 30 ? -5.859 -13.211 16.891 1 88.06 30 VAL B O 1
ATOM 2450 N N . ILE B 1 31 ? -7.785 -12.641 15.906 1 89.88 31 ILE B N 1
ATOM 2451 C CA . ILE B 1 31 ? -8.148 -14.023 15.633 1 89.88 31 ILE B CA 1
ATOM 2452 C C . ILE B 1 31 ? -7.137 -14.648 14.68 1 89.88 31 ILE B C 1
ATOM 2454 O O . ILE B 1 31 ? -6.672 -15.766 14.898 1 89.88 31 ILE B O 1
ATOM 2458 N N . PHE B 1 32 ? -6.789 -13.945 13.617 1 90.38 32 PHE B N 1
ATOM 2459 C CA . PHE B 1 32 ? -5.832 -14.461 12.648 1 90.38 32 PHE B CA 1
ATOM 2460 C C . PHE B 1 32 ? -4.465 -14.664 13.289 1 90.38 32 PHE B C 1
ATOM 2462 O O . PHE B 1 32 ? -3.824 -15.695 13.078 1 90.38 32 PHE B O 1
ATOM 2469 N N . ILE B 1 33 ? -4.016 -13.703 14.078 1 90.88 33 ILE B N 1
ATOM 2470 C CA . ILE B 1 33 ? -2.715 -13.789 14.727 1 90.88 33 ILE B CA 1
ATOM 2471 C C . ILE B 1 33 ? -2.699 -14.969 15.695 1 90.88 33 ILE B C 1
ATOM 2473 O O . ILE B 1 33 ? -1.721 -15.719 15.75 1 90.88 33 ILE B O 1
ATOM 2477 N N . GLY B 1 34 ? -3.744 -15.156 16.469 1 92.75 34 GLY B N 1
ATOM 2478 C CA . GLY B 1 34 ? -3.852 -16.297 17.359 1 92.75 34 GLY B CA 1
ATOM 2479 C C . GLY B 1 34 ? -3.779 -17.625 16.625 1 92.75 34 GLY B C 1
ATOM 2480 O O . GLY B 1 34 ? -3.088 -18.547 17.062 1 92.75 34 GLY B O 1
ATOM 2481 N N . PHE B 1 35 ? -4.453 -17.672 15.539 1 92.19 35 PHE B N 1
ATOM 2482 C CA . PHE B 1 35 ? -4.449 -18.875 14.719 1 92.19 35 PHE B CA 1
ATOM 2483 C C . PHE B 1 35 ? -3.045 -19.172 14.211 1 92.19 35 PHE B C 1
ATOM 2485 O O . PHE B 1 35 ? -2.6 -20.328 14.25 1 92.19 35 PHE B O 1
ATOM 2492 N N . ILE B 1 36 ? -2.412 -18.172 13.75 1 93.81 36 ILE B N 1
ATOM 2493 C CA . ILE B 1 36 ? -1.089 -18.344 13.164 1 93.81 36 ILE B CA 1
ATOM 2494 C C . ILE B 1 36 ? -0.096 -18.766 14.242 1 93.81 36 ILE B C 1
ATOM 2496 O O . ILE B 1 36 ? 0.782 -19.594 13.992 1 93.81 36 ILE B O 1
ATOM 2500 N N . ILE B 1 37 ? -0.207 -18.172 15.391 1 95.75 37 ILE B N 1
ATOM 2501 C CA . ILE B 1 37 ? 0.682 -18.531 16.5 1 95.75 37 ILE B CA 1
ATOM 2502 C C . ILE B 1 37 ? 0.436 -19.969 16.906 1 95.75 37 ILE B C 1
ATOM 2504 O O . ILE B 1 37 ? 1.384 -20.734 17.109 1 95.75 37 ILE B O 1
ATOM 2508 N N . TYR B 1 38 ? -0.774 -20.312 16.984 1 94.62 38 TYR B N 1
ATOM 2509 C CA . TYR B 1 38 ? -1.137 -21.688 17.359 1 94.62 38 TYR B CA 1
ATOM 2510 C C . TYR B 1 38 ? -0.6 -22.688 16.344 1 94.62 38 TYR B C 1
ATOM 2512 O O . TYR B 1 38 ? -0.08 -23.734 16.719 1 94.62 38 TYR B O 1
ATOM 2520 N N . GLN B 1 39 ? -0.661 -22.344 15.117 1 93.75 39 GLN B N 1
ATOM 2521 C CA . GLN B 1 39 ? -0.28 -23.266 14.047 1 93.75 39 GLN B CA 1
ATOM 2522 C C . GLN B 1 39 ? 1.231 -23.266 13.836 1 93.75 39 GLN B C 1
ATOM 2524 O O . GLN B 1 39 ? 1.819 -24.297 13.531 1 93.75 39 GLN B O 1
ATOM 2529 N N . GLY B 1 40 ? 1.849 -22.109 13.953 1 95.81 40 GLY B N 1
ATOM 2530 C CA . GLY B 1 40 ? 3.213 -21.969 13.469 1 95.81 40 GLY B CA 1
ATOM 2531 C C . GLY B 1 40 ? 4.238 -21.922 14.586 1 95.81 40 GLY B C 1
ATOM 2532 O O . GLY B 1 40 ? 5.43 -22.125 14.352 1 95.81 40 GLY B O 1
ATOM 2533 N N . ALA B 1 41 ? 3.887 -2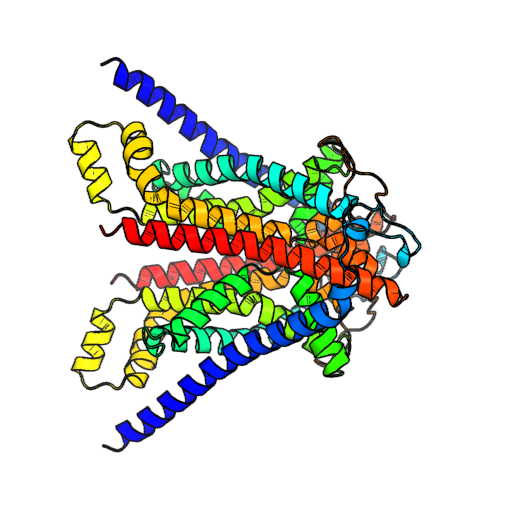1.703 15.852 1 95.44 41 ALA B N 1
ATOM 2534 C CA . ALA B 1 41 ? 4.82 -21.484 16.953 1 95.44 41 ALA B CA 1
ATOM 2535 C C . ALA B 1 41 ? 5.691 -22.719 17.188 1 95.44 41 ALA B C 1
ATOM 2537 O O . ALA B 1 41 ? 6.875 -22.594 17.516 1 95.44 41 ALA B O 1
ATOM 2538 N N . GLY B 1 42 ? 5.156 -23.828 17 1 93.88 42 GLY B N 1
ATOM 2539 C CA . GLY B 1 42 ? 5.887 -25.062 17.219 1 93.88 42 GLY B CA 1
ATOM 2540 C C . GLY B 1 42 ? 6.984 -25.297 16.188 1 93.88 42 GLY B C 1
ATOM 2541 O O . GLY B 1 42 ? 7.961 -26 16.469 1 93.88 42 GLY B O 1
ATOM 2542 N N . ARG B 1 43 ? 6.82 -24.734 15.047 1 95.12 43 ARG B N 1
ATOM 2543 C CA . ARG B 1 43 ? 7.777 -24.922 13.961 1 95.12 43 ARG B CA 1
ATOM 2544 C C . ARG B 1 43 ? 8.922 -23.922 14.055 1 95.12 43 ARG B C 1
ATOM 2546 O O . ARG B 1 43 ? 9.977 -24.109 13.453 1 95.12 43 ARG B O 1
ATOM 2553 N N . LEU B 1 44 ? 8.719 -22.984 14.891 1 94.75 44 LEU B N 1
ATOM 2554 C CA . LEU B 1 44 ? 9.758 -21.969 15.031 1 94.75 44 LEU B CA 1
ATOM 2555 C C . LEU B 1 44 ? 10.945 -22.516 15.805 1 94.75 44 LEU B C 1
ATOM 2557 O O . LEU B 1 44 ? 10.812 -22.922 16.969 1 94.75 44 LEU B O 1
ATOM 2561 N N . SER B 1 45 ? 12.008 -22.734 15.125 1 93.94 45 SER B N 1
ATOM 2562 C CA . SER B 1 45 ? 13.258 -23.234 15.695 1 93.94 45 SER B CA 1
ATOM 2563 C C . SER B 1 45 ? 14.461 -22.609 14.984 1 93.94 45 SER B C 1
ATOM 2565 O O . SER B 1 45 ? 14.32 -21.984 13.938 1 93.94 45 SER B O 1
ATOM 2567 N N . TRP B 1 46 ? 15.578 -22.781 15.609 1 94.06 46 TRP B N 1
ATOM 2568 C CA . TRP B 1 46 ? 16.797 -22.281 14.992 1 94.06 46 TRP B CA 1
ATOM 2569 C C . TRP B 1 46 ? 17.078 -22.984 13.664 1 94.06 46 TRP B C 1
ATOM 2571 O O . TRP B 1 46 ? 17.562 -22.375 12.719 1 94.06 46 TRP B O 1
ATOM 2581 N N . ASP B 1 47 ? 16.734 -24.219 13.664 1 93.88 47 ASP B N 1
ATOM 2582 C CA . ASP B 1 47 ? 16.906 -25 12.445 1 93.88 47 ASP B CA 1
ATOM 2583 C C . ASP B 1 47 ? 16.016 -24.453 11.328 1 93.88 47 ASP B C 1
ATOM 2585 O O . ASP B 1 47 ? 16.438 -24.375 10.172 1 93.88 47 ASP B O 1
ATOM 2589 N N . PHE B 1 48 ? 14.805 -24.094 11.672 1 95.88 48 PHE B N 1
ATOM 2590 C CA . PHE B 1 48 ? 13.875 -23.547 10.695 1 95.88 48 PHE B CA 1
ATOM 2591 C C . PHE B 1 48 ? 14.391 -22.219 10.148 1 95.88 48 PHE B C 1
ATOM 2593 O O . PHE B 1 48 ? 14.266 -21.938 8.953 1 95.88 48 PHE B O 1
ATOM 2600 N N . MET B 1 49 ? 15.086 -21.484 10.992 1 95.06 49 MET B N 1
ATOM 2601 C CA . MET B 1 49 ? 15.562 -20.156 10.625 1 95.06 49 MET B CA 1
ATOM 2602 C C . MET B 1 49 ? 16.812 -20.234 9.758 1 95.06 49 MET B C 1
ATOM 2604 O O . MET B 1 49 ? 17.078 -19.344 8.961 1 95.06 49 MET B O 1
ATOM 2608 N N . THR B 1 50 ? 17.547 -21.359 9.859 1 94.81 50 THR B N 1
ATOM 2609 C CA . THR B 1 50 ? 18.859 -21.391 9.227 1 94.81 50 THR B CA 1
ATOM 2610 C C . THR B 1 50 ? 18.922 -22.469 8.148 1 94.81 50 THR B C 1
ATOM 2612 O O . THR B 1 50 ? 19.953 -22.672 7.512 1 94.81 50 THR B O 1
ATOM 2615 N N . SER B 1 51 ? 17.828 -23.078 7.945 1 93.81 51 SER B N 1
ATOM 2616 C CA . SER B 1 51 ? 17.812 -24.125 6.93 1 93.81 51 SER B CA 1
ATOM 2617 C C . SER B 1 51 ? 17.359 -23.578 5.578 1 93.81 51 SER B C 1
ATOM 2619 O O . SER B 1 51 ? 16.594 -22.625 5.516 1 93.81 51 SER B O 1
ATOM 2621 N N . LEU B 1 52 ? 17.859 -24.25 4.562 1 92.44 52 LEU B N 1
ATOM 2622 C CA . LEU B 1 52 ? 17.469 -23.922 3.193 1 92.44 52 LEU B CA 1
ATOM 2623 C C . LEU B 1 52 ? 16.109 -24.5 2.855 1 92.44 52 LEU B C 1
ATOM 2625 O O . LEU B 1 52 ? 15.633 -25.422 3.537 1 92.44 52 LEU B O 1
ATOM 2629 N N . PRO B 1 53 ? 15.484 -23.90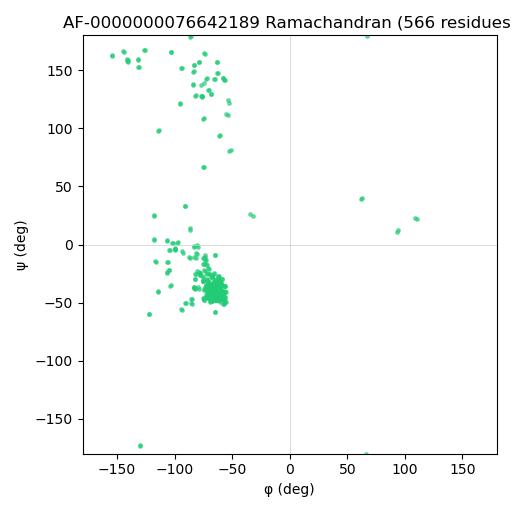6 1.883 1 89.44 53 PRO B N 1
ATOM 2630 C CA . PRO B 1 53 ? 14.211 -24.484 1.467 1 89.44 53 PRO B CA 1
ATOM 2631 C C . PRO B 1 53 ? 14.359 -25.891 0.904 1 89.44 53 PRO B C 1
ATOM 2633 O O . PRO B 1 53 ? 15.391 -26.219 0.303 1 89.44 53 PRO B O 1
ATOM 2636 N N . SER B 1 54 ? 13.312 -26.641 1.149 1 90.06 54 SER B N 1
ATOM 2637 C CA . SER B 1 54 ? 13.297 -28.031 0.699 1 90.06 54 SER B CA 1
ATOM 2638 C C . SER B 1 54 ? 11.922 -28.438 0.184 1 90.06 54 SER B C 1
ATOM 2640 O O . SER B 1 54 ? 10.922 -27.781 0.502 1 90.06 54 SER B O 1
ATOM 2642 N N . ARG B 1 55 ? 11.961 -29.469 -0.641 1 88.12 55 ARG B N 1
ATOM 2643 C CA . ARG B 1 55 ? 10.695 -30.016 -1.109 1 88.12 55 ARG B CA 1
ATOM 2644 C C . ARG B 1 55 ? 9.961 -30.734 0.016 1 88.12 55 ARG B C 1
ATOM 2646 O O . ARG B 1 55 ? 8.75 -30.969 -0.067 1 88.12 55 ARG B O 1
ATOM 2653 N N . PHE B 1 56 ? 10.773 -31.078 0.964 1 90.25 56 PHE B N 1
ATOM 2654 C CA . PHE B 1 56 ? 10.195 -31.703 2.146 1 90.25 56 PHE B CA 1
ATOM 2655 C C . PHE B 1 56 ? 9.938 -30.672 3.236 1 90.25 56 PHE B C 1
ATOM 2657 O O . PHE B 1 56 ? 10.867 -30.016 3.709 1 90.25 56 PHE B O 1
ATOM 2664 N N . ALA B 1 57 ? 8.734 -30.578 3.633 1 92.56 57 ALA B N 1
ATOM 2665 C CA . ALA B 1 57 ? 8.289 -29.547 4.562 1 92.56 57 ALA B CA 1
ATOM 2666 C C . ALA B 1 57 ? 9.102 -29.578 5.855 1 92.56 57 ALA B C 1
ATOM 2668 O O . ALA B 1 57 ? 9.461 -28.531 6.398 1 92.56 57 ALA B O 1
ATOM 2669 N N . GLU B 1 58 ? 9.375 -30.766 6.309 1 91.38 58 GLU B N 1
ATOM 2670 C CA . GLU B 1 58 ? 10.039 -30.922 7.598 1 91.38 58 GLU B CA 1
ATOM 2671 C C . GLU B 1 58 ? 11.469 -30.406 7.551 1 91.38 58 GLU B C 1
ATOM 2673 O O . GLU B 1 58 ? 12.016 -29.969 8.57 1 91.38 58 GLU B O 1
ATOM 2678 N N . ARG B 1 59 ? 12.023 -30.453 6.379 1 91.94 59 ARG B N 1
ATOM 2679 C CA . ARG B 1 59 ? 13.422 -30.062 6.242 1 91.94 59 ARG B CA 1
ATOM 2680 C C . ARG B 1 59 ? 13.531 -28.625 5.703 1 91.94 59 ARG B C 1
ATOM 2682 O O . ARG B 1 59 ? 14.625 -28.062 5.641 1 91.94 59 ARG B O 1
ATOM 2689 N N . SER B 1 60 ? 12.43 -28.078 5.418 1 93.31 60 SER B N 1
ATOM 2690 C CA . SER B 1 60 ? 12.43 -26.766 4.777 1 93.31 60 SER B CA 1
ATOM 2691 C C . SER B 1 60 ? 12.547 -25.656 5.809 1 93.31 60 SER B C 1
ATOM 2693 O O . SER B 1 60 ? 11.945 -25.734 6.883 1 93.31 60 SER B O 1
ATOM 2695 N N . GLY B 1 61 ? 13.367 -24.641 5.516 1 94.31 61 GLY B N 1
ATOM 2696 C CA . GLY B 1 61 ? 13.508 -23.469 6.375 1 94.31 61 GLY B CA 1
ATOM 2697 C C . GLY B 1 61 ? 13.383 -22.156 5.625 1 94.31 61 GLY B C 1
ATOM 2698 O O . GLY B 1 61 ? 12.977 -22.141 4.461 1 94.31 61 GLY B O 1
ATOM 2699 N N . ILE B 1 62 ? 13.656 -21.094 6.371 1 95.38 62 ILE B N 1
ATOM 2700 C CA . ILE B 1 62 ? 13.398 -19.797 5.77 1 95.38 62 ILE B CA 1
ATOM 2701 C C . ILE B 1 62 ? 14.703 -19.016 5.652 1 95.38 62 ILE B C 1
ATOM 2703 O O . ILE B 1 62 ? 14.695 -17.781 5.559 1 95.38 62 ILE B O 1
ATOM 2707 N N . TYR B 1 63 ? 15.836 -19.672 5.594 1 94.88 63 TYR B N 1
ATOM 2708 C CA . TYR B 1 63 ? 17.141 -19 5.566 1 94.88 63 TYR B CA 1
ATOM 2709 C C . TYR B 1 63 ? 17.266 -18.109 4.34 1 94.88 63 TYR B C 1
ATOM 2711 O O . TYR B 1 63 ? 17.641 -16.938 4.457 1 94.88 63 TYR B O 1
ATOM 2719 N N . THR B 1 64 ? 16.953 -18.578 3.227 1 93.88 64 THR B N 1
ATOM 2720 C CA . THR B 1 64 ? 17.062 -17.812 1.986 1 93.88 64 THR B CA 1
ATOM 2721 C C . THR B 1 64 ? 16.062 -16.656 1.985 1 93.88 64 THR B C 1
ATOM 2723 O O . THR B 1 64 ? 16.406 -15.547 1.562 1 93.88 64 THR B O 1
ATOM 2726 N N . ALA B 1 65 ? 14.883 -16.906 2.514 1 93.94 65 ALA B N 1
ATOM 2727 C CA . ALA B 1 65 ? 13.812 -15.914 2.461 1 93.94 65 ALA B CA 1
ATOM 2728 C C . ALA B 1 65 ? 14.086 -14.758 3.416 1 93.94 65 ALA B C 1
ATOM 2730 O O . ALA B 1 65 ? 13.875 -13.594 3.064 1 93.94 65 ALA B O 1
ATOM 2731 N N . TRP B 1 66 ? 14.5 -15.078 4.613 1 94.06 66 TRP B N 1
ATOM 2732 C CA . TRP B 1 66 ? 14.672 -13.977 5.555 1 94.06 66 TRP B CA 1
ATOM 2733 C C . TRP B 1 66 ? 15.938 -13.18 5.234 1 94.06 66 TRP B C 1
ATOM 2735 O O . TRP B 1 66 ? 15.969 -11.961 5.418 1 94.06 66 TRP B O 1
ATOM 2745 N N . ILE B 1 67 ? 17.016 -13.805 4.688 1 94.38 67 ILE B N 1
ATOM 2746 C CA . ILE B 1 67 ? 18.203 -13.078 4.258 1 94.38 67 ILE B CA 1
ATOM 2747 C C . ILE B 1 67 ? 17.891 -12.219 3.039 1 94.38 67 ILE B C 1
ATOM 2749 O O . ILE B 1 67 ? 18.344 -11.078 2.934 1 94.38 67 ILE B O 1
ATOM 2753 N N . GLY B 1 68 ? 17.172 -12.805 2.152 1 93.56 68 GLY B N 1
ATOM 2754 C CA . GLY B 1 68 ? 16.719 -12.016 1.017 1 93.56 68 GLY B CA 1
ATOM 2755 C C . GLY B 1 68 ? 15.898 -10.805 1.42 1 93.56 68 GLY B C 1
ATOM 2756 O O . GLY B 1 68 ? 16.062 -9.719 0.852 1 93.56 68 GLY B O 1
ATOM 2757 N N . THR B 1 69 ? 15.055 -11.016 2.4 1 94.19 69 THR B N 1
ATOM 2758 C CA . THR B 1 69 ? 14.258 -9.914 2.92 1 94.19 69 THR B CA 1
ATOM 2759 C C . THR B 1 69 ? 15.156 -8.82 3.494 1 94.19 69 THR B C 1
ATOM 2761 O O . THR B 1 69 ? 14.938 -7.633 3.24 1 94.19 69 THR B O 1
ATOM 2764 N N . LEU B 1 70 ? 16.125 -9.211 4.168 1 94.12 70 LEU B N 1
ATOM 2765 C CA . LEU B 1 70 ? 17.047 -8.25 4.754 1 94.12 70 LEU B CA 1
ATOM 2766 C C . LEU B 1 70 ? 17.797 -7.484 3.67 1 94.12 70 LEU B C 1
ATOM 2768 O O . LEU B 1 70 ? 17.969 -6.266 3.768 1 94.12 70 LEU B O 1
ATOM 2772 N N . TRP B 1 71 ? 18.25 -8.203 2.715 1 94.75 71 TRP B N 1
ATOM 2773 C CA . TRP B 1 71 ? 18.953 -7.574 1.595 1 94.75 71 TRP B CA 1
ATOM 2774 C C . TRP B 1 71 ? 18.062 -6.527 0.919 1 94.75 71 TRP B C 1
ATOM 2776 O O . TRP B 1 71 ? 18.5 -5.398 0.69 1 94.75 71 TRP B O 1
ATOM 2786 N N . VAL B 1 72 ? 16.906 -6.93 0.599 1 94.31 72 VAL B N 1
ATOM 2787 C CA . VAL B 1 72 ? 15.977 -6.059 -0.116 1 94.31 72 VAL B CA 1
ATOM 2788 C C . VAL B 1 72 ? 15.648 -4.836 0.742 1 94.31 72 VAL B C 1
ATOM 2790 O O . VAL B 1 72 ? 15.586 -3.715 0.236 1 94.31 72 VAL B O 1
ATOM 2793 N N . LEU B 1 73 ? 15.477 -5.066 2.008 1 93.88 73 LEU B N 1
ATOM 2794 C CA . LEU B 1 73 ? 15.148 -3.977 2.922 1 93.88 73 LEU B CA 1
ATOM 2795 C C . LEU B 1 73 ? 16.297 -2.975 3.006 1 93.88 73 LEU B C 1
ATOM 2797 O O . LEU B 1 73 ? 16.078 -1.764 2.941 1 93.88 73 LEU B O 1
ATOM 2801 N N . VAL B 1 74 ? 17.453 -3.471 3.166 1 95.62 74 VAL B N 1
ATOM 2802 C CA . VAL B 1 74 ? 18.609 -2.613 3.324 1 95.62 74 VAL B CA 1
ATOM 2803 C C . VAL B 1 74 ? 18.844 -1.816 2.043 1 95.62 74 VAL B C 1
ATOM 2805 O O . VAL B 1 74 ? 19.031 -0.598 2.086 1 95.62 74 VAL B O 1
ATOM 2808 N N . LEU B 1 75 ? 18.828 -2.445 0.951 1 96.88 75 LEU B N 1
ATOM 2809 C CA . LEU B 1 75 ? 19.078 -1.778 -0.32 1 96.88 75 LEU B CA 1
ATOM 2810 C C . LEU B 1 75 ? 17.969 -0.787 -0.651 1 96.88 75 LEU B C 1
ATOM 2812 O O . LEU B 1 75 ? 18.25 0.318 -1.127 1 96.88 75 LEU B O 1
ATOM 2816 N N . THR B 1 76 ? 16.719 -1.208 -0.472 1 96.81 76 THR B N 1
ATOM 2817 C CA . THR B 1 76 ? 15.594 -0.309 -0.713 1 96.81 76 THR B CA 1
ATOM 2818 C C . THR B 1 76 ? 15.719 0.949 0.143 1 96.81 76 THR B C 1
ATOM 2820 O O . THR B 1 76 ? 15.469 2.059 -0.337 1 96.81 76 THR B O 1
ATOM 2823 N N . THR B 1 77 ? 16.125 0.739 1.39 1 95.56 77 THR B N 1
ATOM 2824 C CA . THR B 1 77 ? 16.281 1.864 2.305 1 95.56 77 THR B CA 1
ATOM 2825 C C . THR B 1 77 ? 17.422 2.773 1.852 1 95.56 77 THR B C 1
ATOM 2827 O O . THR B 1 77 ? 17.266 3.996 1.812 1 95.56 77 THR B O 1
ATOM 2830 N N . LEU B 1 78 ? 18.531 2.184 1.546 1 96.19 78 LEU B N 1
ATOM 2831 C CA . LEU B 1 78 ? 19.719 2.939 1.139 1 96.19 78 LEU B CA 1
ATOM 2832 C C . LEU B 1 78 ? 19.422 3.779 -0.1 1 96.19 78 LEU B C 1
ATOM 2834 O O . LEU B 1 78 ? 19.969 4.867 -0.263 1 96.19 78 LEU B O 1
ATOM 2838 N N . ILE B 1 79 ? 18.531 3.318 -0.9 1 95.56 79 ILE B N 1
ATOM 2839 C CA . ILE B 1 79 ? 18.234 4 -2.154 1 95.56 79 ILE B CA 1
ATOM 2840 C C . ILE B 1 79 ? 17.125 5.023 -1.933 1 95.56 79 ILE B C 1
ATOM 2842 O O . ILE B 1 79 ? 17.266 6.195 -2.285 1 95.56 79 ILE B O 1
ATOM 2846 N N . SER B 1 80 ? 16.047 4.582 -1.325 1 95.81 80 SER B N 1
ATOM 2847 C CA . SER B 1 80 ? 14.836 5.402 -1.24 1 95.81 80 SER B CA 1
ATOM 2848 C C . SER B 1 80 ? 14.992 6.508 -0.203 1 95.81 80 SER B C 1
ATOM 2850 O O . SER B 1 80 ? 14.422 7.594 -0.352 1 95.81 80 SER B O 1
ATOM 2852 N N . PHE B 1 81 ? 15.758 6.25 0.829 1 94.81 81 PHE B N 1
ATOM 2853 C CA . PHE B 1 81 ? 15.875 7.215 1.917 1 94.81 81 PHE B CA 1
ATOM 2854 C C . PHE B 1 81 ? 16.531 8.5 1.432 1 94.81 81 PHE B C 1
ATOM 2856 O O . PHE B 1 81 ? 15.938 9.578 1.521 1 94.81 81 PHE B O 1
ATOM 2863 N N . PRO B 1 82 ? 17.734 8.469 0.896 1 94.19 82 PRO B N 1
ATOM 2864 C CA . PRO B 1 82 ? 18.375 9.703 0.427 1 94.19 82 PRO B CA 1
ATOM 2865 C C . PRO B 1 82 ? 17.594 10.367 -0.716 1 94.19 82 PRO B C 1
ATOM 2867 O O . PRO B 1 82 ? 17.469 11.594 -0.749 1 94.19 82 PRO B O 1
ATOM 2870 N N . LEU B 1 83 ? 17.062 9.594 -1.612 1 93.44 83 LEU B N 1
ATOM 2871 C CA . LEU B 1 83 ? 16.344 10.148 -2.758 1 93.44 83 LEU B CA 1
ATOM 2872 C C . LEU B 1 83 ? 15.023 10.789 -2.322 1 93.44 83 LEU B C 1
ATOM 2874 O O . LEU B 1 83 ? 14.695 11.891 -2.752 1 93.44 83 LEU B O 1
ATOM 2878 N N . GLY B 1 84 ? 14.328 10.039 -1.478 1 94.19 84 GLY B N 1
ATOM 2879 C CA . GLY B 1 84 ? 13.039 10.531 -1.021 1 94.19 84 GLY B CA 1
ATOM 2880 C C . GLY B 1 84 ? 13.148 11.758 -0.141 1 94.19 84 GLY B C 1
ATOM 2881 O O . GLY B 1 84 ? 12.422 12.734 -0.338 1 94.19 84 GLY B O 1
ATOM 2882 N N . VAL B 1 85 ? 14.008 11.688 0.817 1 93.44 85 VAL B N 1
ATOM 2883 C CA . VAL B 1 85 ? 14.211 12.812 1.72 1 93.44 85 VAL B CA 1
ATOM 2884 C C . VAL B 1 85 ? 14.758 14.008 0.94 1 93.44 85 VAL B C 1
ATOM 2886 O O . VAL B 1 85 ? 14.297 15.141 1.119 1 93.44 85 VAL B O 1
ATOM 2889 N N . GLY B 1 86 ? 15.734 13.75 0.076 1 91.5 86 GLY B N 1
ATOM 2890 C CA . GLY B 1 86 ? 16.266 14.82 -0.757 1 91.5 86 GLY B CA 1
ATOM 2891 C C . GLY B 1 86 ? 15.203 15.484 -1.617 1 91.5 86 GLY B C 1
ATOM 2892 O O . GLY B 1 86 ? 15.148 16.719 -1.696 1 91.5 86 GLY B O 1
ATOM 2893 N N . ALA B 1 87 ? 14.383 14.711 -2.248 1 91.44 87 ALA B N 1
ATOM 2894 C CA . ALA B 1 87 ? 13.312 15.234 -3.092 1 91.44 87 ALA B CA 1
ATOM 2895 C C . ALA B 1 87 ? 12.289 16.016 -2.264 1 91.44 87 ALA B C 1
ATOM 2897 O O . ALA B 1 87 ? 11.789 17.047 -2.701 1 91.44 87 ALA B O 1
ATOM 2898 N N . GLY B 1 88 ? 11.977 15.453 -1.09 1 91.69 88 GLY B N 1
ATOM 2899 C CA . GLY B 1 88 ? 11.07 16.156 -0.201 1 91.69 88 GLY B CA 1
ATOM 2900 C C . GLY B 1 88 ? 11.578 17.516 0.225 1 91.69 88 GLY B C 1
ATOM 2901 O O . GLY B 1 88 ? 10.828 18.484 0.252 1 91.69 88 GLY B O 1
ATOM 2902 N N . ILE B 1 89 ? 12.82 17.547 0.572 1 90.44 89 ILE B N 1
ATOM 2903 C CA . ILE B 1 89 ? 13.445 18.812 0.965 1 90.44 89 ILE B CA 1
ATOM 2904 C C . ILE B 1 89 ? 13.43 19.781 -0.21 1 90.44 89 ILE B C 1
ATOM 2906 O O . ILE B 1 89 ? 13.094 20.953 -0.044 1 90.44 89 ILE B O 1
ATOM 2910 N N . TYR B 1 90 ? 13.828 19.281 -1.337 1 87.88 90 TYR B N 1
ATOM 2911 C CA . TYR B 1 90 ? 13.852 20.125 -2.527 1 87.88 90 TYR B CA 1
ATOM 2912 C C . TYR B 1 90 ? 12.469 20.719 -2.797 1 87.88 90 TYR B C 1
ATOM 2914 O O . TYR B 1 90 ? 12.344 21.922 -3.021 1 87.88 90 TYR B O 1
ATOM 2922 N N . LEU B 1 91 ? 11.484 20.016 -2.729 1 88.06 91 LEU B N 1
ATOM 2923 C CA . LEU B 1 91 ? 10.141 20.453 -3.074 1 88.06 91 LEU B CA 1
ATOM 2924 C C . LEU B 1 91 ? 9.602 21.422 -2.029 1 88.06 91 LEU B C 1
ATOM 2926 O O . LEU B 1 91 ? 8.875 22.359 -2.363 1 88.06 91 LEU B O 1
ATOM 2930 N N . GLU B 1 92 ? 9.969 21.156 -0.771 1 88.44 92 GLU B N 1
ATOM 2931 C CA . GLU B 1 92 ? 9.414 21.969 0.3 1 88.44 92 GLU B CA 1
ATOM 2932 C C . GLU B 1 92 ? 10.203 23.266 0.473 1 88.44 92 GLU B C 1
ATOM 2934 O O . GLU B 1 92 ? 9.633 24.312 0.772 1 88.44 92 GLU B O 1
ATOM 2939 N N . GLU B 1 93 ? 11.492 23.203 0.294 1 86.06 93 GLU B N 1
ATOM 2940 C CA . GLU B 1 93 ? 12.328 24.344 0.655 1 86.06 93 GLU B CA 1
ATOM 2941 C C . GLU B 1 93 ? 12.773 25.109 -0.584 1 86.06 93 GLU B C 1
ATOM 2943 O O . GLU B 1 93 ? 13.031 26.312 -0.513 1 86.06 93 GLU B O 1
ATOM 2948 N N . TYR B 1 94 ? 13.008 24.406 -1.59 1 78.5 94 TYR B N 1
ATOM 2949 C CA . TYR B 1 94 ? 13.555 25.078 -2.77 1 78.5 94 TYR B CA 1
ATOM 2950 C C . TYR B 1 94 ? 12.5 25.203 -3.857 1 78.5 94 TYR B C 1
ATOM 2952 O O . TYR B 1 94 ? 12.703 25.922 -4.844 1 78.5 94 TYR B O 1
ATOM 2960 N N . GLY B 1 95 ? 11.469 24.281 -3.793 1 70.38 95 GLY B N 1
ATOM 2961 C CA . GLY B 1 95 ? 10.461 24.297 -4.836 1 70.38 95 GLY B CA 1
ATOM 2962 C C . GLY B 1 95 ? 9.695 25.594 -4.914 1 70.38 95 GLY B C 1
ATOM 2963 O O . GLY B 1 95 ? 9.242 26.125 -3.895 1 70.38 95 GLY B O 1
ATOM 2964 N N . ASN B 1 96 ? 10.18 26.391 -5.734 1 63.66 96 ASN B N 1
ATOM 2965 C CA . ASN B 1 96 ? 9.453 27.641 -5.957 1 63.66 96 ASN B CA 1
ATOM 2966 C C . ASN B 1 96 ? 7.992 27.391 -6.309 1 63.66 96 ASN B C 1
ATOM 2968 O O . ASN B 1 96 ? 7.648 26.312 -6.824 1 63.66 96 ASN B O 1
ATOM 2972 N N . LYS B 1 97 ? 6.98 27.922 -5.535 1 63.53 97 LYS B N 1
ATOM 2973 C CA . LYS B 1 97 ? 5.555 27.891 -5.852 1 63.53 97 LYS B CA 1
ATOM 2974 C C . LYS B 1 97 ? 5.324 27.938 -7.355 1 63.53 97 LYS B C 1
ATOM 2976 O O . LYS B 1 97 ? 4.262 28.375 -7.812 1 63.53 97 LYS B O 1
ATOM 2981 N N . GLY B 1 98 ? 6.426 27.453 -8.047 1 68.25 98 GLY B N 1
ATOM 2982 C CA . GLY B 1 98 ? 6.242 27.594 -9.484 1 68.25 98 GLY B CA 1
ATOM 2983 C C . GLY B 1 98 ? 5.488 26.438 -10.109 1 68.25 98 GLY B C 1
ATOM 2984 O O . GLY B 1 98 ? 4.984 25.562 -9.398 1 68.25 98 GLY B O 1
ATOM 2985 N N . LYS B 1 99 ? 5.301 26.562 -11.406 1 76.25 99 LYS B N 1
ATOM 2986 C CA . LYS B 1 99 ? 4.551 25.609 -12.211 1 76.25 99 LYS B CA 1
ATOM 2987 C C . LYS B 1 99 ? 5.18 24.219 -12.156 1 76.25 99 LYS B C 1
ATOM 2989 O O . LYS B 1 99 ? 4.469 23.203 -12.117 1 76.25 99 LYS B O 1
ATOM 2994 N N . LEU B 1 100 ? 6.512 24.125 -12.016 1 76.12 100 LEU B N 1
ATOM 2995 C CA . LEU B 1 100 ? 7.199 22.844 -12 1 76.12 100 LEU B CA 1
ATOM 2996 C C . LEU B 1 100 ? 6.934 22.109 -10.688 1 76.12 100 LEU B C 1
ATOM 2998 O O . LEU B 1 100 ? 6.703 20.891 -10.688 1 76.12 100 LEU B O 1
ATOM 3002 N N . SER B 1 101 ? 6.996 22.859 -9.656 1 74.94 101 SER B N 1
ATOM 3003 C CA . SER B 1 101 ? 6.734 22.266 -8.352 1 74.94 101 SER B CA 1
ATOM 3004 C C . SER B 1 101 ? 5.32 21.703 -8.273 1 74.94 101 SER B C 1
ATOM 3006 O O . SER B 1 101 ? 5.105 20.625 -7.73 1 74.94 101 SER B O 1
ATOM 3008 N N . LYS B 1 102 ? 4.488 22.422 -8.875 1 76.06 102 LYS B N 1
ATOM 3009 C CA . LYS B 1 102 ? 3.098 21.984 -8.891 1 76.06 102 LYS B CA 1
ATOM 3010 C C . LYS B 1 102 ? 2.936 20.719 -9.734 1 76.06 102 LYS B C 1
ATOM 3012 O O . LYS B 1 102 ? 2.209 19.797 -9.344 1 76.06 102 LYS B O 1
ATOM 3017 N N . LEU B 1 103 ? 3.641 20.703 -10.797 1 77 103 LEU B N 1
ATOM 3018 C CA . LEU B 1 103 ? 3.605 19.531 -11.656 1 77 103 LEU B CA 1
ATOM 3019 C C . LEU B 1 103 ? 4.188 18.312 -10.953 1 77 103 LEU B C 1
ATOM 3021 O O . LEU B 1 103 ? 3.648 17.219 -11.062 1 77 103 LEU B O 1
ATOM 3025 N N . LEU B 1 104 ? 5.219 18.547 -10.25 1 78.12 104 LEU B N 1
ATOM 3026 C CA . LEU B 1 104 ? 5.871 17.438 -9.539 1 78.12 104 LEU B CA 1
ATOM 3027 C C . LEU B 1 104 ? 4.992 16.938 -8.398 1 78.12 104 LEU B C 1
ATOM 3029 O O . LEU B 1 104 ? 4.902 15.727 -8.172 1 78.12 104 LEU B O 1
ATOM 3033 N N . GLU B 1 105 ? 4.383 17.891 -7.836 1 75.62 105 GLU B N 1
ATOM 3034 C CA . GLU B 1 105 ? 3.5 17.531 -6.73 1 75.62 105 GLU B CA 1
ATOM 3035 C C . GLU B 1 105 ? 2.344 16.656 -7.207 1 75.62 105 GLU B C 1
ATOM 3037 O O . GLU B 1 105 ? 2.035 15.633 -6.594 1 75.62 105 GLU B O 1
ATOM 3042 N N . ILE B 1 106 ? 1.819 17 -8.305 1 73.19 106 ILE B N 1
ATOM 3043 C CA . ILE B 1 106 ? 0.688 16.266 -8.859 1 73.19 106 ILE B CA 1
ATOM 3044 C C . ILE B 1 106 ? 1.141 14.875 -9.297 1 73.19 106 ILE B C 1
ATOM 3046 O O . ILE B 1 106 ? 0.431 13.891 -9.086 1 73.19 106 ILE B O 1
ATOM 3050 N N . ASN B 1 107 ? 2.285 14.867 -9.797 1 77.69 107 ASN B N 1
ATOM 3051 C CA . ASN B 1 107 ? 2.795 13.594 -10.289 1 77.69 107 ASN B CA 1
ATOM 3052 C C . ASN B 1 107 ? 3.146 12.648 -9.141 1 77.69 107 ASN B C 1
ATOM 3054 O O . ASN B 1 107 ? 2.953 11.438 -9.242 1 77.69 107 ASN B O 1
ATOM 3058 N N . ILE B 1 108 ? 3.613 13.227 -8.117 1 78.44 108 ILE B N 1
ATOM 3059 C CA . ILE B 1 108 ? 3.959 12.398 -6.961 1 78.44 108 ILE B CA 1
ATOM 3060 C C . ILE B 1 108 ? 2.693 11.773 -6.379 1 78.44 108 ILE B C 1
ATOM 3062 O O . ILE B 1 108 ? 2.688 10.602 -6.008 1 78.44 108 ILE B O 1
ATOM 3066 N N . ALA B 1 109 ? 1.639 12.531 -6.387 1 71.5 109 ALA B N 1
ATOM 3067 C CA . ALA B 1 109 ? 0.356 12.023 -5.91 1 71.5 109 ALA B CA 1
ATOM 3068 C C . ALA B 1 109 ? -0.154 10.898 -6.805 1 71.5 109 ALA B C 1
ATOM 3070 O O . ALA B 1 109 ? -0.7 9.906 -6.316 1 71.5 109 ALA B O 1
ATOM 3071 N N . ASN B 1 110 ? 0.109 11.062 -8.031 1 74.62 110 ASN B N 1
ATOM 3072 C CA . ASN B 1 110 ? -0.321 10.055 -8.992 1 74.62 110 ASN B CA 1
ATOM 3073 C C . ASN B 1 110 ? 0.508 8.773 -8.875 1 74.62 110 ASN B C 1
ATOM 3075 O O . ASN B 1 110 ? -0.014 7.672 -9.047 1 74.62 110 ASN B O 1
ATOM 3079 N N . LEU B 1 111 ? 1.724 9.016 -8.57 1 77.44 111 LEU B N 1
ATOM 3080 C CA . LEU B 1 111 ? 2.598 7.855 -8.406 1 77.44 111 LEU B CA 1
ATOM 3081 C C . LEU B 1 111 ? 2.164 7.016 -7.207 1 77.44 111 LEU B C 1
ATOM 3083 O O . LEU B 1 111 ? 2.229 5.785 -7.25 1 77.44 111 LEU B O 1
ATOM 3087 N N . ALA B 1 112 ? 1.62 7.719 -6.277 1 73.94 112 ALA B N 1
ATOM 3088 C CA . ALA B 1 112 ? 1.188 7.035 -5.062 1 73.94 112 ALA B CA 1
ATOM 3089 C C . ALA B 1 112 ? -0.056 6.188 -5.324 1 73.94 112 ALA B C 1
ATOM 3091 O O . ALA B 1 112 ? -0.327 5.23 -4.594 1 73.94 112 ALA B O 1
ATOM 3092 N N . GLY B 1 113 ? -0.705 6.469 -6.391 1 77.69 113 GLY B N 1
ATOM 3093 C CA . GLY B 1 113 ? -1.944 5.773 -6.703 1 77.69 113 GLY B CA 1
ATOM 3094 C C . GLY B 1 113 ? -1.763 4.652 -7.707 1 77.69 113 GLY B C 1
ATOM 3095 O O . GLY B 1 113 ? -2.697 3.891 -7.969 1 77.69 113 GLY B O 1
ATOM 3096 N N . VAL B 1 114 ? -0.566 4.508 -8.227 1 85.56 114 VAL B N 1
ATOM 3097 C CA . VAL B 1 114 ? -0.287 3.467 -9.211 1 85.56 114 VAL B CA 1
ATOM 3098 C C . VAL B 1 114 ? -0.321 2.096 -8.539 1 85.56 114 VAL B C 1
ATOM 3100 O O . VAL B 1 114 ? 0.277 1.901 -7.48 1 85.56 114 VAL B O 1
ATOM 3103 N N . PRO B 1 115 ? -0.989 1.198 -9.141 1 88.5 115 PRO B N 1
ATOM 3104 C CA . PRO B 1 115 ? -1.054 -0.157 -8.594 1 88.5 115 PRO B CA 1
ATOM 3105 C C . PRO B 1 115 ? 0.325 -0.793 -8.43 1 88.5 115 PRO B C 1
ATOM 3107 O O . PRO B 1 115 ? 1.195 -0.619 -9.281 1 88.5 115 PRO B O 1
ATOM 3110 N N . SER B 1 116 ? 0.483 -1.552 -7.367 1 89.31 116 SER B N 1
ATOM 3111 C CA . SER B 1 116 ? 1.803 -2.068 -7.023 1 89.31 116 SER B CA 1
ATOM 3112 C C . SER B 1 116 ? 2.311 -3.041 -8.078 1 89.31 116 SER B C 1
ATOM 3114 O O . SER B 1 116 ? 3.514 -3.115 -8.336 1 89.31 116 SER B O 1
ATOM 3116 N N . ILE B 1 117 ? 1.421 -3.811 -8.68 1 91 117 ILE B N 1
ATOM 3117 C CA . ILE B 1 117 ? 1.821 -4.793 -9.68 1 91 117 ILE B CA 1
ATOM 3118 C C . ILE B 1 117 ? 2.467 -4.086 -10.875 1 91 117 ILE B C 1
ATOM 3120 O O . ILE B 1 117 ? 3.34 -4.648 -11.539 1 91 117 ILE B O 1
ATOM 3124 N N . ILE B 1 118 ? 1.983 -2.896 -11.141 1 91.88 118 ILE B N 1
ATOM 3125 C CA . ILE B 1 118 ? 2.521 -2.121 -12.258 1 91.88 118 ILE B CA 1
ATOM 3126 C C . ILE B 1 118 ? 3.986 -1.783 -11.984 1 91.88 118 ILE B C 1
ATOM 3128 O O . ILE B 1 118 ? 4.809 -1.791 -12.906 1 91.88 118 ILE B O 1
ATOM 3132 N N . TYR B 1 119 ? 4.301 -1.512 -10.773 1 92.94 119 TYR B N 1
ATOM 3133 C CA . TYR B 1 119 ? 5.695 -1.28 -10.422 1 92.94 119 TYR B CA 1
ATOM 3134 C C . TYR B 1 119 ? 6.531 -2.535 -10.648 1 92.94 119 TYR B C 1
ATOM 3136 O O . TYR B 1 119 ? 7.688 -2.451 -11.062 1 92.94 119 TYR B O 1
ATOM 3144 N N . GLY B 1 120 ? 5.938 -3.635 -10.359 1 93.75 120 GLY B N 1
ATOM 3145 C CA . GLY B 1 120 ? 6.633 -4.883 -10.641 1 93.75 120 GLY B CA 1
ATOM 3146 C C . GLY B 1 120 ? 6.953 -5.066 -12.109 1 93.75 120 GLY B C 1
ATOM 3147 O O . GLY B 1 120 ? 8.07 -5.449 -12.461 1 93.75 120 GLY B O 1
ATOM 3148 N N . LEU B 1 121 ? 6 -4.773 -12.883 1 93.75 121 LEU B N 1
ATOM 3149 C CA . LEU B 1 121 ? 6.184 -4.926 -14.328 1 93.75 121 LEU B CA 1
ATOM 3150 C C . LEU B 1 121 ? 7.172 -3.896 -14.859 1 93.75 121 LEU B C 1
ATOM 3152 O O . LEU B 1 121 ? 7.938 -4.18 -15.789 1 93.75 121 LEU B O 1
ATOM 3156 N N . LEU B 1 122 ? 7.051 -2.742 -14.297 1 93.94 122 LEU B N 1
ATOM 3157 C CA . LEU B 1 122 ? 8.047 -1.724 -14.609 1 93.94 122 LEU B CA 1
ATOM 3158 C C . LEU B 1 122 ? 9.453 -2.215 -14.281 1 93.94 122 LEU B C 1
ATOM 3160 O O . LEU B 1 122 ? 10.367 -2.07 -15.086 1 93.94 122 LEU B O 1
ATOM 3164 N N . GLY B 1 123 ? 9.641 -2.742 -13.117 1 94.81 123 GLY B N 1
ATOM 3165 C CA . GLY B 1 123 ? 10.93 -3.285 -12.727 1 94.81 123 GLY B CA 1
ATOM 3166 C C . GLY B 1 123 ? 11.414 -4.398 -13.641 1 94.81 123 GLY B C 1
ATOM 3167 O O . GLY B 1 123 ? 12.594 -4.457 -13.992 1 94.81 123 GLY B O 1
ATOM 3168 N N . LEU B 1 124 ? 10.531 -5.262 -13.984 1 93.06 124 LEU B N 1
ATOM 3169 C CA . LEU B 1 124 ? 10.859 -6.355 -14.891 1 93.06 124 LEU B CA 1
ATOM 3170 C C . LEU B 1 124 ? 11.344 -5.828 -16.234 1 93.06 124 LEU B C 1
ATOM 3172 O O . LEU B 1 124 ? 12.391 -6.258 -16.734 1 93.06 124 LEU B O 1
ATOM 3176 N N . GLN B 1 125 ? 10.594 -4.863 -16.75 1 91.88 125 GLN B N 1
ATOM 3177 C CA . GLN B 1 125 ? 10.898 -4.363 -18.094 1 91.88 125 GLN B CA 1
ATOM 3178 C C . GLN B 1 125 ? 12.141 -3.477 -18.078 1 91.88 125 GLN B C 1
ATOM 3180 O O . GLN B 1 125 ? 13.047 -3.654 -18.906 1 91.88 125 GLN B O 1
ATOM 3185 N N . VAL B 1 126 ? 12.219 -2.586 -17.156 1 93.5 126 VAL B N 1
ATOM 3186 C CA . VAL B 1 126 ? 13.266 -1.568 -17.188 1 93.5 126 VAL B CA 1
ATOM 3187 C C . VAL B 1 126 ? 14.531 -2.119 -16.531 1 93.5 126 VAL B C 1
ATOM 3189 O O . VAL B 1 126 ? 15.602 -2.121 -17.141 1 93.5 126 VAL B O 1
ATOM 3192 N N . PHE B 1 127 ? 14.469 -2.664 -15.367 1 95.31 127 PHE B N 1
ATOM 3193 C CA . PHE B 1 127 ? 15.664 -3.051 -14.625 1 95.31 127 PHE B CA 1
ATOM 3194 C C . PHE B 1 127 ? 16.125 -4.441 -15.039 1 95.31 127 PHE B C 1
ATOM 3196 O O . PHE B 1 127 ? 17.312 -4.652 -15.297 1 95.31 127 PHE B O 1
ATOM 3203 N N . VAL B 1 128 ? 15.242 -5.367 -15.117 1 94.25 128 VAL B N 1
ATOM 3204 C CA . VAL B 1 128 ? 15.617 -6.75 -15.398 1 94.25 128 VAL B CA 1
ATOM 3205 C C . VAL B 1 128 ? 15.984 -6.902 -16.875 1 94.25 128 VAL B C 1
ATOM 3207 O O . VAL B 1 128 ? 17.047 -7.43 -17.203 1 94.25 128 VAL B O 1
ATOM 3210 N N . ARG B 1 129 ? 15.164 -6.387 -17.734 1 91.94 129 ARG B N 1
ATOM 3211 C CA . ARG B 1 129 ? 15.328 -6.672 -19.156 1 91.94 129 ARG B CA 1
ATOM 3212 C C . ARG B 1 129 ? 16.156 -5.59 -19.844 1 91.94 129 ARG B C 1
ATOM 3214 O O . ARG B 1 129 ? 17.203 -5.883 -20.453 1 91.94 129 ARG B O 1
ATOM 3221 N N . MET B 1 130 ? 15.75 -4.332 -19.75 1 92.19 130 MET B N 1
ATOM 3222 C CA . MET B 1 130 ? 16.438 -3.26 -20.469 1 92.19 130 MET B CA 1
ATOM 3223 C C . MET B 1 130 ? 17.844 -3.037 -19.906 1 92.19 130 MET B C 1
ATOM 3225 O O . MET B 1 130 ? 18.812 -2.938 -20.656 1 92.19 130 MET B O 1
ATOM 3229 N N . MET B 1 131 ? 17.969 -3.061 -18.578 1 94 131 MET B N 1
ATOM 3230 C CA . MET B 1 131 ? 19.266 -2.803 -17.953 1 94 131 MET B CA 1
ATOM 3231 C C . MET B 1 131 ? 20.016 -4.105 -17.703 1 94 131 MET B C 1
ATOM 3233 O O . MET B 1 131 ? 21.125 -4.094 -17.156 1 94 131 MET B O 1
ATOM 3237 N N . LYS B 1 132 ? 19.422 -5.242 -17.938 1 95.75 132 LYS B N 1
ATOM 3238 C CA . LYS B 1 132 ? 20.016 -6.574 -17.906 1 95.75 132 LYS B CA 1
ATOM 3239 C C . LYS B 1 132 ? 20.531 -6.902 -16.5 1 95.75 132 LYS B C 1
ATOM 3241 O O . LYS B 1 132 ? 21.609 -7.469 -16.344 1 95.75 132 LYS B O 1
ATOM 3246 N N . MET B 1 133 ? 19.812 -6.535 -15.5 1 94.75 133 MET B N 1
ATOM 3247 C CA . MET B 1 133 ? 20.203 -6.812 -14.117 1 94.75 133 MET B CA 1
ATOM 3248 C C . MET B 1 133 ? 19.781 -8.219 -13.711 1 94.75 133 MET B C 1
ATOM 3250 O O . MET B 1 133 ? 20.203 -8.719 -12.664 1 94.75 133 MET B O 1
ATOM 3254 N N . GLY B 1 134 ? 18.953 -8.852 -14.57 1 92.56 134 GLY B N 1
ATOM 3255 C CA . GLY B 1 134 ? 18.391 -10.141 -14.188 1 92.56 134 GLY B CA 1
ATOM 3256 C C . GLY B 1 134 ? 17.422 -10.039 -13.016 1 92.56 134 GLY B C 1
ATOM 3257 O O . GLY B 1 134 ? 17.141 -8.945 -12.531 1 92.56 134 GLY B O 1
ATOM 3258 N N . ASN B 1 135 ? 16.875 -11.18 -12.625 1 92.88 135 ASN B N 1
ATOM 3259 C CA . ASN B 1 135 ? 15.992 -11.234 -11.461 1 92.88 135 ASN B CA 1
ATOM 3260 C C . ASN B 1 135 ? 16.781 -11.133 -10.156 1 92.88 135 ASN B C 1
ATOM 3262 O O . ASN B 1 135 ? 16.75 -12.039 -9.328 1 92.88 135 ASN B O 1
ATOM 3266 N N . SER B 1 136 ? 17.359 -9.977 -9.969 1 95 136 SER B N 1
ATOM 3267 C CA . SER B 1 136 ? 18.328 -9.781 -8.898 1 95 136 SER B CA 1
ATOM 3268 C C . SER B 1 136 ? 17.719 -9.023 -7.727 1 95 136 SER B C 1
ATOM 3270 O O . SER B 1 136 ? 16.656 -8.398 -7.867 1 95 136 SER B O 1
ATOM 3272 N N . ILE B 1 137 ? 18.406 -9.047 -6.629 1 95.38 137 ILE B N 1
ATOM 3273 C CA . ILE B 1 137 ? 18.031 -8.312 -5.426 1 95.38 137 ILE B CA 1
ATOM 3274 C C . ILE B 1 137 ? 17.969 -6.82 -5.73 1 95.38 137 ILE B C 1
ATOM 3276 O O . ILE B 1 137 ? 17.062 -6.125 -5.285 1 95.38 137 ILE B O 1
ATOM 3280 N N . LEU B 1 138 ? 18.906 -6.426 -6.512 1 96.62 138 LEU B N 1
ATOM 3281 C CA . LEU B 1 138 ? 19 -5.004 -6.832 1 96.62 138 LEU B CA 1
ATOM 3282 C C . LEU B 1 138 ? 17.812 -4.551 -7.652 1 96.62 138 LEU B C 1
ATOM 3284 O O . LEU B 1 138 ? 17.266 -3.471 -7.418 1 96.62 138 LEU B O 1
ATOM 3288 N N . ALA B 1 139 ? 17.422 -5.359 -8.617 1 96.38 139 ALA B N 1
ATOM 3289 C CA . ALA B 1 139 ? 16.234 -5.043 -9.414 1 96.38 139 ALA B CA 1
ATOM 3290 C C . ALA B 1 139 ? 14.992 -4.941 -8.531 1 96.38 139 ALA B C 1
ATOM 3292 O O . ALA B 1 139 ? 14.172 -4.039 -8.703 1 96.38 139 ALA B O 1
ATOM 3293 N N . GLY B 1 140 ? 14.898 -5.906 -7.605 1 95.44 140 GLY B N 1
ATOM 3294 C CA . GLY B 1 140 ? 13.797 -5.871 -6.664 1 95.44 140 GLY B CA 1
ATOM 3295 C C . GLY B 1 140 ? 13.82 -4.652 -5.762 1 95.44 140 GLY B C 1
ATOM 3296 O O . GLY B 1 140 ? 12.789 -4.004 -5.559 1 95.44 140 GLY B O 1
ATOM 3297 N N . ALA B 1 141 ? 14.969 -4.332 -5.301 1 96.31 141 ALA B N 1
ATOM 3298 C CA . ALA B 1 141 ? 15.125 -3.205 -4.387 1 96.31 141 ALA B CA 1
ATOM 3299 C C . ALA B 1 141 ? 14.82 -1.885 -5.09 1 96.31 141 ALA B C 1
ATOM 3301 O O . ALA B 1 141 ? 14.172 -1.007 -4.516 1 96.31 141 ALA B O 1
ATOM 3302 N N . LEU B 1 142 ? 15.305 -1.751 -6.277 1 96.31 142 LEU B N 1
ATOM 3303 C CA . LEU B 1 142 ? 15.039 -0.539 -7.043 1 96.31 142 LEU B CA 1
ATOM 3304 C C . LEU B 1 142 ? 13.539 -0.382 -7.305 1 96.31 142 LEU B C 1
ATOM 3306 O O . LEU B 1 142 ? 13.016 0.731 -7.254 1 96.31 142 LEU B O 1
ATOM 3310 N N . THR B 1 143 ? 12.898 -1.474 -7.602 1 95.69 143 THR B N 1
ATOM 3311 C CA . THR 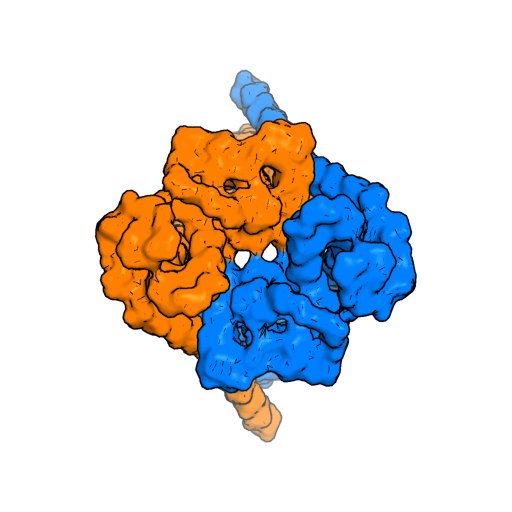B 1 143 ? 11.461 -1.468 -7.852 1 95.69 143 THR B CA 1
ATOM 3312 C C . THR B 1 143 ? 10.703 -1.03 -6.602 1 95.69 143 THR B C 1
ATOM 3314 O O . THR B 1 143 ? 9.828 -0.162 -6.676 1 95.69 143 THR B O 1
ATOM 3317 N N . LEU B 1 144 ? 11.07 -1.618 -5.492 1 95.75 144 LEU B N 1
ATOM 3318 C CA . LEU B 1 144 ? 10.414 -1.266 -4.234 1 95.75 144 LEU B CA 1
ATOM 3319 C C . LEU B 1 144 ? 10.734 0.173 -3.842 1 95.75 144 LEU B C 1
ATOM 3321 O O . LEU B 1 144 ? 9.891 0.864 -3.262 1 95.75 144 LEU B O 1
ATOM 3325 N N . ALA B 1 145 ? 11.922 0.564 -4.133 1 95.62 145 ALA B N 1
ATOM 3326 C CA . ALA B 1 145 ? 12.305 1.945 -3.842 1 95.62 145 ALA B CA 1
ATOM 3327 C C . ALA B 1 145 ? 11.406 2.928 -4.59 1 95.62 145 ALA B C 1
ATOM 3329 O O . ALA B 1 145 ? 10.93 3.91 -4.012 1 95.62 145 ALA B O 1
ATOM 3330 N N . LEU B 1 146 ? 11.172 2.65 -5.824 1 93.25 146 LEU B N 1
ATOM 3331 C CA . LEU B 1 146 ? 10.305 3.506 -6.621 1 93.25 146 LEU B CA 1
ATOM 3332 C C . LEU B 1 146 ? 8.883 3.508 -6.062 1 93.25 146 LEU B C 1
ATOM 3334 O O . LEU B 1 146 ? 8.203 4.539 -6.074 1 93.25 146 LEU B O 1
ATOM 3338 N N . LEU B 1 147 ? 8.523 2.373 -5.613 1 92.5 147 LEU B N 1
ATOM 3339 C CA . LEU B 1 147 ? 7.168 2.201 -5.094 1 92.5 147 LEU B CA 1
ATOM 3340 C C . LEU B 1 147 ? 6.953 3.047 -3.844 1 92.5 147 LEU B C 1
ATOM 3342 O O . LEU B 1 147 ? 5.895 3.65 -3.672 1 92.5 147 LEU B O 1
ATOM 3346 N N . ILE B 1 148 ? 7.965 3.205 -2.971 1 93.38 148 ILE B N 1
ATOM 3347 C CA . ILE B 1 148 ? 7.719 3.842 -1.682 1 93.38 148 ILE B CA 1
ATOM 3348 C C . ILE B 1 148 ? 8.266 5.266 -1.696 1 93.38 148 ILE B C 1
ATOM 3350 O O . ILE B 1 148 ? 8.07 6.027 -0.745 1 93.38 148 ILE B O 1
ATOM 3354 N N . LEU B 1 149 ? 8.914 5.664 -2.744 1 92.81 149 LEU B N 1
ATOM 3355 C CA . LEU B 1 149 ? 9.516 6.988 -2.857 1 92.81 149 LEU B CA 1
ATOM 3356 C C . LEU B 1 149 ? 8.477 8.078 -2.635 1 92.81 149 LEU B C 1
ATOM 3358 O O . LEU B 1 149 ? 8.703 9.016 -1.868 1 92.81 149 LEU B O 1
ATOM 3362 N N . PRO B 1 150 ? 7.332 8 -3.299 1 89.31 150 PRO B N 1
ATOM 3363 C CA . PRO B 1 150 ? 6.328 9.047 -3.09 1 89.31 150 PRO B CA 1
ATOM 3364 C C . PRO B 1 150 ? 5.918 9.188 -1.625 1 89.31 150 PRO B C 1
ATOM 3366 O O . PRO B 1 150 ? 5.688 10.297 -1.148 1 89.31 150 PRO B O 1
ATOM 3369 N N . ILE B 1 151 ? 5.855 8.117 -0.927 1 88.38 151 ILE B N 1
ATOM 3370 C CA . ILE B 1 151 ? 5.473 8.133 0.482 1 88.38 151 ILE B CA 1
ATOM 3371 C C . ILE B 1 151 ? 6.539 8.867 1.294 1 88.38 151 ILE B C 1
ATOM 3373 O O . ILE B 1 151 ? 6.219 9.695 2.152 1 88.38 151 ILE B O 1
ATOM 3377 N N . ILE B 1 152 ? 7.746 8.578 1.005 1 93.25 152 ILE B N 1
ATOM 3378 C CA . ILE B 1 152 ? 8.844 9.211 1.725 1 93.25 152 ILE B CA 1
ATOM 3379 C C . ILE B 1 152 ? 8.875 10.703 1.407 1 93.25 152 ILE B C 1
ATOM 3381 O O . ILE B 1 152 ? 9.078 11.531 2.299 1 93.25 152 ILE B O 1
ATOM 3385 N N . ILE B 1 153 ? 8.641 11.031 0.208 1 92.25 153 ILE B N 1
ATOM 3386 C CA . ILE B 1 153 ? 8.656 12.43 -0.217 1 92.25 153 ILE B CA 1
ATOM 3387 C C . ILE B 1 153 ? 7.555 13.203 0.507 1 92.25 153 ILE B C 1
ATOM 3389 O O . ILE B 1 153 ? 7.809 14.25 1.097 1 92.25 153 ILE B O 1
ATOM 3393 N N . VAL B 1 154 ? 6.41 12.664 0.51 1 86.88 154 VAL B N 1
ATOM 3394 C CA . VAL B 1 154 ? 5.262 13.328 1.112 1 86.88 154 VAL B CA 1
ATOM 3395 C C . VAL B 1 154 ? 5.469 13.453 2.619 1 86.88 154 VAL B C 1
ATOM 3397 O O . VAL B 1 154 ? 5.219 14.516 3.201 1 86.88 154 VAL B O 1
ATOM 3400 N N . SER B 1 155 ? 5.906 12.414 3.225 1 89.44 155 SER B N 1
ATOM 3401 C CA . SER B 1 155 ? 6.133 12.453 4.664 1 89.44 155 SER B CA 1
ATOM 3402 C C . SER B 1 155 ? 7.219 13.461 5.027 1 89.44 155 SER B C 1
ATOM 3404 O O . SER B 1 155 ? 7.117 14.156 6.043 1 89.44 155 SER B O 1
ATOM 3406 N N . THR B 1 156 ? 8.211 13.516 4.223 1 93.06 156 THR B N 1
ATOM 3407 C CA . THR B 1 156 ? 9.281 14.477 4.449 1 93.06 156 THR B CA 1
ATOM 3408 C C . THR B 1 156 ? 8.766 15.906 4.324 1 93.06 156 THR B C 1
ATOM 3410 O O . THR B 1 156 ? 9.047 16.75 5.172 1 93.06 156 THR B O 1
ATOM 3413 N N . ARG B 1 157 ? 8.031 16.141 3.344 1 90.5 157 ARG B N 1
ATOM 3414 C CA . ARG B 1 157 ? 7.453 17.469 3.143 1 90.5 157 ARG B CA 1
ATOM 3415 C C . ARG B 1 157 ? 6.559 17.859 4.312 1 90.5 157 ARG B C 1
ATOM 3417 O O . ARG B 1 157 ? 6.625 18.984 4.801 1 90.5 157 ARG B O 1
ATOM 3424 N N . GLU B 1 158 ? 5.758 16.938 4.715 1 85.19 158 GLU B N 1
ATOM 3425 C CA . GLU B 1 158 ? 4.848 17.203 5.824 1 85.19 158 GLU B CA 1
ATOM 3426 C C . GLU B 1 158 ? 5.613 17.5 7.109 1 85.19 158 GLU B C 1
ATOM 3428 O O . GLU B 1 158 ? 5.234 18.391 7.879 1 85.19 158 GLU B O 1
ATOM 3433 N N . ALA B 1 159 ? 6.613 16.734 7.324 1 89.88 159 ALA B N 1
ATOM 3434 C CA . ALA B 1 159 ? 7.438 16.938 8.516 1 89.88 159 ALA B CA 1
ATOM 3435 C C . ALA B 1 159 ? 8.102 18.312 8.484 1 89.88 159 ALA B C 1
ATOM 3437 O O . ALA B 1 159 ? 8.172 19 9.508 1 89.88 159 ALA B O 1
ATOM 3438 N N . LEU B 1 160 ? 8.547 18.75 7.363 1 91.81 160 LEU B N 1
ATOM 3439 C CA . LEU B 1 160 ? 9.195 20.047 7.215 1 91.81 160 LEU B CA 1
ATOM 3440 C C . LEU B 1 160 ? 8.188 21.188 7.367 1 91.81 160 LEU B C 1
ATOM 3442 O O . LEU B 1 160 ? 8.492 22.203 7.977 1 91.81 160 LEU B O 1
ATOM 3446 N N . ARG B 1 161 ? 7.082 20.922 6.859 1 88.88 161 ARG B N 1
ATOM 3447 C CA . ARG B 1 161 ? 6.023 21.922 6.922 1 88.88 161 ARG B CA 1
ATOM 3448 C C . ARG B 1 161 ? 5.547 22.125 8.359 1 88.88 161 ARG B C 1
ATOM 3450 O O . ARG B 1 161 ? 5.043 23.203 8.703 1 88.88 161 ARG B O 1
ATOM 3457 N N . ALA B 1 162 ? 5.684 21.156 9.102 1 85.06 162 ALA B N 1
ATOM 3458 C CA . ALA B 1 162 ? 5.227 21.219 10.484 1 85.06 162 ALA B CA 1
ATOM 3459 C C . ALA B 1 162 ? 6.148 22.094 11.328 1 85.06 162 ALA B C 1
ATOM 3461 O O . ALA B 1 162 ? 5.781 22.5 12.438 1 85.06 162 ALA B O 1
ATOM 3462 N N . VAL B 1 163 ? 7.266 22.422 10.852 1 88.75 163 VAL B N 1
ATOM 3463 C CA . VAL B 1 163 ? 8.203 23.281 11.578 1 88.75 163 VAL B CA 1
ATOM 3464 C C . VAL B 1 163 ? 7.734 24.734 11.516 1 88.75 163 VAL B C 1
ATOM 3466 O O . VAL B 1 163 ? 7.477 25.266 10.43 1 88.75 163 VAL B O 1
ATOM 3469 N N . PRO B 1 164 ? 7.605 25.375 12.625 1 89.19 164 PRO B N 1
ATOM 3470 C CA . PRO B 1 164 ? 7.145 26.766 12.641 1 89.19 164 PRO B CA 1
ATOM 3471 C C . PRO B 1 164 ? 8.016 27.688 11.789 1 89.19 164 PRO B C 1
ATOM 3473 O O . PRO B 1 164 ? 9.242 27.547 11.789 1 89.19 164 PRO B O 1
ATOM 3476 N N . SER B 1 165 ? 7.371 28.547 11.172 1 88.5 165 SER B N 1
ATOM 3477 C CA . SER B 1 165 ? 8.062 29.484 10.297 1 88.5 165 SER B CA 1
ATOM 3478 C C . SER B 1 165 ? 8.977 30.422 11.094 1 88.5 165 SER B C 1
ATOM 3480 O O . SER B 1 165 ? 9.961 30.938 10.562 1 88.5 165 SER B O 1
ATOM 3482 N N . SER B 1 166 ? 8.664 30.594 12.32 1 90.94 166 SER B N 1
ATOM 3483 C CA . SER B 1 166 ? 9.453 31.469 13.18 1 90.94 166 SER B CA 1
ATOM 3484 C C . SER B 1 166 ? 10.898 30.984 13.281 1 90.94 166 SER B C 1
ATOM 3486 O O . SER B 1 166 ? 11.82 31.797 13.391 1 90.94 166 SER B O 1
ATOM 3488 N N . ILE B 1 167 ? 11.023 29.734 13.219 1 89.88 167 ILE B N 1
ATOM 3489 C CA . ILE B 1 167 ? 12.359 29.156 13.312 1 89.88 167 ILE B CA 1
ATOM 3490 C C . ILE B 1 167 ? 13.164 29.516 12.055 1 89.88 167 ILE B C 1
ATOM 3492 O O . ILE B 1 167 ? 14.32 29.938 12.148 1 89.88 167 ILE B O 1
ATOM 3496 N N . LYS B 1 168 ? 12.516 29.453 10.992 1 89.62 168 LYS B N 1
ATOM 3497 C CA . LYS B 1 168 ? 13.164 29.781 9.727 1 89.62 168 LYS B CA 1
ATOM 3498 C C . LYS B 1 168 ? 13.461 31.266 9.625 1 89.62 168 LYS B C 1
ATOM 3500 O O . LYS B 1 168 ? 14.547 31.672 9.203 1 89.62 168 LYS B O 1
ATOM 3505 N N . GLU B 1 169 ? 12.516 32 10.055 1 90.88 169 GLU B N 1
ATOM 3506 C CA . GLU B 1 169 ? 12.648 33.469 10.008 1 90.88 169 GLU B CA 1
ATOM 3507 C C . GLU B 1 169 ? 13.758 33.938 10.945 1 90.88 169 GLU B C 1
ATOM 3509 O O . GLU B 1 169 ? 14.523 34.844 10.602 1 90.88 169 GLU B O 1
ATOM 3514 N N . ALA B 1 170 ? 13.789 33.312 12.023 1 91.75 170 ALA B N 1
ATOM 3515 C CA . ALA B 1 170 ? 14.828 33.688 12.992 1 91.75 170 ALA B CA 1
ATOM 3516 C C . ALA B 1 170 ? 16.219 33.344 12.445 1 91.75 170 ALA B C 1
ATOM 3518 O O . ALA B 1 170 ? 17.156 34.125 12.633 1 91.75 170 ALA B O 1
ATOM 3519 N N . SER B 1 171 ? 16.328 32.25 11.844 1 90.94 171 SER B N 1
ATOM 3520 C CA . SER B 1 171 ? 17.594 31.812 11.273 1 90.94 171 SER B CA 1
ATOM 3521 C C . SER B 1 171 ? 18.047 32.781 10.18 1 90.94 171 SER B C 1
ATOM 3523 O O . SER B 1 171 ? 19.219 33.156 10.125 1 90.94 171 SER B O 1
ATOM 3525 N N . VAL B 1 172 ? 17.188 33.281 9.438 1 87.5 172 VAL B N 1
ATOM 3526 C CA . VAL B 1 172 ? 17.484 34.188 8.344 1 87.5 172 VAL B CA 1
ATOM 3527 C C . VAL B 1 172 ? 17.844 35.562 8.914 1 87.5 172 VAL B C 1
ATOM 3529 O O . VAL B 1 172 ? 18.734 36.25 8.414 1 87.5 172 VAL B O 1
ATOM 3532 N N . ALA B 1 173 ? 17.141 35.844 9.859 1 91.81 173 ALA B N 1
ATOM 3533 C CA . ALA B 1 173 ? 17.391 37.125 10.508 1 91.81 173 ALA B CA 1
ATOM 3534 C C . ALA B 1 173 ? 18.797 37.188 11.102 1 91.81 173 ALA B C 1
ATOM 3536 O O . ALA B 1 173 ? 19.422 38.25 11.172 1 91.81 173 ALA B O 1
ATOM 3537 N N . LEU B 1 174 ? 19.312 36.094 11.461 1 93.31 174 LEU B N 1
ATOM 3538 C CA . LEU B 1 174 ? 20.672 36 12.008 1 93.31 174 LEU B CA 1
ATOM 3539 C C . LEU B 1 174 ? 21.703 35.938 10.891 1 93.31 174 LEU B C 1
ATOM 3541 O O . LEU B 1 174 ? 22.906 35.875 11.164 1 93.31 174 LEU B O 1
ATOM 3545 N N . GLY B 1 175 ? 21.297 35.938 9.625 1 89.62 175 GLY B N 1
ATOM 3546 C CA . GLY B 1 175 ? 22.188 35.969 8.477 1 89.62 175 GLY B CA 1
ATOM 3547 C C . GLY B 1 175 ? 22.516 34.594 7.934 1 89.62 175 GLY B C 1
ATOM 3548 O O . GLY B 1 175 ? 23.438 34.469 7.117 1 89.62 175 GLY B O 1
ATOM 3549 N N . ALA B 1 176 ? 21.781 33.656 8.398 1 89.62 176 ALA B N 1
ATOM 3550 C CA . ALA B 1 176 ? 22.047 32.281 7.922 1 89.62 176 ALA B CA 1
ATOM 3551 C C . ALA B 1 176 ? 21.578 32.125 6.48 1 89.62 176 ALA B C 1
ATOM 3553 O O . ALA B 1 176 ? 20.578 32.688 6.07 1 89.62 176 ALA B O 1
ATOM 3554 N N . SER B 1 177 ? 22.406 31.344 5.762 1 86.75 177 SER B N 1
ATOM 3555 C CA . SER B 1 177 ? 21.984 30.969 4.41 1 86.75 177 SER B CA 1
ATOM 3556 C C . SER B 1 177 ? 20.875 29.938 4.438 1 86.75 177 SER B C 1
ATOM 3558 O O . SER B 1 177 ? 20.594 29.344 5.484 1 86.75 177 SER B O 1
ATOM 3560 N N . LYS B 1 178 ? 20.188 29.766 3.291 1 85.75 178 LYS B N 1
ATOM 3561 C CA . LYS B 1 178 ? 19.109 28.797 3.197 1 85.75 178 LYS B CA 1
ATOM 3562 C C . LYS B 1 178 ? 19.594 27.391 3.539 1 85.75 178 LYS B C 1
ATOM 3564 O O . LYS B 1 178 ? 18.922 26.656 4.27 1 85.75 178 LYS B O 1
ATOM 3569 N N . TRP B 1 179 ? 20.734 27.078 3.039 1 85.62 179 TRP B N 1
ATOM 3570 C CA . TRP B 1 179 ? 21.297 25.766 3.307 1 85.62 179 TRP B CA 1
ATOM 3571 C C . TRP B 1 179 ? 21.594 25.594 4.793 1 85.62 179 TRP B C 1
ATOM 3573 O O . TRP B 1 179 ? 21.328 24.531 5.363 1 85.62 179 TRP B O 1
ATOM 3583 N N . GLN B 1 180 ? 22.078 26.656 5.383 1 88.38 180 GLN B N 1
ATOM 3584 C CA . GLN B 1 180 ? 22.375 26.609 6.812 1 88.38 180 GLN B CA 1
ATOM 3585 C C . GLN B 1 180 ? 21.094 26.453 7.637 1 88.38 180 GLN B C 1
ATOM 3587 O O . GLN B 1 180 ? 21.062 25.703 8.617 1 88.38 180 GLN B O 1
ATOM 3592 N N . THR B 1 181 ? 20.125 27.172 7.176 1 90.62 181 THR B N 1
ATOM 3593 C CA . THR B 1 181 ? 18.844 27.125 7.875 1 90.62 181 THR B CA 1
ATOM 3594 C C . THR B 1 181 ? 18.234 25.734 7.777 1 90.62 181 THR B C 1
ATOM 3596 O O . THR B 1 181 ? 17.734 25.188 8.773 1 90.62 181 THR B O 1
ATOM 3599 N N . ILE B 1 182 ? 18.281 25.125 6.676 1 90 182 ILE B N 1
ATOM 3600 C CA . ILE B 1 182 ? 17.703 23.797 6.453 1 90 182 ILE B CA 1
ATOM 3601 C C . ILE B 1 182 ? 18.469 22.75 7.254 1 90 182 ILE B C 1
ATOM 3603 O O . ILE B 1 182 ? 17.875 21.984 8.008 1 90 182 ILE B O 1
ATOM 3607 N N . TRP B 1 183 ? 19.766 22.766 7.234 1 89.69 183 TRP B N 1
ATOM 3608 C CA . TRP B 1 183 ? 20.594 21.703 7.785 1 89.69 183 TRP B CA 1
ATOM 3609 C C . TRP B 1 183 ? 20.75 21.859 9.297 1 89.69 183 TRP B C 1
ATOM 3611 O O . TRP B 1 183 ? 20.891 20.875 10.016 1 89.69 183 TRP B O 1
ATOM 3621 N N . LYS B 1 184 ? 20.609 23.109 9.719 1 91.44 184 LYS B N 1
ATOM 3622 C CA . LYS B 1 184 ? 20.906 23.328 11.133 1 91.44 184 LYS B CA 1
ATOM 3623 C C . LYS B 1 184 ? 19.625 23.516 11.938 1 91.44 184 LYS B C 1
ATOM 3625 O O . LYS B 1 184 ? 19.625 23.312 13.156 1 91.44 184 LYS B O 1
ATOM 3630 N N . GLN B 1 185 ? 18.547 23.891 11.289 1 91.69 185 GLN B N 1
ATOM 3631 C CA . GLN B 1 185 ? 17.344 24.219 12.055 1 91.69 185 GLN B CA 1
ATOM 3632 C C . GLN B 1 185 ? 16.172 23.344 11.609 1 91.69 185 GLN B C 1
ATOM 3634 O O . GLN B 1 185 ? 15.719 22.484 12.359 1 91.69 185 GLN B O 1
ATOM 3639 N N . THR B 1 186 ? 15.844 23.438 10.383 1 91.88 186 THR B N 1
ATOM 3640 C CA . THR B 1 186 ? 14.602 22.844 9.906 1 91.88 186 THR B CA 1
ATOM 3641 C C . THR B 1 186 ? 14.719 21.312 9.891 1 91.88 186 THR B C 1
ATOM 3643 O O . THR B 1 186 ? 13.805 20.625 10.336 1 91.88 186 THR B O 1
ATOM 3646 N N . LEU B 1 187 ? 15.781 20.781 9.391 1 92.06 187 LEU B N 1
ATOM 3647 C CA . LEU B 1 187 ? 15.938 19.344 9.234 1 92.06 187 LEU B CA 1
ATOM 3648 C C . LEU B 1 187 ? 16.047 18.656 10.594 1 92.06 187 LEU B C 1
ATOM 3650 O O . LEU B 1 187 ? 15.359 17.656 10.852 1 92.06 187 LEU B O 1
ATOM 3654 N N . PRO B 1 188 ? 16.875 19.219 11.438 1 91.5 188 PRO B N 1
ATOM 3655 C CA . PRO B 1 188 ? 16.922 18.609 12.773 1 91.5 188 PRO B CA 1
ATOM 3656 C C . PRO B 1 188 ? 15.594 18.656 13.508 1 91.5 188 PRO B C 1
ATOM 3658 O O . PRO B 1 188 ? 15.242 17.719 14.234 1 91.5 188 PRO B O 1
ATOM 3661 N N . ALA B 1 189 ? 14.859 19.719 13.289 1 90.31 189 ALA B N 1
ATOM 3662 C CA . ALA B 1 189 ? 13.57 19.906 13.953 1 90.31 189 ALA B CA 1
ATOM 3663 C C . ALA B 1 189 ? 12.523 18.953 13.383 1 90.31 189 ALA B C 1
ATOM 3665 O O . ALA B 1 189 ? 11.562 18.578 14.07 1 90.31 189 ALA B O 1
ATOM 3666 N N . SER B 1 190 ? 12.695 18.516 12.164 1 92.69 190 SER B N 1
ATOM 3667 C CA . SER B 1 190 ? 11.695 17.688 11.492 1 92.69 190 SER B CA 1
ATOM 3668 C C . SER B 1 190 ? 12.164 16.234 11.398 1 92.69 190 SER B C 1
ATOM 3670 O O . SER B 1 190 ? 11.477 15.398 10.812 1 92.69 190 SER B O 1
ATOM 3672 N N . PHE B 1 191 ? 13.266 15.93 11.953 1 91.19 191 PHE B N 1
ATOM 3673 C CA . PHE B 1 191 ? 13.906 14.633 11.742 1 91.19 191 PHE B CA 1
ATOM 3674 C C . PHE B 1 191 ? 13.039 13.5 12.281 1 91.19 191 PHE B C 1
ATOM 3676 O O . PHE B 1 191 ? 12.961 12.43 11.672 1 91.19 191 PHE B O 1
ATOM 3683 N N . GLY B 1 192 ? 12.453 13.711 13.406 1 87.69 192 GLY B N 1
ATOM 3684 C CA . GLY B 1 192 ? 11.562 12.703 13.961 1 87.69 192 GLY B CA 1
ATOM 3685 C C . GLY B 1 192 ? 10.422 12.344 13.039 1 87.69 192 GLY B C 1
ATOM 3686 O O . GLY B 1 192 ? 10.164 11.164 12.789 1 87.69 192 GLY B O 1
ATOM 3687 N N . GLY B 1 193 ? 9.812 13.375 12.492 1 87.88 193 GLY B N 1
ATOM 3688 C CA . GLY B 1 193 ? 8.727 13.148 11.547 1 87.88 193 GLY B CA 1
ATOM 3689 C C . GLY B 1 193 ? 9.18 12.477 10.266 1 87.88 193 GLY B C 1
ATOM 3690 O O . GLY B 1 193 ? 8.508 11.586 9.75 1 87.88 193 GLY B O 1
ATOM 3691 N N . ILE B 1 194 ? 10.305 12.852 9.805 1 93.19 194 ILE B N 1
ATOM 3692 C CA . ILE B 1 194 ? 10.859 12.273 8.586 1 93.19 194 ILE B CA 1
ATOM 3693 C C . ILE B 1 194 ? 11.156 10.797 8.797 1 93.19 194 ILE B C 1
ATOM 3695 O O . ILE B 1 194 ? 10.766 9.953 7.988 1 93.19 194 ILE B O 1
ATOM 3699 N N . LEU B 1 195 ? 11.805 10.531 9.906 1 92.38 195 LEU B N 1
ATOM 3700 C CA . LEU B 1 195 ? 12.188 9.148 10.188 1 92.38 195 LEU B CA 1
ATOM 3701 C C . LEU B 1 195 ? 10.953 8.266 10.367 1 92.38 195 LEU B C 1
ATOM 3703 O O . LEU B 1 195 ? 10.945 7.113 9.93 1 92.38 195 LEU B O 1
ATOM 3707 N N . THR B 1 196 ? 9.969 8.789 11 1 86.5 196 THR B N 1
ATOM 3708 C CA . THR B 1 196 ? 8.719 8.047 11.156 1 86.5 196 THR B CA 1
ATOM 3709 C C . THR B 1 196 ? 8.125 7.688 9.797 1 86.5 196 THR B C 1
ATOM 3711 O O . THR B 1 196 ? 7.742 6.539 9.562 1 86.5 196 THR B O 1
ATOM 3714 N N . GLY B 1 197 ? 8.109 8.68 8.984 1 87.75 197 GLY B N 1
ATOM 3715 C CA . GLY B 1 197 ? 7.586 8.461 7.648 1 87.75 197 GLY B CA 1
ATOM 3716 C C . GLY B 1 197 ? 8.383 7.441 6.855 1 87.75 197 GLY B C 1
ATOM 3717 O O . GLY B 1 197 ? 7.816 6.598 6.16 1 87.75 197 GLY B O 1
ATOM 3718 N N . VAL B 1 198 ? 9.633 7.469 7.004 1 92.19 198 VAL B N 1
ATOM 3719 C CA . VAL B 1 198 ? 10.523 6.559 6.293 1 92.19 198 VAL B CA 1
ATOM 3720 C C . VAL B 1 198 ? 10.32 5.133 6.809 1 92.19 198 VAL B C 1
ATOM 3722 O O . VAL B 1 198 ? 10.227 4.191 6.02 1 92.19 198 VAL B O 1
ATOM 3725 N N . ILE B 1 199 ? 10.266 5.008 8.07 1 89.81 199 ILE B N 1
ATOM 3726 C CA . ILE B 1 199 ? 10.117 3.688 8.672 1 89.81 199 ILE B CA 1
ATOM 3727 C C . ILE B 1 199 ? 8.773 3.082 8.266 1 89.81 199 ILE B C 1
ATOM 3729 O O . ILE B 1 199 ? 8.695 1.893 7.945 1 89.81 199 ILE B O 1
ATOM 3733 N N . LEU B 1 200 ? 7.766 3.867 8.242 1 84.31 200 LEU B N 1
ATOM 3734 C CA . LEU B 1 200 ? 6.457 3.377 7.824 1 84.31 200 LEU B CA 1
ATOM 3735 C C . LEU B 1 200 ? 6.477 2.953 6.359 1 84.31 200 LEU B C 1
ATOM 3737 O O . LEU B 1 200 ? 5.863 1.949 5.992 1 84.31 200 LEU B O 1
ATOM 3741 N N . ALA B 1 201 ? 7.188 3.752 5.559 1 90.81 201 ALA B N 1
ATOM 3742 C CA . ALA B 1 201 ? 7.309 3.424 4.141 1 90.81 201 ALA B CA 1
ATOM 3743 C C . ALA B 1 201 ? 8.047 2.104 3.941 1 90.81 201 ALA B C 1
ATOM 3745 O O . ALA B 1 201 ? 7.633 1.269 3.133 1 90.81 201 ALA B O 1
ATOM 3746 N N . ILE B 1 202 ? 9.062 1.896 4.66 1 91.5 202 ILE B N 1
ATOM 3747 C CA . ILE B 1 202 ? 9.859 0.678 4.562 1 91.5 202 ILE B CA 1
ATOM 3748 C C . ILE B 1 202 ? 9.062 -0.507 5.102 1 91.5 202 ILE B C 1
ATOM 3750 O O . ILE B 1 202 ? 9.141 -1.615 4.562 1 91.5 202 ILE B O 1
ATOM 3754 N N . SER B 1 203 ? 8.398 -0.275 6.164 1 87.75 203 SER B N 1
ATOM 3755 C CA . SER B 1 203 ? 7.543 -1.32 6.719 1 87.75 203 SER B CA 1
ATOM 3756 C C . SER B 1 203 ? 6.523 -1.804 5.699 1 87.75 203 SER B C 1
ATOM 3758 O O . SER B 1 203 ? 6.203 -2.992 5.645 1 87.75 203 SER B O 1
ATOM 3760 N N . ARG B 1 204 ? 6.07 -0.964 4.934 1 84.5 204 ARG B N 1
ATOM 3761 C CA . ARG B 1 204 ? 5.141 -1.336 3.871 1 84.5 204 ARG B CA 1
ATOM 3762 C C . ARG B 1 204 ? 5.848 -2.131 2.779 1 84.5 204 ARG B C 1
ATOM 3764 O O . ARG B 1 204 ? 5.289 -3.096 2.25 1 84.5 204 ARG B O 1
ATOM 3771 N N . ALA B 1 205 ? 6.984 -1.691 2.492 1 91.38 205 ALA B N 1
ATOM 3772 C CA . ALA B 1 205 ? 7.766 -2.357 1.451 1 91.38 205 ALA B CA 1
ATOM 3773 C C . ALA B 1 205 ? 8.047 -3.811 1.823 1 91.38 205 ALA B C 1
ATOM 3775 O O . ALA B 1 205 ? 8.086 -4.684 0.954 1 91.38 205 ALA B O 1
ATOM 3776 N N . VAL B 1 206 ? 8.195 -4.055 3.055 1 88.19 206 VAL B N 1
ATOM 3777 C CA . VAL B 1 206 ? 8.5 -5.395 3.555 1 88.19 206 VAL B CA 1
ATOM 3778 C C . VAL B 1 206 ? 7.355 -6.344 3.217 1 88.19 206 VAL B C 1
ATOM 3780 O O . VAL B 1 206 ? 7.582 -7.535 2.975 1 88.19 206 VAL B O 1
ATOM 3783 N N . GLY B 1 207 ? 6.246 -5.852 3.162 1 88.19 207 GLY B N 1
ATOM 3784 C CA . GLY B 1 207 ? 5.07 -6.684 2.973 1 88.19 207 GLY B CA 1
ATOM 3785 C C . GLY B 1 207 ? 4.605 -6.738 1.53 1 88.19 207 GLY B C 1
ATOM 3786 O O . GLY B 1 207 ? 3.58 -7.352 1.227 1 88.19 207 GLY B O 1
ATOM 3787 N N . GLU B 1 208 ? 5.355 -6.051 0.68 1 89.12 208 GLU B N 1
ATOM 3788 C CA . GLU B 1 208 ? 4.957 -6.062 -0.724 1 89.12 208 GLU B CA 1
ATOM 3789 C C . GLU B 1 208 ? 5.32 -7.387 -1.39 1 89.12 208 GLU B C 1
ATOM 3791 O O . GLU B 1 208 ? 6.461 -7.844 -1.288 1 89.12 208 GLU B O 1
ATOM 3796 N N . THR B 1 209 ? 4.379 -8.008 -2.021 1 90.06 209 THR B N 1
ATOM 3797 C CA . THR B 1 209 ? 4.574 -9.297 -2.666 1 90.06 209 THR B CA 1
ATOM 3798 C C . THR B 1 209 ? 4.426 -9.18 -4.18 1 90.06 209 THR B C 1
ATOM 3800 O O . THR B 1 209 ? 5.273 -9.664 -4.934 1 90.06 209 THR B O 1
ATOM 3803 N N . ALA B 1 210 ? 3.477 -8.414 -4.594 1 89.44 210 ALA B N 1
ATOM 3804 C CA . ALA B 1 210 ? 3.051 -8.383 -5.992 1 89.44 210 ALA B CA 1
ATOM 3805 C C . ALA B 1 210 ? 4.172 -7.883 -6.895 1 89.44 210 ALA B C 1
ATOM 3807 O O . ALA B 1 210 ? 4.492 -8.516 -7.906 1 89.44 210 ALA B O 1
ATOM 3808 N N . PRO B 1 211 ? 4.812 -6.805 -6.523 1 92.12 211 PRO B N 1
ATOM 3809 C CA . PRO B 1 211 ? 5.875 -6.344 -7.418 1 92.12 211 PRO B CA 1
ATOM 3810 C C . PRO B 1 211 ? 7.031 -7.336 -7.523 1 92.12 211 PRO B C 1
ATOM 3812 O O . PRO B 1 211 ? 7.605 -7.508 -8.602 1 92.12 211 PRO B O 1
ATOM 3815 N N . LEU B 1 212 ? 7.266 -8.008 -6.457 1 92.56 212 LEU B N 1
ATOM 3816 C CA . LEU B 1 212 ? 8.438 -8.867 -6.426 1 92.56 212 LEU B CA 1
ATOM 3817 C C . LEU B 1 212 ? 8.148 -10.211 -7.098 1 92.56 212 LEU B C 1
ATOM 3819 O O . LEU B 1 212 ? 9.047 -10.82 -7.68 1 92.56 212 LEU B O 1
ATOM 3823 N N . ILE B 1 213 ? 6.957 -10.586 -7.02 1 88.12 213 ILE B N 1
ATOM 3824 C CA . ILE B 1 213 ? 6.578 -11.828 -7.691 1 88.12 213 ILE B CA 1
ATOM 3825 C C . ILE B 1 213 ? 6.777 -11.672 -9.203 1 88.12 213 ILE B C 1
ATOM 3827 O O . ILE B 1 213 ? 7.258 -12.594 -9.867 1 88.12 213 ILE B O 1
ATOM 3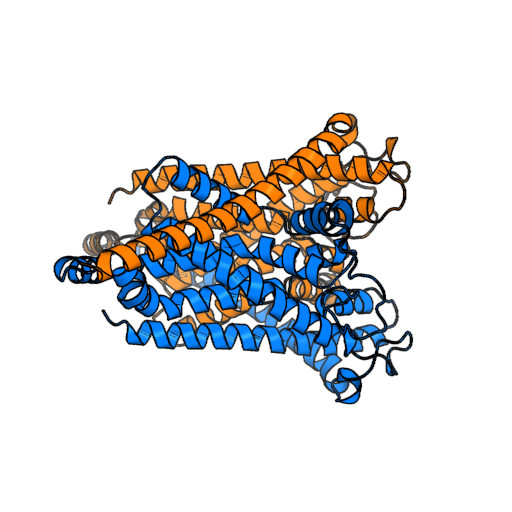831 N N . VAL B 1 214 ? 6.477 -10.578 -9.75 1 87 214 VAL B N 1
ATOM 3832 C CA . VAL B 1 214 ? 6.562 -10.32 -11.18 1 87 214 VAL B CA 1
ATOM 3833 C C . VAL B 1 214 ? 8.031 -10.266 -11.609 1 87 214 VAL B C 1
ATOM 3835 O O . VAL B 1 214 ? 8.375 -10.719 -12.703 1 87 214 VAL B O 1
ATOM 3838 N N . ILE B 1 215 ? 8.859 -9.781 -10.758 1 87.25 215 ILE B N 1
ATOM 3839 C CA . ILE B 1 215 ? 10.281 -9.656 -11.07 1 87.25 215 ILE B CA 1
ATOM 3840 C C . ILE B 1 215 ? 10.945 -11.031 -11.008 1 87.25 215 ILE B C 1
ATOM 3842 O O . ILE B 1 215 ? 11.992 -11.25 -11.617 1 87.25 215 ILE B O 1
ATOM 3846 N N . GLY B 1 216 ? 10.438 -11.969 -10.57 1 73.38 216 GLY B N 1
ATOM 3847 C CA . GLY B 1 216 ? 10.969 -13.32 -10.656 1 73.38 216 GLY B CA 1
ATOM 3848 C C . GLY B 1 216 ? 11.469 -13.852 -9.328 1 73.38 216 GLY B C 1
ATOM 3849 O O . GLY B 1 216 ? 12.312 -14.758 -9.289 1 73.38 216 GLY B O 1
ATOM 3850 N N . ALA B 1 217 ? 10.953 -13.266 -8.32 1 65.62 217 ALA B N 1
ATOM 3851 C CA . ALA B 1 217 ? 11.359 -13.805 -7.023 1 65.62 217 ALA B CA 1
ATOM 3852 C C . ALA B 1 217 ? 10.586 -15.07 -6.684 1 65.62 217 ALA B C 1
ATOM 3854 O O . ALA B 1 217 ? 10.859 -15.719 -5.668 1 65.62 217 ALA B O 1
ATOM 3855 N N . LEU B 1 218 ? 9.695 -15.406 -7.582 1 64.25 218 LEU B N 1
ATOM 3856 C CA . LEU B 1 218 ? 8.883 -16.594 -7.383 1 64.25 218 LEU B CA 1
ATOM 3857 C C . LEU B 1 218 ? 9.711 -17.859 -7.602 1 64.25 218 LEU B C 1
ATOM 3859 O O . LEU B 1 218 ? 9.344 -18.938 -7.137 1 64.25 218 LEU B O 1
ATOM 3863 N N . ALA B 1 219 ? 10.797 -17.625 -8.094 1 65.31 219 ALA B N 1
ATOM 3864 C CA . ALA B 1 219 ? 11.578 -18.812 -8.43 1 65.31 219 ALA B CA 1
ATOM 3865 C C . ALA B 1 219 ? 12.156 -19.469 -7.184 1 65.31 219 ALA B C 1
ATOM 3867 O O . ALA B 1 219 ? 12.344 -18.812 -6.16 1 65.31 219 ALA B O 1
ATOM 3868 N N . TYR B 1 220 ? 12.047 -20.766 -7.316 1 71.81 220 TYR B N 1
ATOM 3869 C CA . TYR B 1 220 ? 12.719 -21.531 -6.27 1 71.81 220 TYR B CA 1
ATOM 3870 C C . TYR B 1 220 ? 14.188 -21.141 -6.164 1 71.81 220 TYR B C 1
ATOM 3872 O O . TYR B 1 220 ? 14.945 -21.281 -7.129 1 71.81 220 TYR B O 1
ATOM 3880 N N . VAL B 1 221 ? 14.523 -20.531 -5.062 1 80.06 221 VAL B N 1
ATOM 3881 C CA . VAL B 1 221 ? 15.891 -20.078 -4.848 1 80.06 221 VAL B CA 1
ATOM 3882 C C . VAL B 1 221 ? 16.516 -20.844 -3.689 1 80.06 221 VAL B C 1
ATOM 3884 O O . VAL B 1 221 ? 16.359 -20.469 -2.525 1 80.06 221 VAL B O 1
ATOM 3887 N N . PRO B 1 222 ? 17.234 -21.828 -4.012 1 78.69 222 PRO B N 1
ATOM 3888 C CA . PRO B 1 222 ? 17.766 -22.703 -2.959 1 78.69 222 PRO B CA 1
ATOM 3889 C C . PRO B 1 222 ? 19.094 -22.188 -2.381 1 78.69 222 PRO B C 1
ATOM 3891 O O . PRO B 1 222 ? 19.781 -22.922 -1.673 1 78.69 222 PRO B O 1
ATOM 3894 N N . PHE B 1 223 ? 19.422 -20.938 -2.719 1 85.81 223 PHE B N 1
ATOM 3895 C CA . PHE B 1 223 ? 20.703 -20.422 -2.225 1 85.81 223 PHE B CA 1
ATOM 3896 C C . PHE B 1 223 ? 20.531 -19.062 -1.584 1 85.81 223 PHE B C 1
ATOM 3898 O O . PHE B 1 223 ? 19.625 -18.297 -1.953 1 85.81 223 PHE B O 1
ATOM 3905 N N . VAL B 1 224 ? 21.438 -18.797 -0.643 1 90.56 224 VAL B N 1
ATOM 3906 C CA . VAL B 1 224 ? 21.484 -17.484 0.012 1 90.56 224 VAL B CA 1
ATOM 3907 C C . VAL B 1 224 ? 22.234 -16.5 -0.87 1 90.56 224 VAL B C 1
ATOM 3909 O O . VAL B 1 224 ? 23.312 -16.797 -1.365 1 90.56 224 VAL B O 1
ATOM 3912 N N . PRO B 1 225 ? 21.594 -15.383 -1.096 1 91.44 225 PRO B N 1
ATOM 3913 C CA . PRO B 1 225 ? 22.297 -14.398 -1.927 1 91.44 225 PRO B CA 1
ATOM 3914 C C . PRO B 1 225 ? 23.547 -13.852 -1.261 1 91.44 225 PRO B C 1
ATOM 3916 O O . PRO B 1 225 ? 23.578 -13.648 -0.044 1 91.44 225 PRO B O 1
ATOM 3919 N N . GLU B 1 226 ? 24.531 -13.648 -2.102 1 92.38 226 GLU B N 1
ATOM 3920 C CA . GLU B 1 226 ? 25.812 -13.141 -1.605 1 92.38 226 GLU B CA 1
ATOM 3921 C C . GLU B 1 226 ? 26.125 -11.766 -2.193 1 92.38 226 GLU B C 1
ATOM 3923 O O . GLU B 1 226 ? 27 -11.047 -1.69 1 92.38 226 GLU B O 1
ATOM 3928 N N . SER B 1 227 ? 25.406 -11.438 -3.203 1 93.81 227 SER B N 1
ATOM 3929 C CA . SER B 1 227 ? 25.609 -10.156 -3.873 1 93.81 227 SER B CA 1
ATOM 3930 C C . SER B 1 227 ? 24.266 -9.547 -4.285 1 93.81 227 SER B C 1
ATOM 3932 O O . SER B 1 227 ? 23.266 -10.258 -4.43 1 93.81 227 SER B O 1
ATOM 3934 N N . PRO B 1 228 ? 24.281 -8.25 -4.504 1 94.81 228 PRO B N 1
ATOM 3935 C CA . PRO B 1 228 ? 23.031 -7.598 -4.93 1 94.81 228 PRO B CA 1
ATOM 3936 C C . PRO B 1 228 ? 22.562 -8.07 -6.301 1 94.81 228 PRO B C 1
ATOM 3938 O O . PRO B 1 228 ? 21.422 -7.805 -6.684 1 94.81 228 PRO B O 1
ATOM 3941 N N . PHE B 1 229 ? 23.375 -8.82 -7.004 1 94.69 229 PHE B N 1
ATOM 3942 C CA . PHE B 1 229 ? 23.031 -9.227 -8.367 1 94.69 229 PHE B CA 1
ATOM 3943 C C . PHE B 1 229 ? 22.516 -10.664 -8.391 1 94.69 229 PHE B C 1
ATOM 3945 O O . PHE B 1 229 ? 22.141 -11.172 -9.453 1 94.69 229 PHE B O 1
ATOM 3952 N N . ASP B 1 230 ? 22.438 -11.266 -7.227 1 94.06 230 ASP B N 1
ATOM 3953 C CA . ASP B 1 230 ? 21.984 -12.648 -7.133 1 94.06 230 ASP B CA 1
ATOM 3954 C C . ASP B 1 230 ? 20.469 -12.719 -7.117 1 94.06 230 ASP B C 1
ATOM 3956 O O . ASP B 1 230 ? 19.797 -11.758 -6.75 1 94.06 230 ASP B O 1
ATOM 3960 N N . GLU B 1 231 ? 19.969 -13.922 -7.582 1 93.56 231 GLU B N 1
ATOM 3961 C CA . GLU B 1 231 ? 18.547 -14.219 -7.402 1 93.56 231 GLU B CA 1
ATOM 3962 C C . GLU B 1 231 ? 18.188 -14.305 -5.922 1 93.56 231 GLU B C 1
ATOM 3964 O O . GLU B 1 231 ? 19.062 -14.508 -5.074 1 93.56 231 GLU B O 1
ATOM 3969 N N . PHE B 1 232 ? 16.922 -14.094 -5.672 1 92.12 232 PHE B N 1
ATOM 3970 C CA . PHE B 1 232 ? 16.531 -14.016 -4.27 1 92.12 232 PHE B CA 1
ATOM 3971 C C . PHE B 1 232 ? 15.07 -14.391 -4.09 1 92.12 232 PHE B C 1
ATOM 3973 O O . PHE B 1 232 ? 14.344 -14.562 -5.07 1 92.12 232 PHE B O 1
ATOM 3980 N N . THR B 1 233 ? 14.742 -14.672 -2.916 1 93.38 233 THR B N 1
ATOM 3981 C CA . THR B 1 233 ? 13.367 -14.742 -2.445 1 93.38 233 THR B CA 1
ATOM 3982 C C . THR B 1 233 ? 13.195 -13.969 -1.141 1 93.38 233 THR B C 1
ATOM 3984 O O . THR B 1 233 ? 14.18 -13.516 -0.553 1 93.38 233 THR B O 1
ATOM 3987 N N . VAL B 1 234 ? 11.961 -13.617 -0.866 1 94.38 234 VAL B N 1
ATOM 3988 C CA . VAL B 1 234 ? 11.648 -12.898 0.367 1 94.38 234 VAL B CA 1
ATOM 3989 C C . VAL B 1 234 ? 10.547 -13.641 1.13 1 94.38 234 VAL B C 1
ATOM 3991 O O . VAL B 1 234 ? 9.891 -14.523 0.581 1 94.38 234 VAL B O 1
ATOM 3994 N N . LEU B 1 235 ? 10.359 -13.273 2.314 1 95 235 LEU B N 1
ATOM 3995 C CA . LEU B 1 235 ? 9.445 -13.977 3.203 1 95 235 LEU B CA 1
ATOM 3996 C C . LEU B 1 235 ? 8.031 -13.977 2.629 1 95 235 LEU B C 1
ATOM 3998 O O . LEU B 1 235 ? 7.383 -15.031 2.574 1 95 235 LEU B O 1
ATOM 4002 N N . PRO B 1 236 ? 7.52 -12.812 2.129 1 93.5 236 PRO B N 1
ATOM 4003 C CA . PRO B 1 236 ? 6.156 -12.844 1.596 1 93.5 236 PRO B CA 1
ATOM 4004 C C . PRO B 1 236 ? 5.996 -13.82 0.431 1 93.5 236 PRO B C 1
ATOM 4006 O O . PRO B 1 236 ? 4.973 -14.5 0.323 1 93.5 236 PRO B O 1
ATOM 4009 N N . ILE B 1 237 ? 6.973 -13.906 -0.36 1 92.44 237 ILE B N 1
ATOM 4010 C CA . ILE B 1 237 ? 6.914 -14.789 -1.515 1 92.44 237 ILE B CA 1
ATOM 4011 C C . ILE B 1 237 ? 6.992 -16.25 -1.052 1 92.44 237 ILE B C 1
ATOM 4013 O O . ILE B 1 237 ? 6.262 -17.109 -1.557 1 92.44 237 ILE B O 1
ATOM 4017 N N . GLN B 1 238 ? 7.914 -16.516 -0.154 1 92.88 238 GLN B N 1
ATOM 4018 C CA . GLN B 1 238 ? 8.039 -17.859 0.379 1 92.88 238 GLN B CA 1
ATOM 4019 C C . GLN B 1 238 ? 6.746 -18.312 1.055 1 92.88 238 GLN B C 1
ATOM 4021 O O . GLN B 1 238 ? 6.34 -19.469 0.922 1 92.88 238 GLN B O 1
ATOM 4026 N N . ILE B 1 239 ? 6.141 -17.438 1.796 1 93.12 239 ILE B N 1
ATOM 4027 C CA . ILE B 1 239 ? 4.863 -17.719 2.438 1 93.12 239 ILE B CA 1
ATOM 4028 C C . ILE B 1 239 ? 3.814 -18.047 1.379 1 93.12 239 ILE B C 1
ATOM 4030 O O . ILE B 1 239 ? 3.09 -19.031 1.506 1 93.12 239 ILE B O 1
ATOM 4034 N N . PHE B 1 240 ? 3.816 -17.359 0.355 1 89.69 240 PHE B N 1
ATOM 4035 C CA . PHE B 1 240 ? 2.873 -17.594 -0.732 1 89.69 240 PHE B CA 1
ATOM 4036 C C . PHE B 1 240 ? 3.107 -18.953 -1.371 1 89.69 240 PHE B C 1
ATOM 4038 O O . PHE B 1 240 ? 2.156 -19.688 -1.641 1 89.69 240 PHE B O 1
ATOM 4045 N N . ASN B 1 241 ? 4.324 -19.234 -1.614 1 89.75 241 ASN B N 1
ATOM 4046 C CA . ASN B 1 241 ? 4.668 -20.516 -2.232 1 89.75 241 ASN B CA 1
ATOM 4047 C C . ASN B 1 241 ? 4.223 -21.688 -1.374 1 89.75 241 ASN B C 1
ATOM 4049 O O . ASN B 1 241 ? 3.734 -22.703 -1.896 1 89.75 241 ASN B O 1
ATOM 4053 N N . TRP B 1 242 ? 4.422 -21.578 -0.119 1 92.19 242 TRP B N 1
ATOM 4054 C CA . TRP B 1 242 ? 4.102 -22.672 0.79 1 92.19 242 TRP B CA 1
ATOM 4055 C C . TRP B 1 242 ? 2.59 -22.812 0.951 1 92.19 242 TRP B C 1
ATOM 4057 O O . TRP B 1 242 ? 2.072 -23.938 1.006 1 92.19 242 TRP B O 1
ATOM 4067 N N . VAL B 1 243 ? 1.873 -21.703 0.98 1 89.12 243 VAL B N 1
ATOM 4068 C CA . VAL B 1 243 ? 0.43 -21.766 1.187 1 89.12 243 VAL B CA 1
ATOM 4069 C C . VAL B 1 243 ? -0.252 -22.281 -0.079 1 89.12 243 VAL B C 1
ATOM 4071 O O . VAL B 1 243 ? -1.385 -22.766 -0.028 1 89.12 243 VAL B O 1
ATOM 4074 N N . SER B 1 244 ? 0.415 -22.141 -1.233 1 85.31 244 SER B N 1
ATOM 4075 C CA . SER B 1 244 ? -0.132 -22.594 -2.512 1 85.31 244 SER B CA 1
ATOM 4076 C C . SER B 1 244 ? 0.061 -24.094 -2.705 1 85.31 244 SER B C 1
ATOM 4078 O O . SER B 1 244 ? -0.449 -24.672 -3.668 1 85.31 244 SER B O 1
ATOM 4080 N N . ARG B 1 245 ? 0.81 -24.703 -1.798 1 88 245 ARG B N 1
ATOM 4081 C CA . ARG B 1 245 ? 1.026 -26.156 -1.855 1 88 245 ARG B CA 1
ATOM 4082 C C . ARG B 1 245 ? -0.122 -26.906 -1.191 1 88 245 ARG B C 1
ATOM 4084 O O . ARG B 1 245 ? -0.676 -26.438 -0.19 1 88 245 ARG B O 1
ATOM 4091 N N . PRO B 1 246 ? -0.392 -28.031 -1.654 1 86.06 246 PRO B N 1
ATOM 4092 C CA . PRO B 1 246 ? -1.514 -28.797 -1.106 1 86.06 246 PRO B CA 1
ATOM 4093 C C . PRO B 1 246 ? -1.175 -29.469 0.22 1 86.06 246 PRO B C 1
ATOM 4095 O O . PRO B 1 246 ? -2.072 -29.766 1.016 1 86.06 246 PRO B O 1
ATOM 4098 N N . GLN B 1 247 ? 0.104 -29.766 0.483 1 89.5 247 GLN B N 1
ATOM 4099 C CA . GLN B 1 247 ? 0.519 -30.453 1.702 1 89.5 247 GLN B CA 1
ATOM 4100 C C . GLN B 1 247 ? 0.326 -29.562 2.928 1 89.5 247 GLN B C 1
ATOM 4102 O O . GLN B 1 247 ? 0.853 -28.438 2.98 1 89.5 247 GLN B O 1
ATOM 4107 N N . HIS B 1 248 ? -0.29 -30.078 3.879 1 90.31 248 HIS B N 1
ATOM 4108 C CA . HIS B 1 248 ? -0.626 -29.344 5.09 1 90.31 248 HIS B CA 1
ATOM 4109 C C . HIS B 1 248 ? 0.631 -28.891 5.828 1 90.31 248 HIS B C 1
ATOM 4111 O O . HIS B 1 248 ? 0.642 -27.828 6.453 1 90.31 248 HIS B O 1
ATOM 4117 N N . GLU B 1 249 ? 1.633 -29.688 5.738 1 93 249 GLU B N 1
ATOM 4118 C CA . GLU B 1 249 ? 2.867 -29.391 6.461 1 93 249 GLU B CA 1
ATOM 4119 C C . GLU B 1 249 ? 3.482 -28.078 6.004 1 93 249 GLU B C 1
ATOM 4121 O O . GLU B 1 249 ? 4.129 -27.375 6.785 1 93 249 GLU B O 1
ATOM 4126 N N . PHE B 1 250 ? 3.213 -27.75 4.84 1 93.5 250 PHE B N 1
ATOM 4127 C CA . PHE B 1 250 ? 3.758 -26.5 4.332 1 93.5 250 PHE B CA 1
ATOM 4128 C C . PHE B 1 250 ? 2.963 -25.312 4.863 1 93.5 250 PHE B C 1
ATOM 4130 O O . PHE B 1 250 ? 3.494 -24.203 4.973 1 93.5 250 PHE B O 1
ATOM 4137 N N . ALA B 1 251 ? 1.752 -25.609 5.203 1 92.62 251 ALA B N 1
ATOM 4138 C CA . ALA B 1 251 ? 0.96 -24.547 5.832 1 92.62 251 ALA B CA 1
ATOM 4139 C C . ALA B 1 251 ? 1.511 -24.203 7.215 1 92.62 251 ALA B C 1
ATOM 4141 O O . ALA B 1 251 ? 1.464 -23.047 7.637 1 92.62 251 ALA B O 1
ATOM 4142 N N . ILE B 1 252 ? 1.997 -25.188 7.824 1 95.62 252 ILE B N 1
ATOM 4143 C CA . ILE B 1 252 ? 2.609 -24.969 9.133 1 95.62 252 ILE B CA 1
ATOM 4144 C C . ILE B 1 252 ? 3.891 -24.156 8.977 1 95.62 252 ILE B C 1
ATOM 4146 O O . ILE B 1 252 ? 4.141 -23.234 9.75 1 95.62 252 ILE B O 1
ATOM 4150 N N . ASN B 1 253 ? 4.668 -24.516 7.973 1 96.19 253 ASN B N 1
ATOM 4151 C CA . ASN B 1 253 ? 5.863 -23.719 7.672 1 96.19 253 ASN B CA 1
ATOM 4152 C C . ASN B 1 253 ? 5.512 -22.266 7.367 1 96.19 253 ASN B C 1
ATOM 4154 O O . ASN B 1 253 ? 6.191 -21.344 7.836 1 96.19 253 ASN B O 1
ATOM 4158 N N . ALA B 1 254 ? 4.469 -22.141 6.582 1 95.38 254 ALA B N 1
ATOM 4159 C CA . ALA B 1 254 ? 4.023 -20.797 6.223 1 95.38 254 ALA B CA 1
ATOM 4160 C C . ALA B 1 254 ? 3.609 -20 7.461 1 95.38 254 ALA B C 1
ATOM 4162 O O . ALA B 1 254 ? 3.928 -18.812 7.582 1 95.38 254 ALA B O 1
ATOM 4163 N N . ALA B 1 255 ? 2.959 -20.672 8.352 1 96.31 255 ALA B N 1
ATOM 4164 C CA . ALA B 1 255 ? 2.531 -20.016 9.586 1 96.31 255 ALA B CA 1
ATOM 4165 C C . ALA B 1 255 ? 3.73 -19.547 10.398 1 96.31 255 ALA B C 1
ATOM 4167 O O . ALA B 1 255 ? 3.73 -18.438 10.922 1 96.31 255 ALA B O 1
ATOM 4168 N N . ALA B 1 256 ? 4.68 -20.344 10.461 1 97.06 256 ALA B N 1
ATOM 4169 C CA . ALA B 1 256 ? 5.898 -19.969 11.172 1 97.06 256 ALA B CA 1
ATOM 4170 C C . ALA B 1 256 ? 6.582 -18.766 10.516 1 97.06 256 ALA B C 1
ATOM 4172 O O . ALA B 1 256 ? 7.035 -17.859 11.195 1 97.06 256 ALA B O 1
ATOM 4173 N N . ALA B 1 257 ? 6.668 -18.828 9.242 1 96.31 257 ALA B N 1
ATOM 4174 C CA . ALA B 1 257 ? 7.281 -17.734 8.5 1 96.31 257 ALA B CA 1
ATOM 4175 C C . ALA B 1 257 ? 6.5 -16.438 8.688 1 96.31 257 ALA B C 1
ATOM 4177 O O . ALA B 1 257 ? 7.086 -15.359 8.742 1 96.31 257 ALA B O 1
ATOM 4178 N N . ILE B 1 258 ? 5.211 -16.547 8.789 1 96.06 258 ILE B N 1
ATOM 4179 C CA . ILE B 1 258 ? 4.348 -15.391 9.008 1 96.06 258 ILE B CA 1
ATOM 4180 C C . ILE B 1 258 ? 4.652 -14.758 10.359 1 96.06 258 ILE B C 1
ATOM 4182 O O . ILE B 1 258 ? 4.68 -13.531 10.492 1 96.06 258 ILE B O 1
ATOM 4186 N N . ILE B 1 259 ? 4.852 -15.594 11.305 1 96.31 259 ILE B N 1
ATOM 4187 C CA . ILE B 1 259 ? 5.191 -15.086 12.625 1 96.31 259 ILE B CA 1
ATOM 4188 C C . ILE B 1 259 ? 6.461 -14.242 12.547 1 96.31 259 ILE B C 1
ATOM 4190 O O . ILE B 1 259 ? 6.527 -13.156 13.117 1 96.31 259 ILE B O 1
ATOM 4194 N N . VAL B 1 260 ? 7.422 -14.727 11.812 1 95.56 260 VAL B N 1
ATOM 4195 C CA . VAL B 1 260 ? 8.68 -14.008 11.656 1 95.56 260 VAL B CA 1
ATOM 4196 C C . VAL B 1 260 ? 8.438 -12.695 10.922 1 95.56 260 VAL B C 1
ATOM 4198 O O . VAL B 1 260 ? 8.945 -11.641 11.328 1 95.56 260 VAL B O 1
ATOM 4201 N N . LEU B 1 261 ? 7.691 -12.75 9.859 1 93.88 261 LEU B N 1
ATOM 4202 C CA . LEU B 1 261 ? 7.383 -11.562 9.07 1 93.88 261 LEU B CA 1
ATOM 4203 C C . LEU B 1 261 ? 6.656 -10.523 9.914 1 93.88 261 LEU B C 1
ATOM 4205 O O . LEU B 1 261 ? 6.977 -9.336 9.859 1 93.88 261 LEU B O 1
ATOM 4209 N N . LEU B 1 262 ? 5.695 -10.984 10.688 1 92.56 262 LEU B N 1
ATOM 4210 C CA . LEU B 1 262 ? 4.945 -10.086 11.547 1 92.56 262 LEU B CA 1
ATOM 4211 C C . LEU B 1 262 ? 5.848 -9.469 12.617 1 92.56 262 LEU B C 1
ATOM 4213 O O . LEU B 1 262 ? 5.703 -8.297 12.961 1 92.56 262 LEU B O 1
ATOM 4217 N N . PHE B 1 263 ? 6.707 -10.305 13.109 1 92.38 263 PHE B N 1
ATOM 4218 C CA . PHE B 1 263 ? 7.652 -9.797 14.102 1 92.38 263 PHE B CA 1
ATOM 4219 C C . PHE B 1 263 ? 8.492 -8.672 13.516 1 92.38 263 PHE B C 1
ATOM 4221 O O . PHE B 1 263 ? 8.656 -7.621 14.141 1 92.38 263 PHE B O 1
ATOM 4228 N N . ILE B 1 264 ? 9.008 -8.859 12.344 1 90.5 264 ILE B N 1
ATOM 4229 C CA . ILE B 1 264 ? 9.82 -7.852 11.672 1 90.5 264 ILE B CA 1
ATOM 4230 C C . ILE B 1 264 ? 8.984 -6.594 11.438 1 90.5 264 ILE B C 1
ATOM 4232 O O . ILE B 1 264 ? 9.438 -5.48 11.734 1 90.5 264 ILE B O 1
ATOM 4236 N N . THR B 1 265 ? 7.824 -6.77 11.008 1 88.12 265 THR B N 1
ATOM 4237 C CA . THR B 1 265 ? 6.953 -5.641 10.695 1 88.12 265 THR B CA 1
ATOM 4238 C C . THR B 1 265 ? 6.574 -4.883 11.961 1 88.12 265 THR B C 1
ATOM 4240 O O . THR B 1 265 ? 6.598 -3.65 11.984 1 88.12 265 THR B O 1
ATOM 4243 N N . PHE B 1 266 ? 6.199 -5.602 12.992 1 88.25 266 PHE B N 1
ATOM 4244 C CA . PHE B 1 266 ? 5.801 -4.961 14.234 1 88.25 266 PHE B CA 1
ATOM 4245 C C . PHE B 1 266 ? 6.988 -4.273 14.898 1 88.25 266 PHE B C 1
ATOM 4247 O O . PHE B 1 266 ? 6.832 -3.23 15.539 1 88.25 266 PHE B O 1
ATOM 4254 N N . LEU B 1 267 ? 8.125 -4.871 14.773 1 89.56 267 LEU B N 1
ATOM 4255 C CA . LEU B 1 267 ? 9.328 -4.238 15.297 1 89.56 267 LEU B CA 1
ATOM 4256 C C . LEU B 1 267 ? 9.609 -2.922 14.578 1 89.56 267 LEU B C 1
ATOM 4258 O O . LEU B 1 267 ? 9.891 -1.907 15.227 1 89.56 267 LEU B O 1
ATOM 4262 N N . MET B 1 268 ? 9.508 -2.924 13.305 1 86.19 268 MET B N 1
ATOM 4263 C CA . MET B 1 268 ? 9.734 -1.711 12.523 1 86.19 268 MET B CA 1
ATOM 4264 C C . MET B 1 268 ? 8.672 -0.661 12.828 1 86.19 268 MET B C 1
ATOM 4266 O O . MET B 1 268 ? 8.992 0.512 13.031 1 86.19 268 MET B O 1
ATOM 4270 N N . ASN B 1 269 ? 7.465 -1.072 12.914 1 83.81 269 ASN B N 1
ATOM 4271 C CA . ASN B 1 269 ? 6.387 -0.144 13.242 1 83.81 269 ASN B CA 1
ATOM 4272 C C . ASN B 1 269 ? 6.508 0.384 14.664 1 83.81 269 ASN B C 1
ATOM 4274 O O . ASN B 1 269 ? 6.23 1.556 14.922 1 83.81 269 ASN B O 1
ATOM 4278 N N . GLY B 1 270 ? 6.895 -0.497 15.57 1 85.06 270 GLY B N 1
ATOM 4279 C CA . GLY B 1 270 ? 7.117 -0.072 16.938 1 85.06 270 GLY B CA 1
ATOM 4280 C C . GLY B 1 270 ? 8.211 0.97 17.078 1 85.06 270 GLY B C 1
ATOM 4281 O O . GLY B 1 270 ? 8.07 1.94 17.812 1 85.06 270 GLY B O 1
ATOM 4282 N N . ILE B 1 271 ? 9.234 0.799 16.344 1 85.06 271 ILE B N 1
ATOM 4283 C CA . ILE B 1 271 ? 10.328 1.765 16.328 1 85.06 271 ILE B CA 1
ATOM 4284 C C . ILE B 1 271 ? 9.844 3.092 15.758 1 85.06 271 ILE B C 1
ATOM 4286 O O . ILE B 1 271 ? 10.164 4.16 16.281 1 85.06 271 ILE B O 1
ATOM 4290 N N . ALA B 1 272 ? 9.094 3.002 14.758 1 81.19 272 ALA B N 1
ATOM 4291 C CA . ALA B 1 272 ? 8.547 4.203 14.133 1 81.19 272 ALA B CA 1
ATOM 4292 C C . ALA B 1 272 ? 7.684 4.988 15.117 1 81.19 272 ALA B C 1
ATOM 4294 O O . ALA B 1 272 ? 7.824 6.207 15.242 1 81.19 272 ALA B O 1
ATOM 4295 N N . VAL B 1 273 ? 6.875 4.301 15.844 1 75.75 273 VAL B N 1
ATOM 4296 C CA . VAL B 1 273 ? 5.977 4.934 16.797 1 75.75 273 VAL B CA 1
ATOM 4297 C C . VAL B 1 273 ? 6.781 5.523 17.953 1 75.75 273 VAL B C 1
ATOM 4299 O O . VAL B 1 273 ? 6.5 6.629 18.422 1 75.75 273 VAL B O 1
ATOM 4302 N N . TYR B 1 274 ? 7.676 4.766 18.375 1 82.25 274 TYR B N 1
ATOM 4303 C CA . TYR B 1 274 ? 8.523 5.223 19.469 1 82.25 274 TYR B CA 1
ATOM 4304 C C . TYR B 1 274 ? 9.266 6.5 19.078 1 82.25 274 TYR B C 1
ATOM 4306 O O . TYR B 1 274 ? 9.336 7.441 19.875 1 82.25 274 TYR B O 1
ATOM 4314 N N . LEU B 1 275 ? 9.789 6.578 17.938 1 80.31 275 LEU B N 1
ATOM 4315 C CA . LEU B 1 275 ? 10.516 7.754 17.469 1 80.31 275 LEU B CA 1
ATOM 4316 C C . LEU B 1 275 ? 9.57 8.938 17.281 1 80.31 275 LEU B C 1
ATOM 4318 O O . LEU B 1 275 ? 9.93 10.07 17.609 1 80.31 275 LEU B O 1
ATOM 4322 N N . ARG B 1 276 ? 8.492 8.609 16.766 1 75 276 ARG B N 1
ATOM 4323 C CA . ARG B 1 276 ? 7.5 9.656 16.562 1 75 276 ARG B CA 1
ATOM 4324 C C . ARG B 1 276 ? 7.109 10.305 17.891 1 75 276 ARG B C 1
ATOM 4326 O O . ARG B 1 276 ? 7.023 11.531 17.984 1 75 276 ARG B O 1
ATOM 4333 N N . ASN B 1 277 ? 6.875 9.547 18.906 1 74.5 277 ASN B N 1
ATOM 4334 C CA . ASN B 1 277 ? 6.449 10.047 20.219 1 74.5 277 ASN B CA 1
ATOM 4335 C C . ASN B 1 277 ? 7.566 10.812 20.922 1 74.5 277 ASN B C 1
ATOM 4337 O O . ASN B 1 277 ? 7.312 11.812 21.594 1 74.5 277 ASN B O 1
ATOM 4341 N N . ARG B 1 278 ? 8.641 10.281 20.75 1 75.25 278 ARG B N 1
ATOM 4342 C CA . ARG B 1 278 ? 9.773 10.922 21.406 1 75.25 278 ARG B CA 1
ATOM 4343 C C . ARG B 1 278 ? 10.047 12.297 20.797 1 75.25 278 ARG B C 1
ATOM 4345 O O . ARG B 1 278 ? 10.367 13.242 21.531 1 75.25 278 ARG B O 1
ATOM 4352 N N . TRP B 1 279 ? 9.906 12.398 19.562 1 69.44 279 TRP B N 1
ATOM 4353 C CA . TRP B 1 279 ? 10.242 13.648 18.906 1 69.44 279 TRP B CA 1
ATOM 4354 C C . TRP B 1 279 ? 9.086 14.648 19 1 69.44 279 TRP B C 1
ATOM 4356 O O . TRP B 1 279 ? 9.312 15.859 19.047 1 69.44 279 TRP B O 1
ATOM 4366 N N . GLN B 1 280 ? 7.93 14.125 18.891 1 62.44 280 GLN B N 1
ATOM 4367 C CA . GLN B 1 280 ? 6.797 15.023 19.094 1 62.44 280 GLN B CA 1
ATOM 4368 C C . GLN B 1 280 ? 6.836 15.656 20.484 1 62.44 280 GLN B C 1
ATOM 4370 O O . GLN B 1 280 ? 6.449 16.812 20.656 1 62.44 280 GLN B O 1
ATOM 4375 N N . GLN B 1 281 ? 7.191 14.906 21.422 1 55.53 281 GLN B N 1
ATOM 4376 C CA . GLN B 1 281 ? 7.266 15.453 22.781 1 55.53 281 GLN B CA 1
ATOM 4377 C C . GLN B 1 281 ? 8.359 16.5 22.891 1 55.53 281 GLN B C 1
ATOM 4379 O O . GLN B 1 281 ? 8.266 17.422 23.703 1 55.53 281 GLN B O 1
ATOM 4384 N N . LYS B 1 282 ? 9.359 16.344 22.234 1 53.03 282 LYS B N 1
ATOM 4385 C CA . LYS B 1 282 ? 10.477 17.266 22.375 1 53.03 282 LYS B CA 1
ATOM 4386 C C . LYS B 1 282 ? 10.18 18.594 21.688 1 53.03 282 LYS B C 1
ATOM 4388 O O . LYS B 1 282 ? 10.727 19.641 22.062 1 53.03 282 LYS B O 1
ATOM 4393 N N . ILE B 1 283 ? 9.375 18.516 20.688 1 53.84 283 ILE B N 1
ATOM 4394 C CA . ILE B 1 283 ? 9.195 19.766 19.969 1 53.84 283 ILE B CA 1
ATOM 4395 C C . ILE B 1 283 ? 8.016 20.547 20.547 1 53.84 283 ILE B C 1
ATOM 4397 O O . ILE B 1 283 ? 6.871 20.344 20.141 1 53.84 283 ILE B O 1
ATOM 4401 N N . ASN B 1 284 ? 7.766 20.453 21.812 1 48.97 284 ASN B N 1
ATOM 4402 C CA . ASN B 1 284 ? 6.887 21.5 22.328 1 48.97 284 ASN B CA 1
ATOM 4403 C C . ASN B 1 284 ? 7.383 22.891 21.938 1 48.97 284 ASN B C 1
ATOM 4405 O O . ASN B 1 284 ? 8.398 23.359 22.453 1 48.97 284 ASN B O 1
ATOM 4409 N N . TRP B 1 285 ? 6.996 23.188 20.656 1 46.34 285 TRP B N 1
ATOM 4410 C CA . TRP B 1 285 ? 7.301 24.578 20.312 1 46.34 285 TRP B CA 1
ATOM 4411 C C . TRP B 1 285 ? 6.484 25.531 21.172 1 46.34 285 TRP B C 1
ATOM 4413 O O . TRP B 1 285 ? 5.383 25.188 21.609 1 46.34 285 TRP B O 1
#

Nearest PDB structures (foldseek):
  3tuz-assembly2_F  TM=8.567E-01  e=7.979E-05  Escherichia coli K-12
  3tui-assembly2_E  TM=8.355E-01  e=1.138E-04  Escherichia coli K-12
  8ja7-assembly1_A  TM=7.446E-01  e=7.301E-05  Mycobacterium tuberculosis H37Rv
  8y5f-assembly1_C  TM=7.422E-01  e=5.119E-05  Escherichia coli
  7mc0-assembly1_B  TM=8.637E-01  e=5.149E-04  Neisseria meningitidis MC58

pLDDT: mean 87.3, std 9.89, range [38.75, 97.06]